Protein AF-A0A6J1PK75-F1 (afdb_monomer)

Sequence (505 aa):
VQNNSPECLHAEDSLGSRRIVNLKVFGQQLWCLSCNIALSINNAVSEKNFGLASIFKVKCSQCGRLRTVNTDDKLPGNEGFIVNTKAAFGMIDAGIGPTHLNTFLTSIDLPSIAPKSLKIHERRIGKAIEEVAKESCLKGIQLEKNLTVNESQDVLLDALTAVVPHSFGQHDFCGDWCRSQDAGEKYQHNNLPNGKPLSDSALRLSLTQIFNRYIDCAEKLAECGSSQENESMNNIVASKTPKARHYAASESLSFRIGASICQKNLGSSYANDVFRKLELSPGKKSVKYRTAKDEKRTRKVATSVRREGVAYQSGIAMHDFTQMQNIQNLTEITDFSQCNIVVFDLETAGFAKSDEILQIAAYVENETFSVYISPTQLISKTATAVTGLHAMSGELYLHGTKMISTSATDAVNQFISFLRKYDQCLLIAHNCFKFDAPRLIKLIEKVGLMQAFSSCVKGFADSLEISKCVLPERVKEKQKFSIASLAQDFLPSFDVQNLHNAIED

Mean predicted aligned error: 18.07 Å

Nearest PDB structures (foldseek):
  5l80-assembly1_B  TM=8.836E-01  e=3.826E-09  Drosophila melanogaster
  5l80-assembly1_A  TM=8.786E-01  e=7.659E-09  Drosophila melanogaster
  5l7z-assembly1_A-2  TM=8.874E-01  e=1.800E-08  Drosophila melanogaster

Foldseek 3Di:
DDDDDPDDDDDDDDDFPDAQAPCVQQQVQQADPVVRDGFDPVQFPDWDDAFRKIWTFGADPPPRDTTTGIRADAAPPNLGGPVLLVLLVVCLLQQHDLVVSQVVQVVVRTGRHDPVSSVSSNVLLLVLLLVLLVVLQVVQVVVVVVVPPDDQQVVLLLVLVQPLCVLQVRCPSPDPVDCCVVQPPNQFCPPDPPSDHDDDPVVSVVVCVVSVVCSVCSVVVSPDAFCVLVVLLVVLLCSSNPPVDDPPVDSSSSSSNSSSSQCQRVNQQSVCSSCVSSVHHDDPVSNVVRVVRVVVVVVVQVVVCVVPNDRDDRHDHDPPCVVVPAPPDPPDPPPCVLAFEKEKDFQWLDQDLPTATQKIWIDGPHDIDIAGAFDPDFRDPVSCVQQVWGDDPRFIDRVNHTDDHDHLLVNVVVVLVVLVVTAEHEYEYAVCVNGPVSNNCVSCVVNVNVVSNVRRYPYYDHVLVVCCVVCVVCVVVVHDSPPLRCCVVPVVPDDSVPPSHRRSD

Structure (mmCIF, N/CA/C/O backbone):
data_AF-A0A6J1PK75-F1
#
_entry.id   AF-A0A6J1PK75-F1
#
loop_
_atom_site.group_PDB
_atom_site.id
_atom_site.type_symbol
_atom_site.label_atom_id
_atom_site.label_alt_id
_atom_site.label_comp_id
_atom_site.label_asym_id
_atom_site.label_entity_id
_atom_site.label_seq_id
_atom_site.pdbx_PDB_ins_code
_atom_site.Cartn_x
_atom_site.Cartn_y
_atom_site.Cartn_z
_atom_site.occupancy
_atom_site.B_iso_or_equiv
_atom_site.auth_seq_id
_atom_site.auth_comp_id
_atom_site.auth_asym_id
_atom_site.auth_atom_id
_atom_site.pdbx_PDB_model_num
ATOM 1 N N . VAL A 1 1 ? -7.847 24.014 45.249 1.00 33.81 1 VAL A N 1
ATOM 2 C CA . VAL A 1 1 ? -9.122 24.484 44.664 1.00 33.81 1 VAL A CA 1
ATOM 3 C C . VAL A 1 1 ? -9.250 23.875 43.276 1.00 33.81 1 VAL A C 1
ATOM 5 O O . VAL A 1 1 ? -8.404 24.127 42.437 1.00 33.81 1 VAL A O 1
ATOM 8 N N . GLN A 1 2 ? -10.238 22.984 43.155 1.00 29.33 2 GLN A N 1
ATOM 9 C CA . GLN A 1 2 ? -10.846 22.354 41.972 1.00 29.33 2 GLN A CA 1
ATOM 10 C C . GLN A 1 2 ? -9.971 21.588 40.961 1.00 29.33 2 GLN A C 1
ATOM 12 O O . GLN A 1 2 ? -9.484 22.087 39.954 1.00 29.33 2 GLN A O 1
ATOM 17 N N . ASN A 1 3 ? -9.907 20.290 41.255 1.00 29.81 3 ASN A N 1
ATOM 18 C CA . ASN A 1 3 ? -9.566 19.170 40.396 1.00 29.81 3 ASN A CA 1
ATOM 19 C C . ASN A 1 3 ? -10.770 18.887 39.466 1.00 29.81 3 ASN A C 1
ATOM 21 O O . ASN A 1 3 ? -11.702 18.183 39.861 1.00 29.81 3 ASN A O 1
ATOM 25 N N . ASN A 1 4 ? -10.811 19.482 38.269 1.00 31.03 4 ASN A N 1
ATOM 26 C CA . ASN A 1 4 ? -11.890 19.222 37.309 1.00 31.03 4 ASN A CA 1
ATOM 27 C C . ASN A 1 4 ? -11.665 17.871 36.618 1.00 31.03 4 ASN A C 1
ATOM 29 O O . ASN A 1 4 ? -10.905 17.743 35.661 1.00 31.03 4 ASN A O 1
ATOM 33 N N . SER A 1 5 ? -12.349 16.859 37.146 1.00 32.19 5 SER A N 1
ATOM 34 C CA . SER A 1 5 ? -12.560 15.565 36.498 1.00 32.19 5 SER A CA 1
ATOM 35 C C . SER A 1 5 ? -13.450 15.770 35.263 1.00 32.19 5 SER A C 1
ATOM 37 O O . SER A 1 5 ? -14.451 16.479 35.381 1.00 32.19 5 SER A O 1
ATOM 39 N N . PRO A 1 6 ? -13.140 15.191 34.090 1.00 39.31 6 PRO A N 1
ATOM 40 C CA . PRO A 1 6 ? -13.979 15.373 32.917 1.00 39.31 6 PRO A CA 1
ATOM 41 C C . PRO A 1 6 ? -15.280 14.573 33.067 1.00 39.31 6 PRO A C 1
ATOM 43 O O . PRO A 1 6 ? -15.280 13.345 33.022 1.00 39.31 6 PRO A O 1
ATOM 46 N N . GLU A 1 7 ? -16.360 15.331 33.255 1.00 35.28 7 GLU A N 1
ATOM 47 C CA . GLU A 1 7 ? -17.713 15.078 32.747 1.00 35.28 7 GLU A CA 1
ATOM 48 C C . GLU A 1 7 ? -18.342 13.727 33.128 1.00 35.28 7 GLU A C 1
ATOM 50 O O . GLU A 1 7 ? -18.463 12.797 32.329 1.00 35.28 7 GLU A O 1
ATOM 55 N N . CYS A 1 8 ? -18.857 13.662 34.358 1.00 34.31 8 CYS A N 1
ATOM 56 C CA . CYS A 1 8 ? -20.041 12.854 34.639 1.00 34.31 8 CYS A CA 1
ATOM 57 C C . CYS A 1 8 ? -21.257 13.547 34.004 1.00 34.31 8 CYS A C 1
ATOM 59 O O . CYS A 1 8 ? -21.727 14.563 34.513 1.00 34.31 8 CYS A O 1
ATOM 61 N N . LEU A 1 9 ? -21.759 13.000 32.896 1.00 32.22 9 LEU A N 1
ATOM 62 C CA . LEU A 1 9 ? -23.072 13.346 32.347 1.00 32.22 9 LEU A CA 1
ATOM 63 C C . LEU A 1 9 ? -24.155 12.941 33.363 1.00 32.22 9 LEU A C 1
ATOM 65 O O . LEU A 1 9 ? -24.223 11.775 33.760 1.00 32.22 9 LEU A O 1
ATOM 69 N N . HIS A 1 10 ? -24.989 13.891 33.793 1.00 32.28 10 HIS A N 1
ATOM 70 C CA . HIS A 1 10 ? -26.167 13.622 34.616 1.00 32.28 10 HIS A CA 1
ATOM 71 C C . HIS A 1 10 ? -27.457 13.747 33.793 1.00 32.28 10 HIS A C 1
ATOM 73 O O . HIS A 1 10 ? -27.707 14.787 33.201 1.00 32.28 10 HIS A O 1
ATOM 79 N N . ALA A 1 11 ? -28.251 12.671 33.883 1.00 37.91 11 ALA A N 1
ATOM 80 C CA . ALA A 1 11 ? -29.704 12.523 33.738 1.00 37.91 11 ALA A CA 1
ATOM 81 C C . ALA A 1 11 ? -30.390 12.927 32.408 1.00 37.91 11 ALA A C 1
ATOM 83 O O . ALA A 1 11 ? -30.545 14.101 32.105 1.00 37.91 11 ALA A O 1
ATOM 84 N N . GLU A 1 12 ? -30.919 11.890 31.732 1.00 39.78 12 GLU A N 1
ATOM 85 C CA . GLU A 1 12 ? -31.860 11.867 30.585 1.00 39.78 12 GLU A CA 1
ATOM 86 C C . GLU A 1 12 ? -31.317 11.841 29.142 1.00 39.78 12 GLU A C 1
ATOM 88 O O . GLU A 1 12 ? -32.064 12.078 28.196 1.00 39.78 12 GLU A O 1
ATOM 93 N N . ASP A 1 13 ? -30.083 11.386 28.917 1.00 46.09 13 ASP A N 1
ATOM 94 C CA . ASP A 1 13 ? -29.676 10.970 27.567 1.00 46.09 13 ASP A CA 1
ATOM 95 C C . ASP A 1 13 ? -30.242 9.578 27.251 1.00 46.09 13 ASP A C 1
ATOM 97 O O . ASP A 1 13 ? -29.715 8.545 27.679 1.00 46.09 13 ASP A O 1
ATOM 101 N N . SER A 1 14 ? -31.339 9.533 26.493 1.00 54.91 14 SER A N 1
ATOM 102 C CA . SER A 1 14 ? -31.793 8.304 25.840 1.00 54.91 14 SER A CA 1
ATOM 103 C C . SER A 1 14 ? -30.611 7.647 25.119 1.00 54.91 14 SER A C 1
ATOM 105 O O . SER A 1 14 ? -29.903 8.325 24.369 1.00 54.91 14 SER A O 1
ATOM 107 N N . LEU A 1 15 ? -30.406 6.338 25.322 1.00 62.16 15 LEU A N 1
ATOM 108 C CA . LEU A 1 15 ? -29.481 5.521 24.522 1.00 62.16 15 LEU A CA 1
ATOM 109 C C . LEU A 1 15 ? -29.614 5.931 23.052 1.00 62.16 15 LEU A C 1
ATOM 111 O O . LEU A 1 15 ? -30.735 6.004 22.545 1.00 62.16 15 LEU A O 1
ATOM 115 N N . GLY A 1 16 ? -28.505 6.252 22.380 1.00 63.78 16 GLY A N 1
ATOM 116 C CA . GLY A 1 16 ? -28.630 6.853 21.054 1.00 63.78 16 GLY A CA 1
ATOM 117 C C . GLY A 1 16 ? -29.357 5.931 20.070 1.00 63.78 16 GLY A C 1
ATOM 118 O O . GLY A 1 16 ? -29.162 4.716 20.071 1.00 63.78 16 GLY A O 1
ATOM 119 N N . SER A 1 17 ? -30.178 6.536 19.216 1.00 68.88 17 SER A N 1
ATOM 120 C CA . SER A 1 17 ? -31.132 5.893 18.298 1.00 68.88 17 SER A CA 1
ATOM 121 C C . SER A 1 17 ? -30.513 4.851 17.360 1.00 68.88 17 SER A C 1
ATOM 123 O O . SER A 1 17 ? -31.129 3.816 17.092 1.00 68.88 17 SER A O 1
ATOM 125 N N . ARG A 1 18 ? -29.307 5.101 16.830 1.00 89.56 18 ARG A N 1
ATOM 126 C CA . ARG A 1 18 ? -28.675 4.222 15.836 1.00 89.56 18 ARG A CA 1
ATOM 127 C C . ARG A 1 18 ? -27.199 3.972 16.121 1.00 89.56 18 ARG A C 1
ATOM 129 O O . ARG A 1 18 ? -26.415 4.891 16.362 1.00 89.56 18 ARG A O 1
ATOM 136 N N . ARG A 1 19 ? -26.805 2.697 16.047 1.00 92.50 19 ARG A N 1
ATOM 137 C CA . ARG A 1 19 ? -25.420 2.224 16.192 1.00 92.50 19 ARG A CA 1
ATOM 138 C C . ARG A 1 19 ? -25.067 1.211 15.116 1.00 92.50 19 ARG A C 1
ATOM 140 O O . ARG A 1 19 ? -25.922 0.455 14.659 1.00 92.50 19 ARG A O 1
ATOM 147 N N . ILE A 1 20 ? -23.789 1.172 14.738 1.00 94.31 20 ILE A N 1
ATOM 148 C CA . ILE A 1 20 ? -23.246 0.066 13.947 1.00 94.31 20 ILE A CA 1
ATOM 149 C C . ILE A 1 20 ? -22.933 -1.076 14.907 1.00 94.31 20 ILE A C 1
ATOM 151 O O . ILE A 1 20 ? -22.197 -0.898 15.877 1.00 94.31 20 ILE A O 1
ATOM 155 N N . VAL A 1 21 ? -23.494 -2.249 14.620 1.00 94.75 21 VAL A N 1
ATOM 156 C CA . VAL A 1 21 ? -23.373 -3.428 15.474 1.00 94.75 21 VAL A CA 1
ATOM 157 C C . VAL A 1 21 ? -22.906 -4.628 14.660 1.00 94.75 21 VAL A C 1
ATOM 159 O O . VAL A 1 21 ? -23.522 -5.020 13.667 1.00 94.75 21 VAL A O 1
ATOM 162 N N . ASN A 1 22 ? -21.831 -5.255 15.119 1.00 94.31 22 ASN A N 1
ATOM 163 C CA . ASN A 1 22 ? -21.450 -6.599 14.736 1.00 94.31 22 ASN A CA 1
ATOM 164 C C . ASN A 1 22 ? -22.349 -7.590 15.483 1.00 94.31 22 ASN A C 1
ATOM 166 O O . ASN A 1 22 ? -22.148 -7.875 16.663 1.00 94.31 22 ASN A O 1
ATOM 170 N N . LEU A 1 23 ? -23.362 -8.107 14.784 1.00 94.12 23 LEU A N 1
ATOM 171 C CA . LEU A 1 23 ? -24.409 -8.947 15.377 1.00 94.12 23 LEU A CA 1
ATOM 172 C C . LEU A 1 23 ? -23.863 -10.170 16.123 1.00 94.12 23 LEU A C 1
ATOM 174 O O . LEU A 1 23 ? -24.430 -10.557 17.140 1.00 94.12 23 LEU A O 1
ATOM 178 N N . LYS A 1 24 ? -22.758 -10.763 15.648 1.00 92.50 24 LYS A N 1
ATOM 179 C CA . LYS A 1 24 ? -22.142 -11.922 16.306 1.00 92.50 24 LYS A CA 1
ATOM 180 C C . LYS A 1 24 ? -21.576 -11.526 17.669 1.00 92.50 24 LYS A C 1
ATOM 182 O O . LYS A 1 24 ? -21.909 -12.147 18.671 1.00 92.50 24 LYS A O 1
ATOM 187 N N . VAL A 1 25 ? -20.760 -10.477 17.693 1.00 92.62 25 VAL A N 1
ATOM 188 C CA . VAL A 1 25 ? -20.089 -9.971 18.900 1.00 92.62 25 VAL A CA 1
ATOM 189 C C . VAL A 1 25 ? -21.113 -9.487 19.916 1.00 92.62 25 VAL A C 1
ATOM 191 O O . VAL A 1 25 ? -21.089 -9.887 21.078 1.00 92.62 25 VAL A O 1
ATOM 194 N N . PHE A 1 26 ? -22.055 -8.669 19.456 1.00 93.94 26 PHE A N 1
ATOM 195 C CA . PHE A 1 26 ? -23.072 -8.066 20.302 1.00 93.94 26 PHE A CA 1
ATOM 196 C C . PHE A 1 26 ? -24.030 -9.111 20.877 1.00 93.94 26 PHE A C 1
ATOM 198 O O . PHE A 1 26 ? -24.264 -9.134 22.083 1.00 93.94 26 PHE A O 1
ATOM 205 N N . GLY A 1 27 ? -24.521 -10.031 20.038 1.00 93.06 27 GLY A N 1
ATOM 206 C CA . GLY A 1 27 ? -25.414 -11.108 20.463 1.00 93.06 27 GLY A CA 1
ATOM 207 C C . GLY A 1 27 ? -24.765 -12.053 21.475 1.00 93.06 27 GLY A C 1
ATOM 208 O O . GLY A 1 27 ? -25.384 -12.384 22.480 1.00 93.06 27 GLY A O 1
ATOM 209 N N . GLN A 1 28 ? -23.495 -12.424 21.271 1.00 93.06 28 GLN A N 1
ATOM 210 C CA . GLN A 1 28 ? -22.745 -13.260 22.220 1.00 93.06 28 GLN A CA 1
ATOM 211 C C . GLN A 1 28 ? -22.538 -12.582 23.583 1.00 93.06 28 GLN A C 1
ATOM 213 O O . GLN A 1 28 ? -22.414 -13.259 24.602 1.00 93.06 28 GLN A O 1
ATOM 218 N N . GLN A 1 29 ? -22.487 -11.250 23.614 1.00 94.88 29 GLN A N 1
ATOM 219 C CA . GLN A 1 29 ? -22.261 -10.484 24.840 1.00 94.88 29 GLN A CA 1
ATOM 220 C C . GLN A 1 29 ? 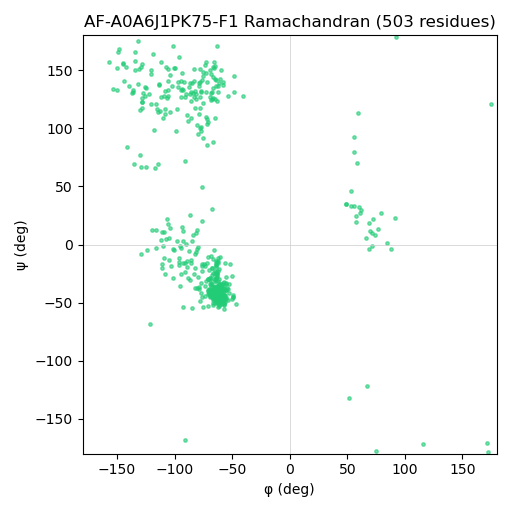-23.555 -10.126 25.582 1.00 94.88 29 GLN A C 1
ATOM 222 O O . GLN A 1 29 ? -23.503 -9.885 26.791 1.00 94.88 29 GLN A O 1
ATOM 227 N N . LEU A 1 30 ? -24.711 -10.163 24.910 1.00 95.25 30 LEU A N 1
ATOM 228 C CA . LEU A 1 30 ? -26.045 -10.017 25.506 1.00 95.25 30 LEU A CA 1
ATOM 229 C C . LEU A 1 30 ? -26.502 -11.291 26.239 1.00 95.25 30 LEU A C 1
ATOM 231 O O . LEU A 1 30 ? -27.619 -11.776 26.067 1.00 95.25 30 LEU A O 1
ATOM 235 N N . TRP A 1 31 ? -25.640 -11.820 27.104 1.00 95.62 31 TRP A N 1
ATOM 236 C CA . TRP A 1 31 ? -25.911 -13.010 27.901 1.00 95.62 31 TRP A CA 1
ATOM 237 C C . TRP A 1 31 ? -25.452 -12.821 29.345 1.00 95.62 31 TRP A C 1
ATOM 239 O O . TRP A 1 31 ? -24.323 -12.401 29.623 1.00 95.62 31 TRP A O 1
ATOM 249 N N . CYS A 1 32 ? -26.329 -13.143 30.292 1.00 94.62 32 CYS A N 1
ATOM 250 C CA . CYS A 1 32 ? -25.988 -13.174 31.703 1.00 94.62 32 CYS A CA 1
ATOM 251 C C . CYS A 1 32 ? -25.384 -14.536 32.046 1.00 94.62 32 CYS A C 1
ATOM 253 O O . CYS A 1 32 ? -26.106 -15.520 32.149 1.00 94.62 32 CYS A O 1
ATOM 255 N N . LEU A 1 33 ? -24.076 -14.591 32.306 1.00 92.00 33 LEU A N 1
ATOM 256 C CA . LEU A 1 33 ? -23.399 -15.846 32.669 1.00 92.00 33 LEU A CA 1
ATOM 257 C C . LEU A 1 33 ? -23.896 -16.450 33.990 1.00 92.00 33 LEU A C 1
ATOM 259 O O . LEU A 1 33 ? -23.824 -17.654 34.181 1.00 92.00 33 LEU A O 1
ATOM 263 N N . SER A 1 34 ? -24.376 -15.618 34.915 1.00 92.81 34 SER A N 1
ATOM 264 C CA . SER A 1 34 ? -24.778 -16.071 36.253 1.00 92.81 34 SER A CA 1
ATOM 265 C C . SER A 1 34 ? -26.181 -16.665 36.285 1.00 92.81 34 SER A C 1
ATOM 267 O O . SER A 1 34 ? -26.418 -17.621 37.007 1.00 92.81 34 SER A O 1
ATOM 269 N N . CYS A 1 35 ? -27.105 -16.086 35.518 1.00 95.56 35 CYS A N 1
ATOM 270 C CA . CYS A 1 35 ? -28.483 -16.569 35.417 1.00 95.56 35 CYS A CA 1
ATOM 271 C C . CYS A 1 35 ? -28.693 -17.487 34.211 1.00 95.56 35 CYS A C 1
ATOM 273 O O . CYS A 1 35 ? -29.736 -18.115 34.108 1.00 95.56 35 CYS A O 1
ATOM 275 N N . ASN A 1 36 ? -27.718 -17.541 33.302 1.00 94.81 36 ASN A N 1
ATOM 276 C CA . ASN A 1 36 ? -27.803 -18.230 32.021 1.00 94.81 36 ASN A CA 1
ATOM 277 C C . ASN A 1 36 ? -29.033 -17.816 31.187 1.00 94.81 36 ASN A C 1
ATOM 279 O O . ASN A 1 36 ? -29.743 -18.658 30.645 1.00 94.81 36 ASN A O 1
ATOM 283 N N . ILE A 1 37 ? -29.285 -16.505 31.104 1.00 94.44 37 ILE A N 1
ATOM 284 C CA . ILE A 1 37 ? -30.394 -15.923 30.333 1.00 94.44 37 ILE A CA 1
ATOM 285 C C . ILE A 1 37 ? -29.902 -14.823 29.393 1.00 94.44 37 ILE A C 1
ATOM 287 O O . ILE A 1 37 ? -28.894 -14.159 29.664 1.00 94.44 37 ILE A O 1
ATOM 291 N N . ALA A 1 38 ? -30.659 -14.580 28.324 1.00 96.12 38 ALA A N 1
ATOM 292 C CA . ALA A 1 38 ? -30.435 -13.456 27.424 1.00 96.12 38 ALA A CA 1
ATOM 293 C C . ALA A 1 38 ? -30.657 -12.110 28.136 1.00 96.12 38 ALA A C 1
ATOM 295 O O . ALA A 1 38 ? -31.568 -11.954 28.952 1.00 96.12 38 ALA A O 1
ATOM 296 N N . LEU A 1 39 ? -29.827 -11.121 27.808 1.00 95.62 39 LEU A N 1
ATOM 297 C CA . LEU A 1 39 ? -29.973 -9.750 28.289 1.00 95.62 39 LEU A CA 1
ATOM 298 C C . LEU A 1 39 ? -30.782 -8.923 27.290 1.00 95.62 39 LEU A C 1
ATOM 300 O O . LEU A 1 39 ? -30.490 -8.919 26.097 1.00 95.62 39 LEU A O 1
ATOM 304 N N . SER A 1 40 ? -31.765 -8.173 27.790 1.00 93.69 40 SER A N 1
ATOM 305 C CA . SER A 1 40 ? -32.490 -7.192 26.982 1.00 93.69 40 SER A CA 1
ATOM 306 C C . SER A 1 40 ? -31.689 -5.900 26.878 1.00 93.69 40 SER A C 1
ATOM 308 O O . SER A 1 40 ? -31.291 -5.338 27.899 1.00 93.69 40 SER A O 1
ATOM 310 N N . ILE A 1 41 ? -31.498 -5.390 25.659 1.00 91.31 41 ILE A N 1
ATOM 311 C CA . ILE A 1 41 ? -30.853 -4.088 25.443 1.00 91.31 41 ILE A CA 1
ATOM 312 C C . ILE A 1 41 ? -31.664 -2.930 26.041 1.00 91.31 41 ILE A C 1
ATOM 314 O O . ILE A 1 41 ? -31.083 -1.924 26.428 1.00 91.31 41 ILE A O 1
ATOM 318 N N . ASN A 1 42 ? -32.977 -3.106 26.225 1.00 90.94 42 ASN A N 1
ATOM 319 C CA . ASN A 1 42 ? -33.826 -2.132 26.919 1.00 90.94 42 ASN A CA 1
ATOM 320 C C . ASN A 1 42 ? -33.432 -1.962 28.397 1.00 90.94 42 ASN A C 1
ATOM 322 O O . ASN A 1 42 ? -33.816 -0.983 29.023 1.00 90.94 42 ASN A O 1
ATOM 326 N N . ASN A 1 43 ? -32.640 -2.890 28.950 1.00 93.75 43 ASN A N 1
ATOM 327 C CA . ASN A 1 43 ? -32.071 -2.783 30.292 1.00 93.75 43 ASN A CA 1
ATOM 328 C C . ASN A 1 43 ? -30.662 -2.159 30.284 1.00 93.75 43 ASN A C 1
ATOM 330 O O . ASN A 1 43 ? -29.913 -2.317 31.256 1.00 93.75 43 ASN A O 1
ATOM 334 N N . ALA A 1 44 ? -30.240 -1.524 29.187 1.00 93.00 44 ALA A N 1
ATOM 335 C CA . ALA A 1 44 ? -29.002 -0.762 29.163 1.00 93.00 44 ALA A CA 1
ATOM 336 C C . ALA A 1 44 ? -29.135 0.476 30.056 1.00 93.00 44 ALA A C 1
ATOM 338 O O . ALA A 1 44 ? -30.059 1.269 29.915 1.00 93.00 44 ALA A O 1
ATOM 339 N N . VAL A 1 45 ? -28.203 0.615 30.997 1.00 93.56 45 VAL A N 1
ATOM 340 C CA . VAL A 1 45 ? -28.182 1.706 31.984 1.00 93.56 45 VAL A CA 1
ATOM 341 C C . VAL A 1 45 ? -27.158 2.780 31.639 1.00 93.56 45 VAL A C 1
ATOM 343 O O . VAL A 1 45 ? -27.223 3.882 32.170 1.00 93.56 45 VAL A O 1
ATOM 346 N N . SER A 1 46 ? -26.185 2.458 30.786 1.00 92.06 46 SER A N 1
ATOM 347 C CA . SER A 1 46 ? -25.236 3.435 30.265 1.00 92.06 46 SER A CA 1
ATOM 348 C C . SER A 1 46 ? -24.621 2.987 28.949 1.00 92.06 46 SER A C 1
ATOM 350 O O . SER A 1 46 ? -24.544 1.792 28.640 1.00 92.06 46 SER A O 1
ATOM 352 N N . G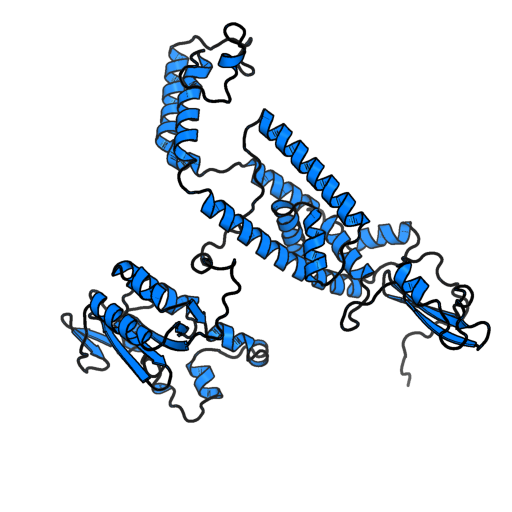LU A 1 47 ? -24.147 3.973 28.197 1.00 92.44 47 GLU A N 1
ATOM 353 C CA . GLU A 1 47 ? -23.415 3.815 26.952 1.00 92.44 47 GLU A CA 1
ATOM 354 C C . GLU A 1 47 ? -22.160 4.693 26.978 1.00 92.44 47 GLU A C 1
ATOM 356 O O . GLU A 1 47 ? -22.202 5.849 27.391 1.00 92.44 47 GLU A O 1
ATOM 361 N N . LYS A 1 48 ? -21.037 4.151 26.502 1.00 91.62 48 LYS A N 1
ATOM 362 C CA . LYS A 1 48 ? -19.834 4.927 26.199 1.00 91.62 48 LYS A CA 1
ATOM 363 C C . LYS A 1 48 ? -19.470 4.782 24.726 1.00 91.62 48 LYS A C 1
ATOM 365 O O . LYS A 1 48 ? -19.181 3.674 24.273 1.00 91.62 48 LYS A O 1
ATOM 370 N N . ASN A 1 49 ? -19.432 5.905 24.014 1.00 90.31 49 ASN A N 1
ATOM 371 C CA . ASN A 1 49 ? -19.139 5.959 22.582 1.00 90.31 49 ASN A CA 1
ATOM 372 C C . ASN A 1 49 ? -17.630 6.039 22.306 1.00 90.31 49 ASN A C 1
ATOM 374 O O . ASN A 1 49 ? -16.893 6.779 22.956 1.00 90.31 49 ASN A O 1
ATOM 378 N N . PHE A 1 50 ? -17.180 5.298 21.295 1.00 91.94 50 PHE A N 1
ATOM 379 C CA . PHE A 1 50 ? -15.806 5.238 20.798 1.00 91.94 50 PHE A CA 1
ATOM 380 C C . PHE A 1 50 ? -15.818 5.300 19.264 1.00 91.94 50 PHE A C 1
ATOM 382 O O . PHE A 1 50 ? -15.530 4.316 18.579 1.00 91.94 50 PHE A O 1
ATOM 389 N N . GLY A 1 51 ? -16.178 6.459 18.706 1.00 92.75 51 GLY A N 1
ATOM 390 C CA . GLY A 1 51 ? -16.412 6.602 17.266 1.00 92.75 51 GLY A CA 1
ATOM 391 C C . GLY A 1 51 ? -17.644 5.802 16.842 1.00 92.75 51 GLY A C 1
ATOM 392 O O . GLY A 1 51 ? -18.724 6.017 17.378 1.00 92.75 51 GLY A O 1
ATOM 393 N N . LEU A 1 52 ? -17.478 4.858 15.916 1.00 94.88 52 LEU A N 1
ATOM 394 C CA . LEU A 1 52 ? -18.566 4.011 15.408 1.00 94.88 52 LEU A CA 1
ATOM 395 C C . LEU A 1 52 ? -18.911 2.816 16.304 1.00 94.88 52 LEU A C 1
ATOM 397 O O . LEU A 1 52 ? -19.862 2.092 16.008 1.00 94.88 52 LEU A O 1
ATOM 401 N N . ALA A 1 53 ? -18.136 2.587 17.363 1.00 95.50 53 ALA A N 1
ATOM 402 C CA . ALA A 1 53 ? -18.389 1.534 18.334 1.00 95.50 53 ALA A CA 1
ATOM 403 C C . ALA A 1 53 ? -18.881 2.109 19.662 1.00 95.50 53 ALA A C 1
ATOM 405 O O . ALA A 1 53 ? -18.495 3.211 20.051 1.00 95.50 53 ALA A O 1
ATOM 406 N N . SER A 1 54 ? -19.654 1.311 20.389 1.00 93.94 54 SER A N 1
ATOM 407 C CA . SER A 1 54 ? -20.159 1.647 21.716 1.00 93.94 54 SER A CA 1
ATOM 408 C C . SER A 1 54 ? -19.909 0.516 22.701 1.00 93.94 54 SER A C 1
ATOM 410 O O . SER A 1 54 ? -19.871 -0.662 22.335 1.00 93.94 54 SER A O 1
ATOM 412 N N . ILE A 1 55 ? -19.763 0.888 23.970 1.00 94.75 55 ILE A N 1
ATOM 413 C CA . ILE A 1 55 ? -19.743 -0.028 25.107 1.00 94.75 55 ILE A CA 1
ATOM 414 C C . ILE A 1 55 ? -20.969 0.258 25.968 1.00 94.75 55 ILE A C 1
ATOM 416 O O . ILE A 1 55 ? -21.050 1.311 26.598 1.00 94.75 55 ILE A O 1
ATOM 420 N N . PHE A 1 56 ? -21.887 -0.696 26.037 1.00 94.81 56 PHE A N 1
ATOM 421 C CA . PHE A 1 56 ? -23.063 -0.642 26.895 1.00 94.81 56 PHE A CA 1
ATOM 422 C C . PHE A 1 56 ? -22.813 -1.333 28.234 1.00 94.81 56 PHE A C 1
ATOM 424 O O . PHE A 1 56 ? -22.100 -2.340 28.318 1.00 94.81 56 PHE A O 1
ATOM 431 N N . LYS A 1 57 ? -23.458 -0.826 29.285 1.00 95.88 57 LYS A N 1
ATOM 432 C CA . LYS A 1 57 ? -23.684 -1.558 30.535 1.00 95.88 57 LYS A CA 1
ATOM 433 C C . LYS A 1 57 ? -25.137 -2.001 30.574 1.00 95.88 57 LYS A C 1
ATOM 435 O O . LYS A 1 57 ? -26.027 -1.164 30.653 1.00 95.88 57 LYS A O 1
ATOM 440 N N . VAL A 1 58 ? -25.375 -3.309 30.526 1.00 95.62 58 VAL A N 1
ATOM 441 C CA . VAL A 1 58 ? -26.723 -3.894 30.471 1.00 95.62 58 VAL A CA 1
ATOM 442 C C . VAL A 1 58 ? -27.026 -4.635 31.763 1.00 95.62 58 VAL A C 1
ATOM 444 O O . VAL A 1 58 ? -26.242 -5.484 32.194 1.00 95.62 58 VAL A O 1
ATOM 447 N N . LYS A 1 59 ? -28.154 -4.309 32.395 1.00 96.69 59 LYS A N 1
ATOM 448 C CA . LYS A 1 59 ? -28.585 -4.907 33.658 1.00 96.69 59 LYS A CA 1
ATOM 449 C C . LYS A 1 59 ? -29.367 -6.199 33.417 1.00 96.69 59 LYS A C 1
ATOM 451 O O . LYS A 1 59 ? -30.324 -6.235 32.644 1.00 96.69 59 LYS A O 1
ATOM 456 N N . CYS A 1 60 ? -28.983 -7.268 34.112 1.00 97.00 60 CYS A N 1
ATOM 457 C CA . CYS A 1 60 ? -29.769 -8.499 34.148 1.00 97.00 60 CYS A CA 1
ATOM 458 C C . CYS A 1 60 ? -31.083 -8.272 34.906 1.00 97.00 60 CYS A C 1
ATOM 460 O O . CYS A 1 60 ? -31.062 -7.771 36.031 1.00 97.00 60 CYS A O 1
ATOM 462 N N . SER A 1 61 ? -32.211 -8.677 34.319 1.00 95.38 61 SER A N 1
ATOM 463 C CA . SER A 1 61 ? -33.536 -8.563 34.944 1.00 95.38 61 SER A CA 1
ATOM 464 C C . SER A 1 61 ? -33.705 -9.466 36.168 1.00 95.38 61 SER A C 1
ATOM 466 O O . SER A 1 61 ? -34.486 -9.135 37.049 1.00 95.38 61 SER A O 1
ATOM 468 N N . GLN A 1 62 ? -32.963 -10.576 36.245 1.00 95.81 62 GLN A N 1
ATOM 469 C CA . GLN A 1 62 ? -33.100 -11.556 37.323 1.00 95.81 62 GLN A CA 1
ATOM 470 C C . GLN A 1 62 ? -32.147 -11.296 38.499 1.00 95.81 62 GLN A C 1
ATOM 472 O O . GLN A 1 62 ? -32.591 -11.203 39.636 1.00 95.81 62 GLN A O 1
ATOM 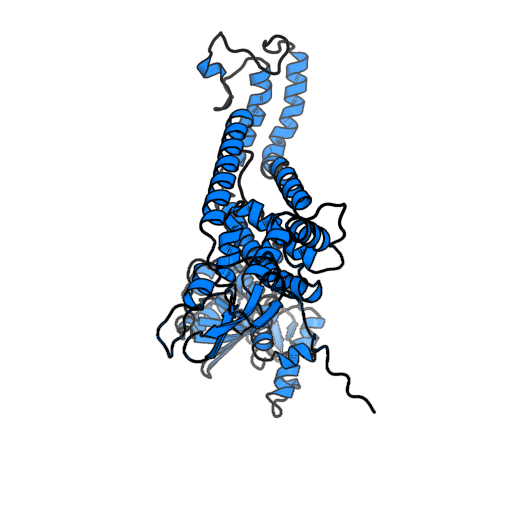477 N N . CYS A 1 63 ? -30.835 -11.168 38.256 1.00 96.25 63 CYS A N 1
ATOM 478 C CA . CYS A 1 63 ? -29.851 -10.978 39.337 1.00 96.25 63 CYS A CA 1
ATOM 479 C C . CYS A 1 63 ? -29.376 -9.532 39.526 1.00 96.25 63 CYS A C 1
ATOM 481 O O . CYS A 1 63 ? -28.534 -9.277 40.383 1.00 96.25 63 CYS A O 1
ATOM 483 N N . GLY A 1 64 ? -29.813 -8.593 38.682 1.00 95.06 64 GLY A N 1
ATOM 484 C CA . GLY A 1 64 ? -29.394 -7.191 38.751 1.00 95.06 64 GLY A CA 1
ATOM 485 C C . GLY A 1 64 ? -27.930 -6.910 38.383 1.00 95.06 64 GLY A C 1
ATOM 486 O O . GLY A 1 64 ? -27.547 -5.743 38.329 1.00 95.06 64 GLY A O 1
ATOM 487 N N . ARG A 1 65 ? -27.106 -7.933 38.098 1.00 95.12 65 ARG A N 1
ATOM 488 C CA . ARG A 1 65 ? -25.696 -7.759 37.707 1.00 95.12 65 ARG A CA 1
ATOM 489 C C . ARG A 1 65 ? -25.586 -7.021 36.372 1.00 95.12 65 ARG A C 1
ATOM 491 O O . ARG A 1 65 ? -26.360 -7.274 35.447 1.00 95.12 65 ARG A O 1
ATOM 498 N N . LEU A 1 66 ? -24.588 -6.145 36.271 1.00 95.38 66 LEU A N 1
ATOM 499 C CA . LEU A 1 66 ? -24.271 -5.409 35.050 1.00 95.38 66 LEU A CA 1
ATOM 500 C C . LEU A 1 66 ? -23.316 -6.210 34.165 1.00 95.38 66 LEU A C 1
ATOM 502 O O . LEU A 1 66 ? -22.304 -6.735 34.632 1.00 95.38 66 LEU A O 1
ATOM 506 N N . ARG A 1 67 ? -23.604 -6.244 32.866 1.00 95.12 67 ARG A N 1
ATOM 507 C CA . ARG A 1 67 ? -22.736 -6.825 31.844 1.00 95.12 67 ARG A CA 1
ATOM 508 C C . ARG A 1 67 ? -22.223 -5.740 30.908 1.00 95.12 67 ARG A C 1
ATOM 510 O O . ARG A 1 67 ? -22.973 -4.854 30.515 1.00 95.12 67 ARG A O 1
ATOM 517 N N . THR A 1 68 ? -20.945 -5.821 30.555 1.00 95.44 68 THR A N 1
ATOM 518 C CA . THR A 1 68 ? -20.351 -4.986 29.504 1.00 95.44 68 THR A CA 1
ATOM 519 C C . THR A 1 68 ? -20.637 -5.618 28.148 1.00 95.44 68 THR A C 1
ATOM 521 O O . THR A 1 68 ? -20.324 -6.794 27.965 1.00 95.44 68 THR A O 1
ATOM 524 N N . VAL A 1 69 ? -21.210 -4.847 27.226 1.00 95.44 69 VAL A N 1
ATOM 525 C CA . VAL A 1 69 ? -21.586 -5.299 25.883 1.00 95.44 69 VAL A CA 1
ATOM 526 C C . VAL A 1 69 ? -21.039 -4.315 24.854 1.00 95.44 69 VAL A C 1
ATOM 528 O O . VAL A 1 69 ? -21.436 -3.155 24.822 1.00 95.44 69 VAL A O 1
ATOM 531 N N . ASN A 1 70 ? -20.122 -4.771 24.013 1.00 95.75 70 ASN A N 1
ATOM 532 C CA . ASN A 1 70 ? -19.490 -3.986 22.960 1.00 95.75 70 ASN A CA 1
ATOM 533 C C . ASN A 1 70 ? -20.232 -4.188 21.636 1.00 95.75 70 ASN A C 1
ATOM 535 O O . ASN A 1 70 ? -20.594 -5.316 21.299 1.00 95.75 70 ASN A O 1
ATOM 539 N N . THR A 1 71 ? -20.405 -3.126 20.848 1.00 95.75 71 THR A N 1
ATOM 540 C CA . THR A 1 71 ? -21.045 -3.237 19.525 1.00 95.75 71 THR A CA 1
ATOM 541 C C . THR A 1 71 ? -20.147 -3.836 18.451 1.00 95.75 71 THR A C 1
ATOM 543 O O . THR A 1 71 ? -20.663 -4.308 17.443 1.00 95.75 71 THR A O 1
ATOM 546 N N . ASP A 1 72 ? -18.831 -3.847 18.645 1.00 95.75 72 ASP A N 1
ATOM 547 C CA . ASP A 1 72 ? -17.878 -4.499 17.748 1.00 95.75 72 ASP A CA 1
ATOM 548 C C . ASP A 1 72 ? -16.667 -5.029 18.525 1.00 95.75 72 ASP A C 1
ATOM 550 O O . ASP A 1 72 ? -16.465 -4.712 19.703 1.00 95.75 72 ASP A O 1
ATOM 554 N N . ASP A 1 73 ? -15.866 -5.847 17.854 1.00 93.94 73 ASP A N 1
ATOM 555 C CA . ASP A 1 73 ? -14.619 -6.370 18.387 1.00 93.94 73 ASP A CA 1
ATOM 556 C C . ASP A 1 73 ? -13.571 -5.266 18.541 1.00 93.94 73 ASP A C 1
ATOM 558 O O . ASP A 1 73 ? -13.475 -4.306 17.761 1.00 93.94 73 ASP A O 1
ATOM 562 N N . LYS A 1 74 ? -12.748 -5.434 19.572 1.00 92.69 74 LYS A N 1
ATOM 563 C CA . LYS A 1 74 ? -11.565 -4.610 19.783 1.00 92.69 74 LYS A CA 1
ATOM 564 C C . LYS A 1 74 ? -10.404 -5.145 18.962 1.00 92.69 74 LYS A C 1
ATOM 566 O O . LYS A 1 74 ? -10.298 -6.341 18.714 1.00 92.69 74 LYS A O 1
ATOM 571 N N . LEU A 1 75 ? -9.517 -4.241 18.577 1.00 90.19 75 LEU A N 1
ATOM 572 C CA . LEU A 1 75 ? -8.219 -4.600 18.027 1.00 90.19 75 LEU A CA 1
ATOM 573 C C . LEU A 1 75 ? -7.369 -5.290 19.111 1.00 90.19 75 LEU A C 1
ATOM 575 O O . LEU A 1 75 ? -7.546 -4.984 20.302 1.00 90.19 75 LEU A O 1
ATOM 579 N N . PRO A 1 76 ? -6.433 -6.176 18.720 1.00 82.50 76 PRO A N 1
ATOM 580 C CA . PRO A 1 76 ? -5.414 -6.699 19.626 1.00 82.50 76 PRO A CA 1
ATOM 581 C C . PRO A 1 76 ? -4.728 -5.566 20.404 1.00 82.50 76 PRO A C 1
ATOM 583 O O . PRO A 1 76 ? -4.606 -4.447 19.906 1.00 82.50 76 PRO A O 1
ATOM 586 N N . GLY A 1 77 ? -4.354 -5.818 21.661 1.00 78.94 77 GLY A N 1
ATOM 587 C CA . GLY A 1 77 ? -3.735 -4.797 22.518 1.00 78.94 77 GLY A CA 1
ATOM 588 C C . GLY A 1 77 ? -4.675 -3.679 23.001 1.00 78.94 77 GLY A C 1
ATOM 589 O O . GLY A 1 77 ? -4.205 -2.706 23.582 1.00 78.94 77 GLY A O 1
ATOM 590 N N . ASN A 1 78 ? -5.999 -3.803 22.804 1.00 73.25 78 ASN A N 1
ATOM 591 C CA . ASN A 1 78 ? -7.013 -2.822 23.235 1.00 73.25 78 ASN A CA 1
ATOM 592 C C . ASN A 1 78 ? -6.854 -1.435 22.573 1.00 73.25 78 ASN A C 1
ATOM 594 O O . ASN A 1 78 ? -7.252 -0.411 23.126 1.00 73.25 78 ASN A O 1
ATOM 598 N N . GLU A 1 79 ? -6.320 -1.397 21.353 1.00 81.44 79 GLU A N 1
ATOM 599 C CA . GLU A 1 79 ? -5.945 -0.165 20.650 1.00 81.44 79 GLU A CA 1
ATOM 600 C C . GLU A 1 79 ? -7.094 0.488 19.844 1.00 81.44 79 GLU A C 1
ATOM 602 O O . GLU A 1 79 ? -6.875 1.196 18.858 1.00 81.44 79 GLU A O 1
ATOM 607 N N . GLY A 1 80 ? -8.342 0.234 20.241 1.00 90.44 80 GLY A N 1
ATOM 608 C CA . GLY A 1 80 ? -9.555 0.725 19.580 1.00 90.44 80 GLY A CA 1
ATOM 609 C C . GLY A 1 80 ? -10.422 -0.389 18.987 1.00 90.44 80 GLY A C 1
ATOM 610 O O . GLY A 1 80 ? -10.189 -1.570 19.228 1.00 90.44 80 GLY A O 1
ATOM 611 N N . PHE A 1 81 ? -11.451 -0.009 18.227 1.00 95.19 81 PHE A N 1
ATOM 612 C CA . PHE A 1 81 ? -12.437 -0.933 17.649 1.00 95.19 81 PHE A CA 1
ATOM 613 C C . PHE A 1 81 ? -12.208 -1.176 16.155 1.00 95.19 81 PHE A C 1
ATOM 615 O O . PHE A 1 81 ? -11.823 -0.260 15.420 1.00 95.19 81 PHE A O 1
ATOM 622 N N . ILE A 1 82 ? -12.492 -2.400 15.696 1.00 95.31 82 ILE A N 1
ATOM 623 C CA . ILE A 1 82 ? -12.281 -2.822 14.303 1.00 95.31 82 ILE A CA 1
ATOM 624 C C . ILE A 1 82 ? -13.084 -1.953 13.322 1.00 95.31 82 ILE A C 1
ATOM 626 O O . ILE A 1 82 ? -12.531 -1.532 12.301 1.00 95.31 82 ILE A O 1
ATOM 630 N N . VAL A 1 83 ? -14.347 -1.626 13.626 1.00 95.50 83 VAL A N 1
ATOM 631 C CA . VAL A 1 83 ? -15.196 -0.755 12.791 1.00 95.50 83 VAL A CA 1
ATOM 632 C C . VAL A 1 83 ? -14.545 0.594 12.475 1.00 95.50 83 VAL A C 1
ATOM 634 O O . VAL A 1 83 ? -14.625 1.044 11.333 1.00 95.50 83 VAL A O 1
ATOM 637 N N . ASN A 1 84 ? -13.830 1.213 13.421 1.00 96.38 84 ASN A N 1
ATOM 638 C CA . ASN A 1 84 ? -13.166 2.499 13.187 1.00 96.38 84 ASN A CA 1
ATOM 639 C C . ASN A 1 84 ? -11.966 2.353 12.240 1.00 96.38 84 ASN A C 1
ATOM 641 O O . ASN A 1 84 ? -11.786 3.178 11.346 1.00 96.38 84 ASN A O 1
ATOM 645 N N . THR A 1 85 ? -11.183 1.274 12.373 1.00 95.94 85 THR A N 1
ATOM 646 C CA . THR A 1 85 ? -10.099 0.949 11.427 1.00 95.94 85 THR A CA 1
ATOM 647 C C . THR A 1 85 ? -10.647 0.697 10.023 1.00 95.94 85 THR A C 1
ATOM 649 O O . THR A 1 85 ? -10.106 1.206 9.042 1.00 95.94 85 THR A O 1
ATOM 652 N N . LYS A 1 86 ? -11.764 -0.034 9.906 1.00 95.69 86 LYS A N 1
ATOM 653 C CA . LYS A 1 86 ? -12.425 -0.282 8.615 1.00 95.69 86 LYS A CA 1
ATOM 654 C C . LYS A 1 86 ? -13.034 0.990 8.014 1.00 95.69 86 LYS A C 1
ATOM 656 O O . LYS A 1 86 ? -12.996 1.152 6.796 1.00 95.69 86 LYS A O 1
ATOM 661 N N . ALA A 1 87 ? -13.539 1.908 8.836 1.00 96.44 87 ALA A N 1
ATOM 662 C CA . ALA A 1 87 ? -14.010 3.214 8.381 1.00 96.44 87 ALA A CA 1
ATOM 663 C C . ALA A 1 87 ? -12.860 4.100 7.878 1.00 96.44 87 ALA A C 1
ATOM 665 O O . ALA A 1 87 ? -12.989 4.719 6.823 1.00 96.44 87 ALA A O 1
ATOM 666 N N . ALA A 1 88 ? -11.711 4.098 8.565 1.00 97.19 88 ALA A N 1
ATOM 667 C CA . ALA A 1 88 ? -10.507 4.790 8.104 1.00 97.19 88 ALA A CA 1
ATOM 668 C C . ALA A 1 88 ? -10.004 4.235 6.758 1.00 97.19 88 ALA A C 1
ATOM 670 O O . ALA A 1 88 ? -9.695 5.011 5.854 1.00 97.19 88 ALA A O 1
ATOM 671 N N . PHE A 1 89 ? -10.006 2.905 6.582 1.00 97.12 89 PHE A N 1
ATOM 672 C CA . PHE A 1 89 ? -9.734 2.280 5.283 1.00 97.12 89 PHE A CA 1
ATOM 673 C C . PHE A 1 89 ? -10.710 2.772 4.206 1.00 97.12 89 PHE A C 1
ATOM 675 O O . PHE A 1 89 ? -10.288 3.220 3.144 1.00 97.12 89 PHE A O 1
ATOM 682 N N . GLY A 1 90 ? -12.017 2.716 4.488 1.00 96.12 90 GLY A N 1
ATOM 683 C CA . GLY A 1 90 ? -13.059 3.142 3.552 1.00 96.12 90 GLY A CA 1
ATOM 684 C C . GLY A 1 90 ? -12.922 4.608 3.138 1.00 96.12 90 GLY A C 1
ATOM 685 O O . GLY A 1 90 ? -13.106 4.927 1.968 1.00 96.12 90 GLY A O 1
ATOM 686 N N . MET A 1 91 ? -12.528 5.482 4.068 1.00 96.69 91 MET A N 1
ATOM 687 C CA . MET A 1 91 ? -12.243 6.892 3.799 1.00 96.69 91 MET A CA 1
ATOM 688 C C . MET A 1 91 ? -11.106 7.069 2.780 1.00 96.69 91 MET A C 1
ATOM 690 O O . MET A 1 91 ? -11.243 7.854 1.839 1.00 96.69 91 MET A O 1
ATOM 694 N N . ILE A 1 92 ? -9.999 6.340 2.951 1.00 96.56 92 ILE A N 1
ATOM 695 C CA . ILE A 1 92 ? -8.860 6.365 2.021 1.00 96.56 92 ILE A CA 1
ATOM 696 C C . ILE A 1 92 ? -9.263 5.774 0.665 1.00 96.56 92 ILE A C 1
ATOM 698 O O . ILE A 1 92 ? -9.063 6.415 -0.365 1.00 96.56 92 ILE A O 1
ATOM 702 N N . ASP A 1 93 ? -9.868 4.583 0.660 1.00 95.38 93 ASP A N 1
ATOM 703 C CA . ASP A 1 93 ? -10.206 3.837 -0.559 1.00 95.38 93 ASP A CA 1
ATOM 704 C C . ASP A 1 93 ? -11.216 4.585 -1.442 1.00 95.38 93 ASP A C 1
ATOM 706 O O . ASP A 1 93 ? -11.076 4.596 -2.669 1.00 95.38 93 ASP A O 1
ATOM 710 N N . ALA A 1 94 ? -12.192 5.254 -0.815 1.00 94.44 94 ALA A N 1
ATOM 711 C CA . ALA A 1 94 ? -13.189 6.091 -1.480 1.00 94.44 94 ALA A CA 1
ATOM 712 C C . ALA A 1 94 ? -12.683 7.503 -1.829 1.00 94.44 94 ALA A C 1
ATOM 714 O O . ALA A 1 94 ? -13.428 8.283 -2.419 1.00 94.44 94 ALA A O 1
ATOM 715 N N . GLY A 1 95 ? -11.455 7.864 -1.441 1.00 93.88 95 GLY A N 1
ATOM 716 C CA . GLY A 1 95 ? -10.872 9.171 -1.744 1.00 93.88 95 GLY A CA 1
ATOM 717 C C . GLY A 1 95 ? -11.513 10.350 -1.015 1.00 93.88 95 GLY A C 1
ATOM 718 O O . GLY A 1 95 ? -11.336 11.498 -1.422 1.00 93.88 95 GLY A O 1
ATOM 719 N N . ILE A 1 96 ? -12.251 10.095 0.067 1.00 94.25 96 ILE A N 1
ATOM 720 C CA . ILE A 1 96 ? -12.929 11.126 0.859 1.00 94.25 96 ILE A CA 1
ATOM 721 C C . ILE A 1 96 ? -12.090 11.537 2.077 1.00 94.25 96 ILE A C 1
ATOM 723 O O . ILE A 1 96 ? -11.148 10.849 2.470 1.00 94.25 96 ILE A O 1
ATOM 727 N N . GLY A 1 97 ? -12.395 12.699 2.660 1.00 92.50 97 GLY A N 1
ATOM 728 C CA . GLY A 1 97 ? -11.732 13.201 3.873 1.00 92.50 97 GLY A CA 1
ATOM 729 C C . GLY A 1 97 ? -12.561 13.000 5.150 1.00 92.50 97 GLY A C 1
ATOM 730 O O . GLY A 1 97 ? -13.752 12.701 5.043 1.00 92.50 97 GLY A O 1
ATOM 731 N N . PRO A 1 98 ? -11.977 13.250 6.339 1.00 93.25 98 PRO A N 1
ATOM 732 C CA . PRO A 1 98 ? -12.655 13.133 7.635 1.00 93.25 98 PRO A CA 1
ATOM 733 C C . PRO A 1 98 ? -14.010 13.840 7.705 1.00 93.25 98 PRO A C 1
ATOM 735 O O . PRO A 1 98 ? -14.991 13.252 8.150 1.00 93.25 98 PRO A O 1
ATOM 738 N N . THR A 1 99 ? -14.086 15.074 7.195 1.00 93.44 99 THR A N 1
ATOM 739 C CA . THR A 1 99 ? -15.331 15.852 7.160 1.00 93.44 99 THR A CA 1
ATOM 740 C C . THR A 1 99 ? -16.413 15.140 6.362 1.00 93.44 99 THR A C 1
ATOM 742 O O . THR A 1 99 ? -17.516 14.986 6.855 1.00 93.44 99 THR A O 1
ATOM 745 N N . HIS A 1 100 ? -16.089 14.623 5.175 1.00 94.81 100 HIS A N 1
ATOM 746 C CA . HIS A 1 100 ? -17.049 13.927 4.314 1.00 94.81 100 HIS A CA 1
ATOM 747 C C . HIS A 1 100 ? -17.544 12.626 4.950 1.00 94.81 100 HIS A C 1
ATOM 749 O O . HIS A 1 100 ? -18.728 12.315 4.863 1.00 94.81 100 HIS A O 1
ATOM 755 N N . LEU A 1 101 ? -16.640 11.879 5.596 1.00 95.69 101 LEU A N 1
ATOM 756 C CA . LEU A 1 101 ? -17.009 10.680 6.341 1.00 95.69 101 LEU A CA 1
ATOM 757 C C . LEU A 1 101 ? -18.001 11.035 7.453 1.00 95.69 101 LEU A C 1
ATOM 759 O O . LEU A 1 101 ? -19.066 10.432 7.527 1.00 95.69 101 LEU A O 1
ATOM 763 N N . ASN A 1 102 ? -17.687 12.039 8.273 1.00 95.88 102 ASN A N 1
ATOM 764 C CA . ASN A 1 102 ? -18.566 12.453 9.362 1.00 95.88 102 ASN A CA 1
ATOM 765 C C . ASN A 1 102 ? -19.887 13.047 8.850 1.00 95.88 102 ASN A C 1
ATOM 767 O O . ASN A 1 102 ? -20.919 12.706 9.406 1.00 95.88 102 ASN A O 1
ATOM 771 N N . THR A 1 103 ? -19.893 13.826 7.762 1.00 97.12 103 THR A N 1
ATOM 772 C CA . THR A 1 103 ? -21.125 14.302 7.109 1.00 97.12 103 THR A CA 1
ATOM 773 C C . THR A 1 103 ? -22.009 13.137 6.668 1.00 97.12 103 THR A C 1
ATOM 775 O O . THR A 1 103 ? -23.212 13.161 6.909 1.00 97.12 103 THR A O 1
ATOM 778 N N . PHE A 1 104 ? -21.436 12.098 6.050 1.00 96.50 104 PHE A N 1
ATOM 779 C CA . PHE A 1 104 ? -22.195 10.907 5.664 1.00 96.50 104 PHE A CA 1
ATOM 780 C C . PHE A 1 104 ? -22.775 10.185 6.887 1.00 96.50 104 PHE A C 1
ATOM 782 O O . PHE A 1 104 ? -23.955 9.847 6.888 1.00 96.50 104 PHE A O 1
ATOM 789 N N . LEU A 1 105 ? -21.965 9.978 7.931 1.00 95.12 105 LEU A N 1
ATOM 790 C CA . LEU A 1 105 ? -22.380 9.290 9.156 1.00 95.12 105 LEU A CA 1
ATOM 791 C C . LEU A 1 105 ? -23.508 10.033 9.879 1.00 95.12 105 LEU A C 1
ATOM 793 O O . LEU A 1 105 ? -24.525 9.422 10.203 1.00 95.12 105 LEU A O 1
ATOM 797 N N . THR A 1 106 ? -23.374 11.343 10.079 1.00 93.81 106 THR A N 1
ATOM 798 C CA . THR A 1 106 ? -24.392 12.137 10.780 1.00 93.81 106 THR A CA 1
ATOM 799 C C . THR A 1 106 ? -25.677 12.269 9.968 1.00 93.81 106 THR A C 1
ATOM 801 O O . THR A 1 106 ? -26.756 12.278 10.548 1.00 93.81 106 THR A O 1
ATOM 804 N N . SER A 1 107 ? -25.594 12.272 8.631 1.00 95.94 107 SER A N 1
ATOM 805 C CA . SER A 1 107 ? -26.779 12.283 7.754 1.00 95.94 107 SER A CA 1
ATOM 806 C C . SER A 1 107 ? -27.650 11.034 7.906 1.00 95.94 107 SER A C 1
ATOM 808 O O . SER A 1 107 ? -28.841 11.070 7.611 1.00 95.94 107 SER A O 1
ATOM 810 N N . ILE A 1 108 ? -27.065 9.922 8.358 1.00 94.19 108 ILE A N 1
ATOM 811 C CA . ILE A 1 108 ? -27.787 8.684 8.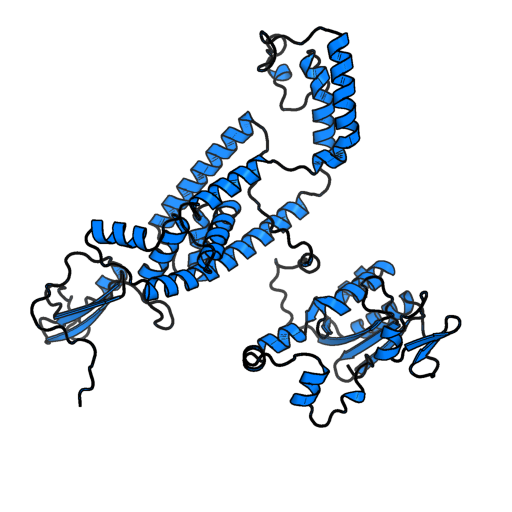662 1.00 94.19 108 ILE A CA 1
ATOM 812 C C . ILE A 1 108 ? -27.914 8.443 10.167 1.00 94.19 108 ILE A C 1
ATOM 814 O O . ILE A 1 108 ? -28.128 7.299 10.561 1.00 94.19 108 ILE A O 1
ATOM 818 N N . ASP A 1 109 ? -27.800 9.489 10.988 1.00 91.50 109 ASP A N 1
ATOM 819 C CA . ASP A 1 109 ? -27.982 9.444 12.443 1.00 91.50 109 ASP A CA 1
ATOM 820 C C . ASP A 1 109 ? -26.998 8.498 13.167 1.00 91.50 109 ASP A C 1
ATOM 822 O O . ASP A 1 109 ? -27.324 7.851 14.158 1.00 91.50 109 ASP A O 1
ATOM 826 N N . LEU A 1 110 ? -25.773 8.363 12.642 1.00 93.12 110 LEU A N 1
ATOM 827 C CA . LEU A 1 110 ? -24.684 7.638 13.302 1.00 93.12 110 LEU A CA 1
ATOM 828 C C . LEU A 1 110 ? -23.709 8.592 14.009 1.00 93.12 110 LEU A C 1
ATOM 830 O O . LEU A 1 110 ? -23.489 9.711 13.536 1.00 93.12 110 LEU A O 1
ATOM 834 N N . PRO A 1 111 ? -23.039 8.137 15.089 1.00 91.25 111 PRO A N 1
ATOM 835 C CA . PRO A 1 111 ? -21.998 8.918 15.745 1.00 91.25 111 PRO A CA 1
ATOM 836 C C . PRO A 1 111 ? -20.851 9.291 14.797 1.00 91.25 111 PRO A C 1
ATOM 838 O O . PRO A 1 111 ? -20.376 8.472 14.006 1.00 9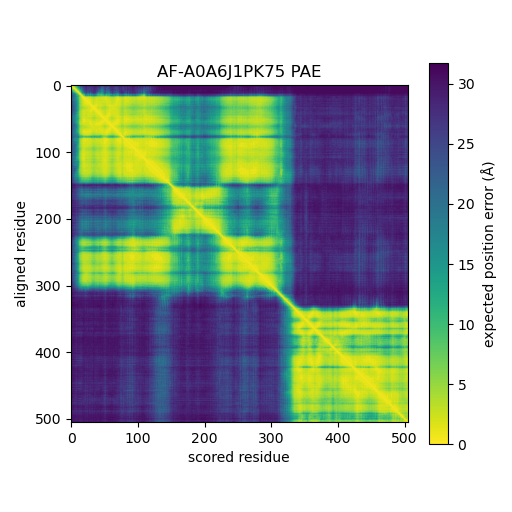1.25 111 PRO A O 1
ATOM 841 N N . SER A 1 112 ? -20.354 10.521 14.926 1.00 92.06 112 SER A N 1
ATOM 842 C CA . SER A 1 112 ? -19.128 10.955 14.250 1.00 92.06 112 SER A CA 1
ATOM 843 C C . SER A 1 112 ? -17.878 10.354 14.902 1.00 92.06 112 SER A C 1
ATOM 845 O O . SER A 1 112 ? -17.861 10.068 16.102 1.00 92.06 112 SER A O 1
ATOM 847 N N . ILE A 1 113 ? -16.792 10.221 14.140 1.00 94.00 113 ILE A N 1
ATOM 848 C CA . ILE A 1 113 ? -15.487 9.828 14.682 1.00 94.00 113 ILE A CA 1
ATOM 849 C C . ILE A 1 113 ? -14.672 11.089 14.975 1.00 94.00 113 ILE A C 1
ATOM 851 O O . ILE A 1 113 ? -14.461 11.926 14.092 1.00 94.00 113 ILE A O 1
ATOM 855 N N . ALA A 1 114 ? -14.168 11.208 16.206 1.00 92.12 114 ALA A N 1
ATOM 856 C CA . ALA A 1 114 ? -13.311 12.322 16.600 1.00 92.12 114 ALA A CA 1
ATOM 857 C C . ALA A 1 114 ? -12.015 12.355 15.757 1.00 92.12 114 ALA A C 1
ATOM 859 O O . ALA A 1 114 ? -11.393 11.300 15.578 1.00 92.12 114 ALA A O 1
ATOM 860 N N . PRO A 1 115 ? -11.535 13.536 15.310 1.00 92.25 115 PRO A N 1
ATOM 861 C CA . PRO A 1 115 ? -10.367 13.648 14.429 1.00 92.25 115 PRO A CA 1
ATOM 862 C C . PRO A 1 115 ? -9.120 12.919 14.944 1.00 92.25 115 PRO A C 1
ATOM 864 O O . PRO A 1 115 ? -8.455 12.212 14.188 1.00 92.25 115 PRO A O 1
ATOM 867 N N . LYS A 1 116 ? -8.837 13.020 16.251 1.00 92.31 116 LYS A N 1
ATOM 868 C CA . LYS A 1 116 ? -7.702 12.338 16.892 1.00 92.31 116 LYS A CA 1
ATOM 869 C C . LYS A 1 116 ? -7.810 10.813 16.789 1.00 92.31 116 LYS A C 1
ATOM 871 O O . LYS A 1 116 ? -6.833 10.156 16.444 1.00 92.31 116 LYS A O 1
ATOM 876 N N . SER A 1 117 ? -8.991 10.254 17.060 1.00 92.19 117 SER A N 1
ATOM 877 C CA . SER A 1 117 ? -9.232 8.809 16.963 1.00 92.19 117 SER A CA 1
ATOM 878 C C . SER A 1 117 ? -9.141 8.340 15.513 1.00 92.19 117 SER A C 1
ATOM 880 O O . SER A 1 117 ? -8.432 7.378 15.221 1.00 92.19 117 SER A O 1
ATOM 882 N N . LEU A 1 118 ? -9.770 9.070 14.589 1.00 94.44 118 LEU A N 1
ATOM 883 C CA . LEU A 1 118 ? -9.717 8.744 13.170 1.00 94.44 118 LEU A CA 1
ATOM 884 C C . LEU A 1 118 ? -8.279 8.760 12.638 1.00 94.44 118 LEU A C 1
ATOM 886 O O . LEU A 1 118 ? -7.908 7.849 11.908 1.00 94.44 118 LEU A O 1
ATOM 890 N N . LYS A 1 119 ? -7.445 9.726 13.050 1.00 93.88 119 LYS A N 1
ATOM 891 C CA . LYS A 1 119 ? -6.032 9.806 12.643 1.00 93.88 119 LYS A CA 1
ATOM 892 C C . LYS A 1 119 ? -5.198 8.619 13.139 1.00 93.88 119 LYS A C 1
ATOM 894 O O . LYS A 1 119 ? -4.315 8.156 12.421 1.00 93.88 119 LYS A O 1
ATOM 899 N N . ILE A 1 120 ? -5.478 8.096 14.336 1.00 93.88 120 ILE A N 1
ATOM 900 C CA . ILE A 1 120 ? -4.823 6.880 14.857 1.00 93.88 120 ILE A CA 1
ATOM 901 C C . ILE A 1 120 ? -5.156 5.677 13.965 1.00 93.88 120 ILE A C 1
ATOM 903 O O . ILE A 1 120 ? -4.259 4.950 13.536 1.00 93.88 120 ILE A O 1
ATOM 907 N N . HIS A 1 121 ? -6.438 5.498 13.642 1.00 96.00 121 HIS A N 1
ATOM 908 C CA . HIS A 1 121 ? -6.891 4.424 12.759 1.00 96.00 121 HIS A CA 1
ATOM 909 C C . HIS A 1 121 ? -6.388 4.603 11.314 1.00 96.00 121 HIS A C 1
ATOM 911 O O . HIS A 1 121 ? -6.004 3.619 10.685 1.00 96.00 121 HIS A O 1
ATOM 917 N N . GLU A 1 122 ? -6.315 5.845 10.817 1.00 96.50 122 GLU A N 1
ATOM 918 C CA . GLU A 1 122 ? -5.742 6.201 9.511 1.00 96.50 122 GLU A CA 1
ATOM 919 C C . GLU A 1 122 ? -4.264 5.802 9.418 1.00 96.50 122 GLU A C 1
ATOM 921 O O . GLU A 1 122 ? -3.863 5.174 8.447 1.00 96.50 122 GLU A O 1
ATOM 926 N N . ARG A 1 123 ? -3.449 6.103 10.436 1.00 95.81 123 ARG A N 1
ATOM 927 C CA . ARG A 1 123 ? -2.027 5.720 10.445 1.00 95.81 123 ARG A CA 1
ATOM 928 C C . ARG A 1 123 ? -1.827 4.212 10.487 1.00 95.81 123 ARG A C 1
ATOM 930 O O . ARG A 1 123 ? -0.936 3.699 9.821 1.00 95.81 123 ARG A O 1
ATOM 937 N N . ARG A 1 124 ? -2.657 3.499 11.252 1.00 94.94 124 ARG A N 1
ATOM 938 C CA . ARG A 1 124 ? -2.607 2.033 11.323 1.00 94.94 124 ARG A CA 1
ATOM 939 C C . ARG A 1 124 ? -2.876 1.402 9.963 1.00 94.94 124 ARG A C 1
ATOM 941 O O . ARG A 1 124 ? -2.093 0.578 9.507 1.00 94.94 124 ARG A O 1
ATOM 948 N N . ILE A 1 125 ? -3.977 1.796 9.323 1.00 96.31 125 ILE A N 1
ATOM 949 C CA . ILE A 1 125 ? -4.324 1.261 8.007 1.00 96.31 125 ILE A CA 1
ATOM 950 C C . ILE A 1 125 ? -3.339 1.734 6.933 1.00 96.31 125 ILE A C 1
ATOM 952 O O . ILE A 1 125 ? -3.010 0.972 6.034 1.00 96.31 125 ILE A O 1
ATOM 956 N N . GLY A 1 126 ? -2.836 2.962 7.058 1.00 96.69 126 GLY A N 1
ATOM 957 C CA . GLY A 1 126 ? -1.865 3.558 6.153 1.00 96.69 126 GLY A CA 1
ATOM 958 C C . GLY A 1 126 ? -0.574 2.758 6.044 1.00 96.69 126 GLY A C 1
ATOM 959 O O . GLY A 1 126 ? -0.175 2.418 4.936 1.00 96.69 126 GLY A O 1
ATOM 960 N N . LYS A 1 127 ? 0.010 2.363 7.181 1.00 96.81 127 LYS A N 1
ATOM 961 C CA . LYS A 1 127 ? 1.208 1.506 7.210 1.00 96.81 127 LYS A CA 1
ATOM 962 C C . LYS A 1 127 ? 0.979 0.162 6.513 1.00 96.81 127 LYS A C 1
ATOM 964 O O . LYS A 1 127 ? 1.763 -0.232 5.659 1.00 96.81 127 LYS A O 1
ATOM 969 N N . ALA A 1 128 ? -0.145 -0.498 6.803 1.00 96.75 128 ALA A N 1
ATOM 970 C CA . ALA A 1 128 ? -0.497 -1.755 6.141 1.00 96.75 128 ALA A CA 1
ATOM 971 C C . ALA A 1 128 ? -0.701 -1.585 4.623 1.00 96.75 128 ALA A C 1
ATOM 973 O O . ALA A 1 128 ? -0.344 -2.465 3.846 1.00 96.75 128 ALA A O 1
ATOM 974 N N . ILE A 1 129 ? -1.259 -0.451 4.185 1.00 97.75 129 ILE A N 1
ATOM 975 C CA . ILE A 1 129 ? -1.388 -0.118 2.762 1.00 97.75 129 ILE A CA 1
ATOM 976 C C . ILE A 1 129 ? -0.012 0.056 2.112 1.00 97.75 129 ILE A C 1
ATOM 978 O O . ILE A 1 129 ? 0.196 -0.472 1.025 1.00 97.75 129 ILE A O 1
ATOM 982 N N . GLU A 1 130 ? 0.910 0.780 2.746 1.00 96.31 130 GLU A N 1
ATOM 983 C CA . GLU A 1 130 ? 2.265 1.000 2.222 1.00 96.31 130 GLU A CA 1
ATOM 984 C C . GLU A 1 130 ? 3.045 -0.312 2.086 1.00 96.31 130 GLU A C 1
ATOM 986 O O . GLU A 1 130 ? 3.698 -0.533 1.066 1.00 96.31 130 GLU A O 1
ATOM 991 N N . GLU A 1 131 ? 2.924 -1.215 3.060 1.00 93.75 131 GLU A N 1
ATOM 992 C CA . GLU A 1 131 ? 3.540 -2.544 2.999 1.00 93.75 131 GLU A CA 1
ATOM 993 C C . GLU A 1 131 ? 2.986 -3.376 1.835 1.00 93.75 131 GLU A C 1
ATOM 995 O O . GLU A 1 131 ? 3.757 -3.881 1.019 1.00 93.75 131 GLU A O 1
ATOM 1000 N N . VAL A 1 132 ? 1.657 -3.454 1.694 1.00 94.06 132 VAL A N 1
ATOM 1001 C CA . VAL A 1 132 ? 1.019 -4.166 0.571 1.00 94.06 132 VAL A CA 1
ATOM 1002 C C . VAL A 1 132 ? 1.386 -3.523 -0.772 1.00 94.06 132 VAL A C 1
ATOM 1004 O O . VAL A 1 132 ? 1.611 -4.232 -1.755 1.00 94.06 132 VAL A O 1
ATOM 1007 N N . ALA A 1 133 ? 1.494 -2.192 -0.829 1.00 93.25 133 ALA A N 1
ATOM 1008 C CA . ALA A 1 133 ? 1.910 -1.477 -2.032 1.00 93.25 133 ALA A CA 1
ATOM 1009 C C . ALA A 1 133 ? 3.340 -1.864 -2.417 1.00 93.25 133 ALA A C 1
ATOM 1011 O O . ALA A 1 133 ? 3.568 -2.259 -3.560 1.00 93.25 133 ALA A O 1
ATOM 1012 N N . LYS A 1 134 ? 4.273 -1.834 -1.456 1.00 89.56 134 LYS A N 1
ATOM 1013 C CA . LYS A 1 134 ? 5.672 -2.226 -1.654 1.00 89.56 134 LYS A CA 1
ATOM 1014 C C . LYS A 1 134 ? 5.782 -3.667 -2.155 1.00 89.56 134 LYS A C 1
ATOM 1016 O O . LYS A 1 134 ? 6.427 -3.901 -3.173 1.00 89.56 134 LYS A O 1
ATOM 1021 N N . GLU A 1 135 ? 5.103 -4.610 -1.502 1.00 88.56 135 GLU A N 1
ATOM 1022 C CA . GLU A 1 135 ? 5.056 -6.015 -1.931 1.00 88.56 135 GLU A CA 1
ATOM 1023 C C . GLU A 1 135 ? 4.496 -6.164 -3.355 1.00 88.56 135 GLU A C 1
ATOM 1025 O O . GLU A 1 135 ? 5.006 -6.956 -4.148 1.00 88.56 135 GLU A O 1
ATOM 1030 N N . SER A 1 136 ? 3.464 -5.391 -3.708 1.00 88.12 136 SER A N 1
ATOM 1031 C CA . SER A 1 136 ? 2.872 -5.430 -5.048 1.00 88.12 136 SER A CA 1
ATOM 1032 C C . SER A 1 136 ? 3.809 -4.888 -6.131 1.00 88.12 136 SER A C 1
ATOM 1034 O O . SER A 1 136 ? 3.878 -5.469 -7.211 1.00 88.12 136 SER A O 1
ATOM 1036 N N . CYS A 1 137 ? 4.561 -3.820 -5.843 1.00 83.25 137 CYS A N 1
ATOM 1037 C CA . CYS A 1 137 ? 5.536 -3.261 -6.778 1.00 83.25 137 CYS A CA 1
ATOM 1038 C C . CYS A 1 137 ? 6.701 -4.222 -7.003 1.00 83.25 137 CYS A C 1
ATOM 1040 O O . CYS A 1 137 ? 7.125 -4.397 -8.138 1.00 83.25 137 CYS A O 1
ATOM 1042 N N . LEU A 1 138 ? 7.179 -4.887 -5.946 1.00 78.12 138 LEU A N 1
ATOM 1043 C CA . LEU A 1 138 ? 8.233 -5.899 -6.061 1.00 78.12 138 LEU A CA 1
ATOM 1044 C C . LEU A 1 138 ? 7.809 -7.056 -6.976 1.00 78.12 138 LEU A C 1
ATOM 1046 O O . LEU A 1 138 ? 8.580 -7.479 -7.833 1.00 78.12 138 LEU A O 1
ATOM 1050 N N . LYS A 1 139 ? 6.559 -7.522 -6.851 1.00 76.50 139 LYS A N 1
ATOM 1051 C CA . LYS A 1 139 ? 5.994 -8.530 -7.764 1.00 76.50 139 LYS A CA 1
ATOM 1052 C C . LYS A 1 139 ? 5.906 -8.023 -9.206 1.00 76.50 139 LYS A C 1
ATOM 1054 O O . LYS A 1 139 ? 6.218 -8.779 -10.118 1.00 76.50 139 LYS A O 1
ATOM 1059 N N . GLY A 1 140 ? 5.505 -6.763 -9.401 1.00 73.00 140 GLY A N 1
ATOM 1060 C CA . GLY A 1 140 ? 5.461 -6.123 -10.720 1.00 73.00 140 GLY A CA 1
ATOM 1061 C C . GLY A 1 140 ? 6.838 -6.059 -11.384 1.00 73.00 140 GLY A C 1
ATOM 1062 O O . GLY A 1 140 ? 6.983 -6.498 -12.517 1.00 73.00 140 GLY A O 1
ATOM 1063 N N . ILE A 1 141 ? 7.858 -5.627 -10.639 1.00 65.25 141 ILE A N 1
ATOM 1064 C CA . ILE A 1 141 ? 9.253 -5.565 -11.105 1.00 65.25 141 ILE A CA 1
ATOM 1065 C C . ILE A 1 141 ? 9.764 -6.949 -11.515 1.00 65.25 141 ILE A C 1
ATOM 1067 O O . ILE A 1 141 ? 10.396 -7.092 -12.558 1.00 65.25 141 ILE A O 1
ATOM 1071 N N . GLN A 1 142 ? 9.499 -7.982 -10.708 1.00 66.00 142 GLN A N 1
ATOM 1072 C CA . GLN A 1 142 ? 9.935 -9.341 -11.032 1.00 66.00 142 GLN A CA 1
ATOM 1073 C C . GLN A 1 142 ? 9.260 -9.869 -12.302 1.00 66.00 142 GLN A C 1
ATOM 1075 O O . GLN A 1 142 ? 9.902 -10.546 -13.103 1.00 66.00 142 GLN A O 1
ATOM 1080 N N . LEU A 1 143 ? 7.973 -9.562 -12.484 1.00 66.38 143 LEU A N 1
ATOM 1081 C CA . LEU A 1 143 ? 7.240 -9.935 -13.687 1.00 66.38 143 LEU A CA 1
ATOM 1082 C C . LEU A 1 143 ? 7.810 -9.225 -14.919 1.00 66.38 143 LEU A C 1
ATOM 1084 O O . LEU A 1 143 ? 8.093 -9.897 -15.903 1.00 66.38 143 LEU A O 1
ATOM 1088 N N . GLU A 1 144 ? 8.034 -7.910 -14.848 1.00 65.38 144 GLU A N 1
ATOM 1089 C CA . GLU A 1 144 ? 8.671 -7.147 -15.929 1.00 65.38 144 GLU A CA 1
ATOM 1090 C C . GLU A 1 144 ? 10.039 -7.738 -16.277 1.00 65.38 144 GLU A C 1
ATOM 1092 O O . GLU A 1 144 ? 10.273 -8.082 -17.427 1.00 65.38 144 GLU A O 1
ATOM 1097 N N . LYS A 1 145 ? 10.903 -7.987 -15.285 1.00 62.31 145 LYS A N 1
ATOM 1098 C CA . LYS A 1 145 ? 12.223 -8.601 -15.502 1.00 62.31 145 LYS A CA 1
ATOM 1099 C C . LYS A 1 145 ? 12.149 -9.944 -16.239 1.00 62.31 145 LYS A C 1
ATOM 1101 O O . LYS A 1 145 ? 13.010 -10.222 -17.067 1.00 62.31 145 LYS A O 1
ATOM 1106 N N . ASN A 1 146 ? 11.150 -10.772 -15.932 1.00 60.81 146 ASN A N 1
ATOM 1107 C CA . ASN A 1 146 ? 10.956 -12.061 -16.597 1.00 60.81 146 ASN A CA 1
ATOM 1108 C C . ASN A 1 146 ? 10.434 -11.906 -18.036 1.00 60.81 146 ASN A C 1
ATOM 1110 O O . ASN A 1 146 ? 10.741 -12.745 -18.875 1.00 60.81 146 ASN A O 1
ATOM 1114 N N . LEU A 1 147 ? 9.641 -10.864 -18.308 1.00 60.19 147 LEU A N 1
ATOM 1115 C CA . LEU A 1 147 ? 9.060 -10.590 -19.625 1.00 60.19 147 LEU A CA 1
ATOM 1116 C C . LEU A 1 147 ? 10.029 -9.852 -20.565 1.00 60.19 147 LEU A C 1
ATOM 1118 O O . LEU A 1 147 ? 9.922 -10.005 -21.775 1.00 60.19 147 LEU A O 1
ATOM 1122 N N . THR A 1 148 ? 11.001 -9.097 -20.044 1.00 54.84 148 THR A N 1
ATOM 1123 C CA . THR A 1 148 ? 11.977 -8.327 -20.847 1.00 54.84 148 THR A CA 1
ATOM 1124 C C . THR A 1 148 ? 13.084 -9.195 -21.481 1.00 54.84 148 THR A C 1
ATOM 1126 O O . THR A 1 148 ? 14.128 -8.686 -21.876 1.00 54.84 148 THR A O 1
ATOM 1129 N N . VAL A 1 149 ? 12.890 -10.510 -21.622 1.00 47.50 149 VAL A N 1
ATOM 1130 C CA . VAL A 1 149 ? 13.828 -11.388 -22.341 1.00 47.50 149 VAL A CA 1
ATOM 1131 C C . VAL A 1 149 ? 13.305 -11.638 -23.766 1.00 47.50 149 VAL A C 1
ATOM 1133 O O . VAL A 1 149 ? 12.480 -12.512 -23.994 1.00 47.50 149 VAL A O 1
ATOM 1136 N N . ASN A 1 150 ? 13.832 -10.860 -24.718 1.00 47.31 150 ASN A N 1
ATOM 1137 C CA . ASN A 1 150 ? 13.933 -11.112 -26.170 1.00 47.31 150 ASN A CA 1
ATOM 1138 C C . ASN A 1 150 ? 12.677 -11.201 -27.076 1.00 47.31 150 ASN A C 1
ATOM 1140 O O . ASN A 1 150 ? 12.860 -11.453 -28.261 1.00 47.31 150 ASN A O 1
ATOM 1144 N N . GLU A 1 151 ? 11.441 -10.948 -26.628 1.00 50.84 151 GLU A N 1
ATOM 1145 C CA . GLU A 1 151 ? 10.259 -11.066 -27.525 1.00 50.84 151 GLU A CA 1
ATOM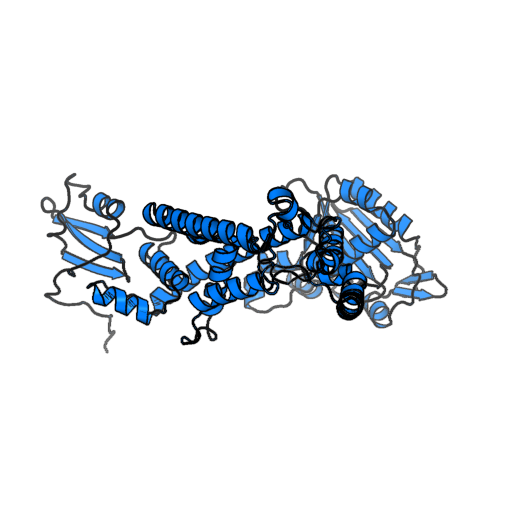 1146 C C . GLU A 1 151 ? 9.771 -9.755 -28.189 1.00 50.84 151 GLU A C 1
ATOM 1148 O O . GLU A 1 151 ? 9.034 -9.800 -29.171 1.00 50.84 151 GLU A O 1
ATOM 1153 N N . SER A 1 152 ? 10.150 -8.569 -27.700 1.00 56.94 152 SER A N 1
ATOM 1154 C CA . SER A 1 152 ? 9.502 -7.300 -28.095 1.00 56.94 152 SER A CA 1
ATOM 1155 C C . SER A 1 152 ? 10.116 -6.563 -29.297 1.00 56.94 152 SER A C 1
ATOM 1157 O O . SER A 1 152 ? 9.457 -5.687 -29.860 1.00 56.94 152 SER A O 1
ATOM 1159 N N . GLN A 1 153 ? 11.345 -6.891 -29.710 1.00 59.94 153 GLN A N 1
ATOM 1160 C CA . GLN A 1 153 ? 12.060 -6.149 -30.762 1.00 59.94 153 GLN A CA 1
ATOM 1161 C C . GLN A 1 153 ? 11.573 -6.506 -32.175 1.00 59.94 153 GLN A C 1
ATOM 1163 O O . GLN A 1 153 ? 11.223 -5.606 -32.943 1.00 59.94 153 GLN A O 1
ATOM 1168 N N . ASP A 1 154 ? 11.471 -7.799 -32.486 1.00 64.94 154 ASP A N 1
ATOM 1169 C CA . ASP A 1 154 ? 11.090 -8.275 -33.824 1.00 64.94 154 ASP A CA 1
ATOM 1170 C C . ASP A 1 154 ? 9.639 -7.898 -34.169 1.00 64.94 154 ASP A C 1
ATOM 1172 O O . ASP A 1 154 ? 9.344 -7.444 -35.273 1.00 64.94 154 ASP A O 1
ATOM 1176 N N . VAL A 1 155 ? 8.737 -7.941 -33.182 1.00 70.12 155 VAL A N 1
ATOM 1177 C CA . VAL A 1 155 ? 7.314 -7.609 -33.366 1.00 70.12 155 VAL A CA 1
ATOM 1178 C C . VAL A 1 155 ? 7.097 -6.140 -33.750 1.00 70.12 155 VAL A C 1
ATOM 1180 O O . VAL A 1 155 ? 6.251 -5.837 -34.597 1.00 70.12 155 VAL A O 1
ATOM 1183 N N . LEU A 1 156 ? 7.833 -5.201 -33.140 1.00 75.81 156 LEU A N 1
ATOM 1184 C CA . LEU A 1 156 ? 7.708 -3.779 -33.480 1.00 75.81 156 LEU A CA 1
ATOM 1185 C C . LEU A 1 156 ? 8.299 -3.487 -34.862 1.00 75.81 156 LEU A C 1
ATOM 1187 O O . LEU A 1 156 ? 7.719 -2.709 -35.624 1.00 75.81 156 LEU A O 1
ATOM 1191 N N . LEU A 1 157 ? 9.436 -4.107 -35.178 1.00 78.31 157 LEU A N 1
ATOM 1192 C CA . LEU A 1 157 ? 10.092 -3.972 -36.473 1.00 78.31 157 LEU A CA 1
ATOM 1193 C C . LEU A 1 157 ? 9.174 -4.444 -37.609 1.00 78.31 157 LEU A C 1
ATOM 1195 O O . LEU A 1 157 ? 8.973 -3.711 -38.584 1.00 78.31 157 LEU A O 1
ATOM 1199 N N . ASP A 1 158 ? 8.545 -5.606 -37.442 1.00 78.50 158 ASP A N 1
ATOM 1200 C CA . ASP A 1 158 ? 7.588 -6.158 -38.402 1.00 78.50 158 ASP A CA 1
ATOM 1201 C C . ASP A 1 158 ? 6.361 -5.250 -38.550 1.00 78.50 158 ASP A C 1
ATOM 1203 O O . ASP A 1 158 ? 5.944 -4.918 -39.665 1.00 78.50 158 ASP A O 1
ATOM 1207 N N . ALA A 1 159 ? 5.816 -4.752 -37.434 1.00 80.56 159 ALA A N 1
ATOM 1208 C CA . ALA A 1 159 ? 4.678 -3.840 -37.454 1.00 80.56 159 ALA A CA 1
ATOM 1209 C C . ALA A 1 159 ? 4.987 -2.523 -38.185 1.00 80.56 159 ALA A C 1
ATOM 1211 O O . ALA A 1 159 ? 4.165 -2.068 -38.984 1.00 80.56 159 ALA A O 1
ATOM 1212 N N . LEU A 1 160 ? 6.158 -1.917 -37.949 1.00 84.25 160 LEU A N 1
ATOM 1213 C CA . LEU A 1 160 ? 6.585 -0.679 -38.614 1.00 84.25 160 LEU A CA 1
ATOM 1214 C C . LEU A 1 160 ? 6.806 -0.890 -40.115 1.00 84.25 160 LEU A C 1
ATOM 1216 O O . LEU A 1 160 ? 6.372 -0.061 -40.921 1.00 84.25 160 LEU A O 1
ATOM 1220 N N . THR A 1 161 ? 7.414 -2.018 -40.485 1.00 86.62 161 THR A N 1
ATOM 1221 C CA . THR A 1 161 ? 7.634 -2.418 -41.883 1.00 86.62 161 THR A CA 1
ATOM 1222 C C . THR A 1 161 ? 6.313 -2.594 -42.635 1.00 86.62 161 THR A C 1
ATOM 1224 O O . THR A 1 161 ? 6.213 -2.251 -43.814 1.00 86.62 161 THR A O 1
ATOM 1227 N N . ALA A 1 162 ? 5.267 -3.055 -41.946 1.00 87.69 162 ALA A N 1
ATOM 1228 C CA . ALA A 1 162 ? 3.956 -3.314 -42.528 1.00 87.69 162 ALA A CA 1
ATOM 1229 C C . ALA A 1 162 ? 3.105 -2.058 -42.800 1.00 87.69 162 ALA A C 1
ATOM 1231 O O . ALA A 1 162 ? 2.214 -2.114 -43.650 1.00 87.69 162 ALA A O 1
ATOM 1232 N N . VAL A 1 163 ? 3.342 -0.924 -42.118 1.00 88.50 163 VAL A N 1
ATOM 1233 C CA . VAL A 1 163 ? 2.427 0.243 -42.142 1.00 88.50 163 VAL A CA 1
ATOM 1234 C C . VAL A 1 163 ? 2.242 0.827 -43.543 1.00 88.50 163 VAL A C 1
ATOM 1236 O O . VAL A 1 163 ? 1.110 1.071 -43.982 1.00 88.50 163 VAL A O 1
ATOM 1239 N N . VAL A 1 164 ? 3.349 1.074 -44.250 1.00 90.25 164 VAL A N 1
ATOM 1240 C CA . VAL A 1 164 ? 3.298 1.679 -45.585 1.00 90.25 164 VAL A CA 1
ATOM 1241 C C . VAL A 1 164 ? 2.735 0.686 -46.605 1.00 90.25 164 VAL A C 1
ATOM 1243 O O . VAL A 1 164 ? 1.736 1.039 -47.225 1.00 90.25 164 VAL A O 1
ATOM 1246 N N . PRO A 1 165 ? 3.247 -0.553 -46.759 1.00 89.12 165 PRO A N 1
ATOM 1247 C CA . PRO A 1 165 ? 2.637 -1.546 -47.647 1.00 89.12 165 PRO A CA 1
ATOM 1248 C C . PRO A 1 165 ? 1.131 -1.718 -47.405 1.00 89.12 165 PRO A C 1
ATOM 1250 O O . PRO A 1 165 ? 0.349 -1.603 -48.352 1.00 89.12 165 PRO A O 1
ATOM 1253 N N . HIS A 1 166 ? 0.713 -1.857 -46.140 1.00 89.94 166 HIS A N 1
ATOM 1254 C CA . HIS A 1 166 ? -0.693 -2.008 -45.770 1.00 89.94 166 HIS A CA 1
ATOM 1255 C C . HIS A 1 166 ? -1.547 -0.843 -46.275 1.00 89.94 166 HIS A C 1
ATOM 1257 O O . HIS A 1 166 ? -2.594 -1.056 -46.879 1.00 89.94 166 HIS A O 1
ATOM 1263 N N . SER A 1 167 ? -1.096 0.398 -46.077 1.00 89.44 167 SER A N 1
ATOM 1264 C CA . SER A 1 167 ? -1.843 1.598 -46.487 1.00 89.44 167 SER A CA 1
ATOM 1265 C C . SER A 1 167 ? -2.038 1.708 -48.009 1.00 89.44 167 SER A C 1
ATOM 1267 O O . SER A 1 167 ? -2.927 2.425 -48.466 1.00 89.44 167 SER A O 1
ATOM 1269 N N . PHE A 1 168 ? -1.228 0.989 -48.792 1.00 91.62 168 PHE A N 1
ATOM 1270 C CA . PHE A 1 168 ? -1.287 0.909 -50.255 1.00 91.62 168 PHE A CA 1
ATOM 1271 C C . PHE A 1 168 ? -1.862 -0.431 -50.754 1.00 91.62 168 PHE A C 1
ATOM 1273 O O . PHE A 1 168 ? -1.686 -0.784 -51.919 1.00 91.62 168 PHE A O 1
ATOM 1280 N N . GLY A 1 169 ? -2.556 -1.179 -49.887 1.00 87.50 169 GLY A N 1
ATOM 1281 C CA . GLY A 1 169 ? -3.247 -2.424 -50.241 1.00 87.50 169 GLY A CA 1
ATOM 1282 C C . GLY A 1 169 ? -2.333 -3.640 -50.404 1.00 87.50 169 GLY A C 1
ATOM 1283 O O . GLY A 1 169 ? -2.762 -4.653 -50.951 1.00 87.50 169 GLY A O 1
ATOM 1284 N N . GLN A 1 170 ? -1.077 -3.556 -49.958 1.00 87.75 170 GLN A N 1
ATOM 1285 C CA . GLN A 1 170 ? -0.150 -4.685 -49.925 1.00 87.75 170 GLN A CA 1
ATOM 1286 C C . GLN A 1 170 ? -0.137 -5.291 -48.526 1.00 87.75 170 GLN A C 1
ATOM 1288 O O . GLN A 1 170 ? 0.248 -4.642 -47.554 1.00 87.75 170 GLN A O 1
ATOM 1293 N N . HIS A 1 171 ? -0.561 -6.545 -48.428 1.00 87.31 171 HIS A N 1
ATOM 1294 C CA . HIS A 1 171 ? -0.788 -7.211 -47.146 1.00 87.31 171 HIS A CA 1
ATOM 1295 C C . HIS A 1 171 ? 0.262 -8.277 -46.809 1.00 87.31 171 HIS A C 1
ATOM 1297 O O . HIS A 1 171 ? 0.148 -8.918 -45.770 1.00 87.31 171 HIS A O 1
ATOM 1303 N N . ASP A 1 172 ? 1.301 -8.422 -47.633 1.00 82.50 172 ASP A N 1
ATOM 1304 C CA . ASP A 1 172 ? 2.314 -9.485 -47.524 1.00 82.50 172 ASP A CA 1
ATOM 1305 C C . ASP A 1 172 ? 3.134 -9.422 -46.226 1.00 82.50 172 ASP A C 1
ATOM 1307 O O . ASP A 1 172 ? 3.631 -10.435 -45.750 1.00 82.50 172 ASP A O 1
ATOM 1311 N N . PHE A 1 173 ? 3.245 -8.228 -45.642 1.00 82.38 173 PHE A N 1
ATOM 1312 C CA . PHE A 1 173 ? 4.005 -7.963 -44.416 1.00 82.38 173 PHE A CA 1
ATOM 1313 C C . PHE A 1 173 ? 3.100 -7.759 -43.192 1.00 82.38 173 PHE A C 1
ATOM 1315 O O . PHE A 1 173 ? 3.566 -7.357 -42.133 1.00 82.38 173 PHE A O 1
ATOM 1322 N N . CYS A 1 174 ? 1.786 -7.954 -43.331 1.00 84.31 174 CYS A N 1
ATOM 1323 C CA . CYS A 1 174 ? 0.843 -7.733 -42.239 1.00 84.31 174 CYS A CA 1
ATOM 1324 C C . CYS A 1 174 ? 0.830 -8.903 -41.243 1.00 84.31 174 CYS A C 1
ATOM 1326 O O . CYS A 1 174 ? 0.790 -10.060 -41.647 1.00 84.31 174 CYS A O 1
ATOM 1328 N N . GLY A 1 175 ? 0.765 -8.585 -39.947 1.00 76.31 175 GLY A N 1
ATOM 1329 C CA . GLY A 1 175 ? 0.522 -9.565 -38.881 1.00 76.31 175 GLY A CA 1
ATOM 1330 C C . GLY A 1 175 ? -0.965 -9.747 -38.547 1.00 76.31 175 GLY A C 1
ATOM 1331 O O . GLY A 1 175 ? -1.844 -9.202 -39.220 1.00 76.31 175 GLY A O 1
ATOM 1332 N N . ASP A 1 176 ? -1.238 -10.439 -37.437 1.00 76.38 176 ASP A N 1
ATOM 1333 C CA . ASP A 1 176 ? -2.573 -10.879 -36.974 1.00 76.38 176 ASP A CA 1
ATOM 1334 C C . ASP A 1 176 ? -3.628 -9.767 -36.804 1.00 76.38 176 ASP A C 1
ATOM 1336 O O . ASP A 1 176 ? -4.828 -10.024 -36.701 1.00 76.38 176 ASP A O 1
ATOM 1340 N N . TRP A 1 177 ? -3.208 -8.503 -36.756 1.00 78.94 177 TRP A N 1
ATOM 1341 C CA . TRP A 1 177 ? -4.110 -7.354 -36.676 1.00 78.94 177 TRP A CA 1
ATOM 1342 C C . TRP A 1 177 ? -4.827 -7.060 -38.007 1.00 78.94 177 TRP A C 1
ATOM 1344 O O . TRP A 1 177 ? -5.843 -6.353 -38.024 1.00 78.94 177 TRP A O 1
ATOM 1354 N N . CYS A 1 178 ? -4.314 -7.570 -39.131 1.00 82.56 178 CYS A N 1
ATOM 1355 C CA . CYS A 1 178 ? -4.828 -7.272 -40.459 1.00 82.56 178 CYS A CA 1
ATOM 1356 C C . CYS A 1 178 ? -5.925 -8.249 -40.892 1.00 82.56 178 CYS A C 1
ATOM 1358 O O . CYS A 1 178 ? -5.680 -9.405 -41.215 1.00 82.56 178 CYS A O 1
ATOM 1360 N N . ARG A 1 179 ? -7.158 -7.747 -41.001 1.00 82.00 179 ARG A N 1
ATOM 1361 C CA . ARG A 1 179 ? -8.329 -8.553 -41.394 1.00 82.00 179 ARG A CA 1
ATOM 1362 C C . ARG A 1 179 ? -8.483 -8.766 -42.902 1.00 82.00 179 ARG A C 1
ATOM 1364 O O . ARG A 1 179 ? -9.537 -9.224 -43.341 1.00 82.00 179 ARG A O 1
ATOM 1371 N N . SER A 1 180 ? -7.490 -8.400 -43.711 1.00 80.19 180 SER A N 1
ATOM 1372 C CA . SER A 1 180 ? -7.547 -8.658 -45.155 1.00 80.19 180 SER A CA 1
ATOM 1373 C C . SER A 1 180 ? -7.530 -10.158 -45.451 1.00 80.19 180 SER A C 1
ATOM 1375 O O . SER A 1 180 ? -8.182 -10.591 -46.396 1.00 80.19 180 SER A O 1
ATOM 1377 N N . GLN A 1 181 ? -6.888 -10.954 -44.589 1.00 71.50 181 GLN A N 1
ATOM 1378 C CA . GLN A 1 181 ? -6.887 -12.415 -44.673 1.00 71.50 181 GLN A CA 1
ATOM 1379 C C . GLN A 1 181 ? -8.290 -13.017 -44.457 1.00 71.50 181 GLN A C 1
ATOM 1381 O O . GLN A 1 181 ? -8.657 -13.960 -45.150 1.00 71.50 181 GLN A O 1
ATOM 1386 N N . ASP A 1 182 ? -9.105 -12.430 -43.569 1.00 75.69 182 ASP A N 1
ATOM 1387 C CA . ASP A 1 182 ? -10.478 -12.887 -43.296 1.00 75.69 182 ASP A CA 1
ATOM 1388 C C . ASP A 1 182 ? -11.486 -12.429 -44.364 1.00 75.69 182 ASP A C 1
ATOM 1390 O O . ASP A 1 182 ? -12.438 -13.136 -44.696 1.00 75.69 182 ASP A O 1
ATOM 1394 N N . ALA A 1 183 ? -11.324 -11.200 -44.864 1.00 74.06 183 ALA A N 1
ATOM 1395 C CA . ALA A 1 183 ? -12.297 -10.543 -45.737 1.00 74.06 183 ALA A CA 1
ATOM 1396 C C . ALA A 1 183 ? -11.977 -10.675 -47.239 1.00 74.06 183 ALA A C 1
ATOM 1398 O O . ALA A 1 183 ? -12.854 -10.409 -48.069 1.00 74.06 183 ALA A O 1
ATOM 1399 N N . GLY A 1 184 ? -10.749 -11.065 -47.597 1.00 74.38 184 GLY A N 1
ATOM 1400 C CA . GLY A 1 184 ? -10.276 -11.159 -48.978 1.00 74.38 184 GLY A CA 1
ATOM 1401 C C . GLY A 1 184 ? -10.521 -9.866 -49.762 1.00 74.38 184 GLY A C 1
ATOM 1402 O O . GLY A 1 184 ? -10.288 -8.762 -49.271 1.00 74.38 184 GLY A O 1
ATOM 1403 N N . GLU A 1 185 ? -11.083 -9.991 -50.965 1.00 69.88 185 GLU A N 1
ATOM 1404 C CA . GLU A 1 185 ? -11.412 -8.859 -51.851 1.00 69.88 185 GLU A CA 1
ATOM 1405 C C . GLU A 1 185 ? -12.455 -7.879 -51.278 1.00 69.88 185 GLU A C 1
ATOM 1407 O O . GLU A 1 185 ? -12.648 -6.792 -51.821 1.00 69.88 185 GLU A O 1
ATOM 1412 N N . LYS A 1 186 ? -13.142 -8.232 -50.182 1.00 77.44 186 LYS A N 1
ATOM 1413 C CA . LYS A 1 186 ? -14.123 -7.361 -49.510 1.00 77.44 186 LYS A CA 1
ATOM 1414 C C . LYS A 1 186 ? -13.514 -6.522 -48.387 1.00 77.44 186 LYS A C 1
ATOM 1416 O O . LYS A 1 186 ? -14.251 -5.823 -47.690 1.00 77.44 186 LYS A O 1
ATOM 1421 N N . TYR A 1 187 ? -12.202 -6.606 -48.172 1.00 82.19 187 TYR A N 1
ATOM 1422 C CA . TYR A 1 187 ? -11.523 -5.826 -47.149 1.00 82.19 187 TYR A CA 1
ATOM 1423 C C . TYR A 1 187 ? -11.649 -4.318 -47.419 1.00 82.19 187 TYR A C 1
ATOM 1425 O O . TYR A 1 187 ? -11.409 -3.845 -48.528 1.00 82.19 187 TYR A O 1
ATOM 1433 N N . GLN A 1 188 ? -12.026 -3.560 -46.389 1.00 84.06 188 GLN A N 1
ATOM 1434 C CA . GLN A 1 188 ? -12.092 -2.100 -46.426 1.00 84.06 188 GLN A CA 1
ATOM 1435 C C . GLN A 1 188 ? -11.251 -1.521 -45.291 1.00 84.06 188 GLN A C 1
ATOM 1437 O O . GLN A 1 188 ? -11.335 -1.970 -44.145 1.00 84.06 188 GLN A O 1
ATOM 1442 N N . HIS A 1 189 ? -10.456 -0.499 -45.599 1.00 83.00 189 HIS A N 1
ATOM 1443 C CA . HIS A 1 189 ? -9.639 0.183 -44.601 1.00 83.00 189 HIS A CA 1
ATOM 1444 C C . HIS A 1 189 ? -10.500 1.097 -43.720 1.00 83.00 189 HIS A C 1
ATOM 1446 O O . HIS A 1 189 ? -11.110 2.043 -44.206 1.00 83.00 189 HIS A O 1
ATOM 1452 N N . ASN A 1 190 ? -10.494 0.890 -42.403 1.00 78.81 190 ASN A N 1
ATOM 1453 C CA . ASN A 1 190 ? -11.318 1.694 -41.487 1.00 78.81 190 ASN A CA 1
ATOM 1454 C C . ASN A 1 190 ? -10.919 3.179 -41.427 1.00 78.81 190 ASN A C 1
ATOM 1456 O O . ASN A 1 190 ? -11.767 4.032 -41.188 1.00 78.81 190 ASN A O 1
ATOM 1460 N N . ASN A 1 191 ? -9.631 3.479 -41.619 1.00 80.25 191 ASN A N 1
ATOM 1461 C CA . ASN A 1 191 ? -9.057 4.806 -41.375 1.00 80.25 191 ASN A CA 1
ATOM 1462 C C . ASN A 1 191 ? -8.604 5.523 -42.658 1.00 80.25 191 ASN A C 1
ATOM 1464 O O . ASN A 1 191 ? -8.021 6.602 -42.570 1.00 80.25 191 ASN A O 1
ATOM 1468 N N . LEU A 1 192 ? -8.842 4.936 -43.838 1.00 84.88 192 LEU A N 1
ATOM 1469 C CA . LEU A 1 192 ? -8.485 5.546 -45.121 1.00 84.88 192 LEU A CA 1
ATOM 1470 C C . LEU A 1 192 ? -9.726 6.075 -45.854 1.00 84.88 192 LEU A C 1
ATOM 1472 O O . LEU A 1 192 ? -10.822 5.526 -45.696 1.00 84.88 192 LEU A O 1
ATOM 1476 N N . PRO A 1 193 ? -9.579 7.129 -46.678 1.00 83.69 193 PRO A N 1
ATOM 1477 C CA . PRO A 1 193 ? -10.693 7.717 -47.410 1.00 83.69 193 PRO A CA 1
ATOM 1478 C C . PRO A 1 193 ? -11.468 6.682 -48.232 1.00 83.69 193 PRO A C 1
ATOM 1480 O O . PRO A 1 193 ? -10.901 5.947 -49.041 1.00 83.69 193 PRO A O 1
ATOM 1483 N N . ASN A 1 194 ? -12.790 6.648 -48.045 1.00 85.94 194 ASN A N 1
ATOM 1484 C CA . ASN A 1 194 ? -13.710 5.741 -48.743 1.00 85.94 194 ASN A CA 1
ATOM 1485 C C . ASN A 1 194 ? -13.389 4.242 -48.579 1.00 85.94 194 ASN A C 1
ATOM 1487 O O . ASN A 1 194 ? -13.824 3.436 -49.400 1.00 85.94 194 ASN A O 1
ATOM 1491 N N . GLY A 1 195 ? -12.610 3.867 -47.559 1.00 85.50 195 GLY A N 1
ATOM 1492 C CA . GLY A 1 195 ? -12.222 2.481 -47.309 1.00 85.50 195 GLY A CA 1
ATOM 1493 C C . GLY A 1 195 ? -11.246 1.886 -48.323 1.00 85.50 195 GLY A C 1
ATOM 1494 O O . GLY A 1 195 ? -11.044 0.672 -48.315 1.00 85.50 195 GLY A O 1
ATOM 1495 N N . LYS A 1 196 ? -10.652 2.712 -49.193 1.00 88.00 196 LYS A N 1
ATOM 1496 C CA . LYS A 1 196 ? -9.777 2.278 -50.290 1.00 88.00 196 LYS A CA 1
ATOM 1497 C C . LYS A 1 196 ? -8.292 2.449 -49.943 1.00 88.00 196 LYS A C 1
ATOM 1499 O O . LYS A 1 196 ? -7.960 3.350 -49.171 1.00 88.00 196 LYS A O 1
ATOM 1504 N N . PRO A 1 197 ? -7.404 1.625 -50.528 1.00 89.81 197 PRO A N 1
ATOM 1505 C CA . PRO A 1 197 ? -5.965 1.820 -50.408 1.00 89.81 197 PRO A CA 1
ATOM 1506 C C . PRO A 1 197 ? -5.523 3.122 -51.088 1.00 89.81 197 PRO A C 1
ATOM 1508 O O . PRO A 1 197 ? -6.158 3.603 -52.032 1.00 89.81 197 PRO A O 1
ATOM 1511 N N . LEU A 1 198 ? -4.412 3.682 -50.615 1.00 91.38 198 LEU A N 1
ATOM 1512 C CA . LEU A 1 198 ? -3.746 4.813 -51.256 1.00 91.38 198 LEU A CA 1
ATOM 1513 C C . LEU A 1 198 ? -3.110 4.377 -52.586 1.00 91.38 198 LEU A C 1
ATOM 1515 O O . LEU A 1 198 ? -2.693 3.230 -52.736 1.00 91.38 198 LEU A O 1
ATOM 1519 N N . SER A 1 199 ? -3.010 5.295 -53.552 1.00 91.25 199 SER A N 1
ATOM 1520 C CA . SER A 1 199 ? -2.494 4.998 -54.901 1.00 91.25 199 SER A CA 1
ATOM 1521 C C . SER A 1 199 ? -1.395 5.945 -55.395 1.00 91.25 199 SER A C 1
ATOM 1523 O O . SER A 1 199 ? -0.817 5.705 -56.451 1.00 91.25 199 SER A O 1
ATOM 1525 N N . ASP A 1 200 ? -1.105 7.027 -54.669 1.00 94.19 200 ASP A N 1
ATOM 1526 C CA . ASP A 1 200 ? -0.105 8.025 -55.067 1.00 94.19 200 ASP A CA 1
ATOM 1527 C C . ASP A 1 200 ? 1.325 7.520 -54.795 1.00 94.19 200 ASP A C 1
ATOM 1529 O O . ASP A 1 200 ? 1.719 7.275 -53.651 1.00 94.19 200 ASP A O 1
ATOM 1533 N N . SER A 1 201 ? 2.116 7.370 -55.860 1.00 91.94 201 SER A N 1
ATOM 1534 C CA . SER A 1 201 ? 3.488 6.862 -55.795 1.00 91.94 201 SER A CA 1
ATOM 1535 C C . SER A 1 201 ? 4.467 7.828 -55.122 1.00 91.94 201 SER A C 1
ATOM 1537 O O . SER A 1 201 ? 5.371 7.373 -54.416 1.00 91.94 201 SER A O 1
ATOM 1539 N N . ALA A 1 202 ? 4.285 9.141 -55.280 1.00 93.50 202 ALA A N 1
ATOM 1540 C CA . ALA A 1 202 ? 5.113 10.143 -54.616 1.00 93.50 202 ALA A CA 1
ATOM 1541 C C . ALA A 1 202 ? 4.840 10.139 -53.107 1.00 93.50 202 ALA A C 1
ATOM 1543 O O . ALA A 1 202 ? 5.777 10.106 -52.308 1.00 93.50 202 ALA A O 1
ATOM 1544 N N . LEU A 1 203 ? 3.563 10.055 -52.716 1.00 92.19 203 LEU A N 1
ATOM 1545 C CA . LEU A 1 203 ? 3.169 9.914 -51.315 1.00 92.19 203 LEU A CA 1
ATOM 1546 C C . LEU A 1 203 ? 3.734 8.631 -50.694 1.00 92.19 203 LEU A C 1
ATOM 1548 O O . LEU A 1 203 ? 4.237 8.662 -49.570 1.00 92.19 203 LEU A O 1
ATOM 1552 N N . ARG A 1 204 ? 3.696 7.509 -51.426 1.00 92.38 204 ARG A N 1
ATOM 1553 C CA . ARG A 1 204 ? 4.279 6.236 -50.974 1.00 92.38 204 ARG A CA 1
ATOM 1554 C C . ARG A 1 204 ? 5.764 6.377 -50.660 1.00 92.38 204 ARG A C 1
ATOM 1556 O O . ARG A 1 204 ? 6.208 5.909 -49.611 1.00 92.38 204 ARG A O 1
ATOM 1563 N N . LEU A 1 205 ? 6.522 7.025 -51.543 1.00 91.69 205 LEU A N 1
ATOM 1564 C CA . LEU A 1 205 ? 7.955 7.260 -51.354 1.00 91.69 205 LEU A CA 1
ATOM 1565 C C . LEU A 1 205 ? 8.223 8.141 -50.131 1.00 91.69 205 LEU A C 1
ATOM 1567 O O . LEU A 1 205 ? 9.045 7.774 -49.292 1.00 91.69 205 LEU A O 1
ATOM 1571 N N . SER A 1 206 ? 7.498 9.252 -49.982 1.00 94.12 206 SER A N 1
ATOM 1572 C CA . SER A 1 206 ? 7.646 10.138 -48.821 1.00 94.12 206 SER A CA 1
ATOM 1573 C C . SER A 1 206 ? 7.310 9.435 -47.504 1.00 94.12 206 SER A C 1
ATOM 1575 O O . SER A 1 206 ? 8.062 9.555 -46.538 1.00 94.12 206 SER A O 1
ATOM 1577 N N . LEU A 1 207 ? 6.222 8.658 -47.456 1.00 91.69 207 LEU A N 1
ATOM 1578 C CA . LEU A 1 207 ? 5.859 7.877 -46.270 1.00 91.69 207 LEU A CA 1
ATOM 1579 C C . LEU A 1 207 ? 6.911 6.809 -45.958 1.00 91.69 207 LEU A C 1
ATOM 1581 O O . LEU A 1 207 ? 7.310 6.682 -44.807 1.00 91.69 207 LEU A O 1
ATOM 1585 N N . THR A 1 208 ? 7.418 6.102 -46.970 1.00 91.25 208 THR A N 1
ATOM 1586 C CA . THR A 1 208 ? 8.489 5.105 -46.792 1.00 91.25 208 THR A CA 1
ATOM 1587 C C . THR A 1 208 ? 9.737 5.744 -46.184 1.00 91.25 208 THR A C 1
ATOM 1589 O O . THR A 1 208 ? 10.267 5.239 -45.203 1.00 91.25 208 THR A O 1
ATOM 1592 N N . GLN A 1 209 ? 10.172 6.904 -46.689 1.00 91.00 209 GLN A N 1
ATOM 1593 C CA . GLN A 1 209 ? 11.314 7.633 -46.125 1.00 91.00 209 GLN A CA 1
ATOM 1594 C C . GLN A 1 209 ? 11.084 8.046 -44.667 1.00 91.00 209 GLN A C 1
ATOM 1596 O O . GLN A 1 209 ? 12.001 7.977 -43.850 1.00 91.00 209 GLN A O 1
ATOM 1601 N N . ILE A 1 210 ? 9.865 8.471 -44.323 1.00 91.81 210 ILE A N 1
ATOM 1602 C CA . ILE A 1 210 ? 9.513 8.819 -42.945 1.00 91.81 210 ILE A CA 1
ATOM 1603 C C . ILE A 1 210 ? 9.590 7.582 -42.048 1.00 91.81 210 ILE A C 1
ATOM 1605 O O . ILE A 1 210 ? 10.245 7.660 -41.010 1.00 91.81 210 ILE A O 1
ATOM 1609 N N . PHE A 1 211 ? 8.957 6.474 -42.446 1.00 89.38 211 PHE A N 1
ATOM 1610 C CA . PHE A 1 211 ? 8.889 5.236 -41.665 1.00 89.38 211 PHE A CA 1
ATOM 1611 C C . PHE A 1 211 ? 10.237 4.527 -41.544 1.00 89.38 211 PHE A C 1
ATOM 1613 O O . PHE A 1 211 ? 10.529 4.019 -40.467 1.00 89.38 211 PHE A O 1
ATOM 1620 N N . ASN A 1 212 ? 11.104 4.592 -42.558 1.00 88.31 212 ASN A N 1
ATOM 1621 C CA . ASN A 1 212 ? 12.464 4.050 -42.478 1.00 88.31 212 ASN A CA 1
ATOM 1622 C C . ASN A 1 212 ? 13.250 4.644 -41.302 1.00 88.31 212 ASN A C 1
ATOM 1624 O O . ASN A 1 212 ? 13.888 3.906 -40.568 1.00 88.31 212 ASN A O 1
ATOM 1628 N N . ARG A 1 213 ? 13.103 5.947 -41.018 1.00 88.56 213 ARG A N 1
ATOM 1629 C CA . ARG A 1 213 ? 13.750 6.565 -39.844 1.00 88.56 213 ARG A CA 1
ATOM 1630 C C . ARG A 1 213 ? 13.280 5.968 -38.513 1.00 88.56 213 ARG A C 1
ATOM 1632 O O . ARG A 1 213 ? 14.039 5.966 -37.549 1.00 88.56 213 ARG A O 1
ATOM 1639 N N . TYR A 1 214 ? 12.025 5.520 -38.444 1.00 83.12 214 TYR A N 1
ATOM 1640 C CA . TYR A 1 214 ? 11.470 4.867 -37.257 1.00 83.12 214 TYR A CA 1
ATOM 1641 C C . TYR A 1 214 ? 11.876 3.393 -37.187 1.00 83.12 214 TYR A C 1
ATOM 1643 O O . TYR A 1 214 ? 12.180 2.921 -36.099 1.00 83.12 214 TYR A O 1
ATOM 1651 N N . ILE A 1 215 ? 11.938 2.703 -38.329 1.00 84.94 215 ILE A N 1
ATOM 1652 C CA . ILE A 1 215 ? 12.454 1.333 -38.467 1.00 84.94 215 ILE A CA 1
ATOM 1653 C C . ILE A 1 215 ? 13.915 1.267 -38.000 1.00 84.94 215 ILE A C 1
ATOM 1655 O O . ILE A 1 215 ? 14.243 0.456 -37.140 1.00 84.94 215 ILE A O 1
ATOM 1659 N N . ASP A 1 216 ? 14.758 2.199 -38.454 1.00 84.81 216 ASP A N 1
ATOM 1660 C CA . ASP A 1 216 ? 16.171 2.304 -38.057 1.00 84.81 216 ASP A CA 1
ATOM 1661 C C . ASP A 1 216 ? 16.353 2.561 -36.548 1.00 84.81 216 ASP A C 1
ATOM 1663 O O . ASP A 1 216 ? 17.417 2.315 -35.984 1.00 84.81 216 ASP A O 1
ATOM 1667 N N . CYS A 1 217 ? 15.316 3.077 -35.880 1.00 82.44 217 CYS A N 1
ATOM 1668 C CA . CYS A 1 217 ? 15.295 3.337 -34.440 1.00 82.44 217 CYS A CA 1
ATOM 1669 C C . CYS A 1 217 ? 14.371 2.381 -33.668 1.00 82.44 217 CYS A C 1
ATOM 1671 O O . CYS A 1 217 ? 14.099 2.645 -32.494 1.00 82.44 217 CYS A O 1
ATOM 1673 N N . ALA A 1 218 ? 13.872 1.306 -34.291 1.00 74.62 218 ALA A N 1
ATOM 1674 C CA . ALA A 1 218 ? 12.855 0.432 -33.706 1.00 74.62 218 ALA A CA 1
ATOM 1675 C C . ALA A 1 218 ? 13.301 -0.147 -32.358 1.00 74.62 218 ALA A C 1
ATOM 1677 O O . ALA A 1 218 ? 12.501 -0.207 -31.432 1.00 74.62 218 ALA A O 1
ATOM 1678 N N . GLU A 1 219 ? 14.592 -0.449 -32.208 1.00 71.06 219 GLU A N 1
ATOM 1679 C CA . GLU A 1 219 ? 15.193 -0.896 -30.947 1.00 71.06 219 GLU A CA 1
ATOM 1680 C C . GLU A 1 219 ? 14.907 0.075 -29.787 1.00 71.06 219 GLU A C 1
ATOM 1682 O O . GLU A 1 219 ? 14.409 -0.331 -28.742 1.00 71.06 219 GLU A O 1
ATOM 1687 N N . LYS A 1 220 ? 15.117 1.380 -29.999 1.00 71.12 220 LYS A N 1
ATOM 1688 C CA . LYS A 1 220 ? 14.858 2.422 -28.987 1.00 71.12 220 LYS A CA 1
ATOM 1689 C C . LYS A 1 220 ? 13.366 2.646 -28.746 1.00 71.12 220 LYS A C 1
ATOM 1691 O O . LYS A 1 220 ? 12.959 3.072 -27.669 1.00 71.12 220 LYS A O 1
ATOM 1696 N N . LEU A 1 221 ? 12.544 2.422 -29.769 1.00 68.06 221 LEU A N 1
ATOM 1697 C CA . LEU A 1 221 ? 11.095 2.602 -29.690 1.00 68.06 221 LEU A CA 1
ATOM 1698 C C . LEU A 1 221 ? 10.405 1.411 -29.019 1.00 68.06 221 LEU A C 1
ATOM 1700 O O . LEU A 1 221 ? 9.379 1.609 -28.376 1.00 68.06 221 LEU A O 1
ATOM 1704 N N . ALA A 1 222 ? 10.976 0.208 -29.109 1.00 64.31 222 ALA A N 1
ATOM 1705 C CA . ALA A 1 222 ? 10.469 -0.992 -28.445 1.00 64.31 222 ALA A CA 1
ATOM 1706 C C . ALA A 1 222 ? 10.493 -0.861 -26.913 1.00 64.31 222 ALA A C 1
ATOM 1708 O O . ALA A 1 222 ? 9.668 -1.457 -26.225 1.00 64.31 222 ALA A O 1
ATOM 1709 N N . GLU A 1 223 ? 11.387 -0.027 -26.379 1.00 59.41 223 GLU A N 1
ATOM 1710 C CA . GLU A 1 223 ? 11.465 0.298 -24.951 1.00 59.41 223 GLU A CA 1
ATOM 1711 C C . GLU A 1 223 ? 10.369 1.281 -24.494 1.00 59.41 223 GLU A C 1
ATOM 1713 O O . GLU A 1 223 ? 10.097 1.416 -23.297 1.00 59.41 223 GLU A O 1
ATOM 1718 N N . CYS A 1 224 ? 9.716 1.986 -25.425 1.00 57.78 224 CYS A N 1
ATOM 1719 C CA . CYS A 1 224 ? 8.678 2.960 -25.107 1.00 57.78 224 CYS A CA 1
ATOM 1720 C C . CYS A 1 224 ? 7.345 2.248 -24.821 1.00 57.78 224 CYS A C 1
ATOM 1722 O O . CYS A 1 224 ? 6.564 1.951 -25.723 1.00 57.78 224 CYS A O 1
ATOM 1724 N N . GLY A 1 225 ? 7.073 1.990 -23.539 1.00 58.75 225 GLY A N 1
ATOM 1725 C CA . GLY A 1 225 ? 5.811 1.407 -23.078 1.00 58.75 225 GLY A CA 1
ATOM 1726 C C . GLY A 1 225 ? 4.567 2.271 -23.351 1.00 58.75 225 GLY A C 1
ATOM 1727 O O . GLY A 1 225 ? 4.634 3.440 -23.731 1.00 58.75 225 GLY A O 1
ATOM 1728 N N . SER A 1 226 ? 3.388 1.693 -23.113 1.00 60.72 226 SER A N 1
ATOM 1729 C CA . SER A 1 226 ? 2.091 2.345 -23.340 1.00 60.72 226 SER A CA 1
ATOM 1730 C C . SER A 1 226 ? 1.866 3.566 -22.433 1.00 60.72 226 SER A C 1
ATOM 1732 O O . SER A 1 226 ? 1.859 3.459 -21.206 1.00 60.72 226 SER A O 1
ATOM 1734 N N . SER A 1 227 ? 1.566 4.732 -23.018 1.00 63.97 227 SER A N 1
ATOM 1735 C CA . SER A 1 227 ? 1.177 5.939 -22.265 1.00 63.97 227 SER A CA 1
ATOM 1736 C C . SER A 1 227 ? -0.187 5.809 -21.567 1.00 63.97 227 SER A C 1
ATOM 1738 O O . SER A 1 227 ? -0.447 6.499 -20.578 1.00 63.97 227 SER A O 1
ATOM 1740 N N . GLN A 1 228 ? -1.038 4.881 -22.018 1.00 66.06 228 GLN A N 1
ATOM 1741 C CA . GLN A 1 228 ? -2.353 4.607 -21.427 1.00 66.06 228 GLN A CA 1
ATOM 1742 C C . GLN A 1 228 ? -2.242 4.083 -19.988 1.00 66.06 228 GLN A C 1
ATOM 1744 O O . GLN A 1 228 ? -3.109 4.343 -19.147 1.00 66.06 228 GLN A O 1
ATOM 1749 N N . GLU A 1 229 ? -1.151 3.382 -19.666 1.00 67.44 229 GLU A N 1
ATOM 1750 C CA . GLU A 1 229 ? -0.886 2.891 -18.313 1.00 67.44 229 GLU A CA 1
ATOM 1751 C C . GLU A 1 229 ? -0.679 4.044 -17.322 1.00 67.44 229 GLU A C 1
ATOM 1753 O O . GLU A 1 229 ? -1.232 4.014 -16.210 1.00 67.44 229 GLU A O 1
ATOM 1758 N N . ASN A 1 230 ? 0.016 5.097 -17.767 1.00 75.31 230 ASN A N 1
ATOM 1759 C CA . ASN A 1 230 ? 0.252 6.322 -17.004 1.00 75.31 230 ASN A CA 1
ATOM 1760 C C . ASN A 1 230 ? -1.053 7.091 -16.773 1.00 75.31 230 ASN A C 1
ATOM 1762 O O . ASN A 1 230 ? -1.337 7.502 -15.647 1.00 75.31 230 ASN A O 1
ATOM 1766 N N . GLU A 1 231 ? -1.895 7.236 -17.799 1.00 79.19 231 GLU A N 1
ATOM 1767 C CA . GLU A 1 231 ? -3.211 7.876 -17.658 1.00 79.19 231 GLU A CA 1
ATOM 1768 C C . GLU A 1 231 ? -4.128 7.091 -16.718 1.00 79.19 231 GLU A C 1
ATOM 1770 O O . GLU A 1 231 ? -4.773 7.658 -15.831 1.00 79.19 231 GLU A O 1
ATOM 1775 N N . SER A 1 232 ? -4.151 5.764 -16.856 1.00 81.69 232 SER A N 1
ATOM 1776 C CA . SER A 1 232 ? -4.887 4.876 -15.960 1.00 81.69 232 SER A CA 1
ATOM 1777 C C . SER A 1 232 ? -4.432 5.040 -14.506 1.00 81.69 232 SER A C 1
ATOM 1779 O O . SER A 1 232 ? -5.276 5.141 -13.612 1.00 81.69 232 SER A O 1
ATOM 1781 N N . MET A 1 233 ? -3.121 5.121 -14.255 1.00 85.38 233 MET A N 1
ATOM 1782 C CA . MET A 1 233 ? -2.592 5.355 -12.911 1.00 85.38 233 MET A CA 1
ATOM 1783 C C . MET A 1 233 ? -2.976 6.735 -12.378 1.00 85.38 233 MET A C 1
ATOM 1785 O O . MET A 1 233 ? -3.506 6.840 -11.271 1.00 85.38 233 MET A O 1
ATOM 1789 N N . ASN A 1 234 ? -2.786 7.782 -13.180 1.00 87.81 234 ASN A N 1
ATOM 1790 C CA . ASN A 1 234 ? -3.142 9.151 -12.819 1.00 87.81 234 ASN A CA 1
ATOM 1791 C C . ASN A 1 234 ? -4.627 9.274 -12.459 1.00 87.81 234 ASN A C 1
ATOM 1793 O O . ASN A 1 234 ? -4.973 9.941 -11.485 1.00 87.81 234 ASN A O 1
ATOM 1797 N N . ASN A 1 235 ? -5.502 8.567 -13.177 1.00 88.62 235 ASN A N 1
ATOM 1798 C CA . ASN A 1 235 ? -6.927 8.504 -12.867 1.00 88.62 235 ASN A CA 1
ATOM 1799 C C . ASN A 1 235 ? -7.208 7.827 -11.515 1.00 88.62 235 ASN A C 1
ATOM 1801 O O . ASN A 1 235 ? -8.037 8.309 -10.738 1.00 88.62 235 ASN A O 1
ATOM 1805 N N . ILE A 1 236 ? -6.512 6.730 -11.192 1.00 90.75 236 ILE A N 1
ATOM 1806 C CA . ILE A 1 236 ? -6.651 6.068 -9.885 1.00 90.75 236 ILE A CA 1
ATOM 1807 C C . ILE A 1 236 ? -6.157 6.993 -8.768 1.00 90.75 236 ILE A C 1
ATOM 1809 O O . ILE A 1 236 ? -6.872 7.172 -7.778 1.00 90.75 236 ILE A O 1
ATOM 1813 N N . VAL A 1 237 ? -4.994 7.622 -8.945 1.00 92.25 237 VAL A N 1
ATOM 1814 C CA . VAL A 1 237 ? -4.435 8.593 -7.996 1.00 92.25 237 VAL A CA 1
ATOM 1815 C C . VAL A 1 237 ? -5.417 9.739 -7.778 1.00 92.25 237 VAL A C 1
ATOM 1817 O O . VAL A 1 237 ? -5.835 9.979 -6.648 1.00 92.25 237 VAL A O 1
ATOM 1820 N N . ALA A 1 238 ? -5.909 10.370 -8.846 1.00 91.44 238 ALA A N 1
ATOM 1821 C CA . ALA A 1 238 ? -6.882 11.458 -8.762 1.00 91.44 238 ALA A CA 1
ATOM 1822 C C . ALA A 1 238 ? -8.170 11.059 -8.019 1.00 91.44 238 ALA A C 1
ATOM 1824 O O . ALA A 1 238 ? -8.753 11.887 -7.317 1.00 91.44 238 ALA A O 1
ATOM 1825 N N . SER A 1 239 ? -8.592 9.791 -8.113 1.00 91.75 239 SER A N 1
ATOM 1826 C CA . SER A 1 239 ? -9.764 9.288 -7.385 1.00 91.75 239 SER A CA 1
ATOM 1827 C C . SER A 1 239 ? -9.555 9.192 -5.868 1.00 91.75 239 SER A C 1
ATOM 1829 O O . SER A 1 239 ? -10.518 9.330 -5.120 1.00 91.75 239 SER A O 1
ATOM 1831 N N . LYS A 1 240 ? -8.316 8.980 -5.399 1.00 92.56 240 LYS A N 1
ATOM 1832 C CA . LYS A 1 240 ? -7.966 8.805 -3.973 1.00 92.56 240 LYS A CA 1
ATOM 1833 C C . LYS A 1 240 ? -7.364 10.057 -3.336 1.00 92.56 240 LYS A C 1
ATOM 1835 O O . LYS A 1 240 ? -7.539 10.277 -2.132 1.00 92.56 240 LYS A O 1
ATOM 1840 N N . THR A 1 241 ? -6.699 10.880 -4.144 1.00 90.88 241 THR A N 1
ATOM 1841 C CA . THR A 1 241 ? -6.081 12.166 -3.796 1.00 90.88 241 THR A CA 1
ATOM 1842 C C . THR A 1 241 ? -6.614 13.279 -4.709 1.00 90.88 241 THR A C 1
ATOM 1844 O O . THR A 1 241 ? -5.879 13.818 -5.541 1.00 90.88 241 THR A O 1
ATOM 1847 N N . PRO A 1 242 ? -7.905 13.633 -4.609 1.00 86.75 242 PRO A N 1
ATOM 1848 C CA . PRO A 1 242 ? -8.469 14.679 -5.451 1.00 86.75 242 PRO A CA 1
ATOM 1849 C C . PRO A 1 242 ? -7.823 16.036 -5.152 1.00 86.75 242 PRO A C 1
ATOM 1851 O O . PRO A 1 242 ? -7.690 16.416 -3.990 1.00 86.75 242 PRO A O 1
ATOM 1854 N N . LYS A 1 243 ? -7.491 16.798 -6.207 1.00 82.81 243 LYS A N 1
ATOM 1855 C CA . LYS A 1 243 ? -6.806 18.107 -6.117 1.00 82.81 243 LYS A CA 1
ATOM 1856 C C . LYS A 1 243 ? -7.525 19.130 -5.234 1.00 82.81 243 LYS A C 1
ATOM 1858 O O . LYS A 1 243 ? -6.880 19.979 -4.634 1.00 82.81 243 LYS A O 1
ATOM 1863 N N . ALA A 1 244 ? -8.849 19.027 -5.119 1.00 82.25 244 ALA A N 1
ATOM 1864 C CA . ALA A 1 244 ? -9.659 19.883 -4.252 1.00 82.25 244 ALA A CA 1
ATOM 1865 C C . ALA A 1 244 ? -9.374 19.690 -2.746 1.00 82.25 244 ALA A C 1
ATOM 1867 O O . ALA A 1 244 ? -9.961 20.383 -1.919 1.00 82.25 244 ALA A O 1
ATOM 1868 N N . ARG A 1 245 ? -8.525 18.725 -2.363 1.00 81.81 245 ARG A N 1
ATOM 1869 C CA . ARG A 1 245 ? -8.215 18.388 -0.971 1.00 81.81 245 ARG A CA 1
ATOM 1870 C C . ARG A 1 245 ? -6.705 18.387 -0.747 1.00 81.81 245 ARG A C 1
ATOM 1872 O O . ARG A 1 245 ? -5.955 17.741 -1.474 1.00 81.81 245 ARG A O 1
ATOM 1879 N N . HIS A 1 246 ? -6.264 19.081 0.298 1.00 83.44 246 HIS A N 1
ATOM 1880 C CA . HIS A 1 246 ? -4.853 19.154 0.658 1.00 83.44 246 HIS A CA 1
ATOM 1881 C C . HIS A 1 246 ? -4.464 18.001 1.595 1.00 83.44 246 HIS A C 1
ATOM 1883 O O . HIS A 1 246 ? -4.810 18.010 2.774 1.00 83.44 246 HIS A O 1
ATOM 1889 N N . TYR A 1 247 ? -3.734 17.013 1.068 1.00 86.19 247 TYR A N 1
ATOM 1890 C CA . TYR A 1 247 ? -3.177 15.900 1.854 1.00 86.19 247 TYR A CA 1
ATOM 1891 C C . TYR A 1 247 ? -1.651 15.967 2.016 1.00 86.19 247 TYR A C 1
ATOM 1893 O O . TYR A 1 247 ? -1.110 15.236 2.842 1.00 86.19 247 TYR A O 1
ATOM 1901 N N . ALA A 1 248 ? -0.975 16.839 1.258 1.00 78.06 248 ALA A N 1
ATOM 1902 C CA . ALA A 1 248 ? 0.485 16.869 1.127 1.00 78.06 248 ALA A CA 1
ATOM 1903 C C . ALA A 1 248 ? 1.235 17.224 2.420 1.00 78.06 248 ALA A C 1
ATOM 1905 O O . ALA A 1 248 ? 2.361 16.782 2.601 1.00 78.06 248 ALA A O 1
ATOM 1906 N N . ALA A 1 249 ? 0.609 17.951 3.347 1.00 80.38 249 ALA A N 1
ATOM 1907 C CA . ALA A 1 249 ? 1.193 18.256 4.655 1.00 80.38 249 ALA A CA 1
ATOM 1908 C C . ALA A 1 249 ? 1.074 17.111 5.687 1.00 80.38 249 ALA A C 1
ATOM 1910 O O . ALA A 1 249 ? 1.255 17.340 6.882 1.00 80.38 249 ALA A O 1
ATOM 1911 N N . SER A 1 250 ? 0.712 15.887 5.281 1.00 86.50 250 SER A N 1
ATOM 1912 C CA . SER A 1 250 ? 0.563 14.755 6.204 1.00 86.50 250 SER A CA 1
ATOM 1913 C C . SER A 1 250 ? 0.881 13.410 5.555 1.00 86.50 250 SER A C 1
ATOM 1915 O O . SER A 1 250 ? 0.834 13.262 4.336 1.00 86.50 250 SER A O 1
ATOM 1917 N N . GLU A 1 251 ? 1.064 12.384 6.387 1.00 92.56 251 GLU A N 1
ATOM 1918 C CA . GLU A 1 251 ? 1.274 10.995 5.954 1.00 92.56 251 GLU A CA 1
ATOM 1919 C C . GLU A 1 251 ? 0.066 10.432 5.171 1.00 92.56 251 GLU A C 1
ATOM 1921 O O . GLU A 1 251 ? 0.181 9.435 4.466 1.00 92.56 251 GLU A O 1
ATOM 1926 N N . SER A 1 252 ? -1.103 11.094 5.248 1.00 92.81 252 SER A N 1
ATOM 1927 C CA . SER A 1 252 ? -2.315 10.708 4.507 1.00 92.81 252 SER A CA 1
ATOM 1928 C C . SER A 1 252 ? -2.083 10.689 2.995 1.00 92.81 252 SER A C 1
ATOM 1930 O O . SER A 1 252 ? -2.673 9.856 2.306 1.00 92.81 252 SER A O 1
ATOM 1932 N N . LEU A 1 253 ? -1.219 11.571 2.466 1.00 94.00 253 LEU A N 1
ATOM 1933 C CA . LEU A 1 253 ? -0.871 11.545 1.046 1.00 94.00 253 LEU A CA 1
ATOM 1934 C C . LEU A 1 253 ? -0.212 10.211 0.681 1.00 94.00 253 LEU A C 1
ATOM 1936 O O . LEU A 1 253 ? -0.710 9.528 -0.212 1.00 94.00 253 LEU A O 1
ATOM 1940 N N . SER A 1 254 ? 0.832 9.808 1.408 1.00 94.12 254 SER A N 1
ATOM 1941 C CA . SER A 1 254 ? 1.549 8.549 1.177 1.00 94.12 254 SER A CA 1
ATOM 1942 C C . SER A 1 254 ? 0.615 7.343 1.246 1.00 94.12 254 SER A C 1
ATOM 1944 O O . SER A 1 254 ? 0.604 6.522 0.332 1.00 94.12 254 SER A O 1
ATOM 1946 N N . PHE A 1 255 ? -0.283 7.297 2.236 1.00 96.56 255 PHE A N 1
ATOM 1947 C CA . PHE A 1 255 ? -1.262 6.211 2.367 1.00 96.56 255 PHE A CA 1
ATOM 1948 C C . PHE A 1 255 ? -2.221 6.127 1.174 1.00 96.56 255 PHE A C 1
ATOM 1950 O O . PHE A 1 255 ? -2.561 5.040 0.709 1.00 96.56 255 PHE A O 1
ATOM 1957 N N . ARG A 1 256 ? -2.673 7.271 0.649 1.00 96.31 256 ARG A N 1
ATOM 1958 C CA . ARG A 1 256 ? -3.585 7.324 -0.505 1.00 96.31 256 ARG A CA 1
ATOM 1959 C C . ARG A 1 256 ? -2.881 6.981 -1.816 1.00 96.31 256 ARG A C 1
ATOM 1961 O O . ARG A 1 256 ? -3.485 6.325 -2.669 1.00 96.31 256 ARG A O 1
ATOM 1968 N N . ILE A 1 257 ? -1.618 7.378 -1.970 1.00 94.69 257 ILE A N 1
ATOM 1969 C CA . ILE A 1 257 ? -0.775 6.943 -3.090 1.00 94.69 257 ILE A CA 1
ATOM 1970 C C . ILE A 1 257 ? -0.539 5.433 -3.007 1.00 94.69 257 ILE A C 1
ATOM 1972 O O . ILE A 1 257 ? -0.802 4.735 -3.984 1.00 94.69 257 ILE A O 1
ATOM 1976 N N . GLY A 1 258 ? -0.195 4.902 -1.831 1.00 95.69 258 GLY A N 1
ATOM 1977 C CA . GLY A 1 258 ? -0.081 3.461 -1.595 1.00 95.69 258 GLY A CA 1
ATOM 1978 C C . GLY A 1 258 ? -1.365 2.711 -1.957 1.00 95.69 258 GLY A C 1
ATOM 1979 O O . GLY A 1 258 ? -1.330 1.736 -2.698 1.00 95.69 258 GLY A O 1
ATOM 1980 N N . ALA A 1 259 ? -2.533 3.221 -1.557 1.00 96.94 259 ALA A N 1
ATOM 1981 C CA . ALA A 1 259 ? -3.819 2.623 -1.922 1.00 96.94 259 ALA A CA 1
ATOM 1982 C C . ALA A 1 259 ? -4.083 2.661 -3.439 1.00 96.94 259 ALA A C 1
ATOM 1984 O O . ALA A 1 259 ? -4.750 1.776 -3.981 1.00 96.94 259 ALA A O 1
ATOM 1985 N N . SER A 1 260 ? -3.574 3.684 -4.131 1.00 95.06 260 SER A N 1
ATOM 1986 C CA . SER A 1 260 ? -3.664 3.807 -5.591 1.00 95.06 260 SER A CA 1
ATOM 1987 C C . SER A 1 260 ? -2.802 2.756 -6.286 1.00 95.06 260 SER A C 1
ATOM 1989 O O . SER A 1 260 ? -3.293 2.067 -7.178 1.00 95.06 260 SER A O 1
ATOM 1991 N N . ILE A 1 261 ? -1.567 2.576 -5.810 1.00 93.19 261 ILE A N 1
ATOM 1992 C CA . ILE A 1 261 ? -0.634 1.537 -6.264 1.00 93.19 261 ILE A CA 1
ATO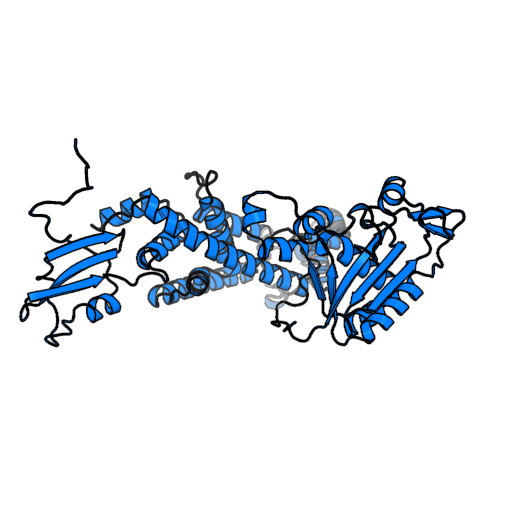M 1993 C C . ILE A 1 261 ? -1.242 0.149 -6.044 1.00 93.19 261 ILE A C 1
ATOM 1995 O O . ILE A 1 261 ? -1.366 -0.628 -6.989 1.00 93.19 261 ILE A O 1
ATOM 1999 N N . CYS A 1 262 ? -1.724 -0.135 -4.831 1.00 94.56 262 CYS A N 1
ATOM 2000 C CA . CYS A 1 262 ? -2.384 -1.399 -4.519 1.00 94.56 262 CYS A CA 1
ATOM 2001 C C . CYS A 1 262 ? -3.568 -1.668 -5.453 1.00 94.56 262 CYS A C 1
ATOM 2003 O O . CYS A 1 262 ? -3.691 -2.763 -5.990 1.00 94.56 262 CYS A O 1
ATOM 2005 N N . GLN A 1 263 ? -4.433 -0.675 -5.693 1.00 93.50 263 GLN A N 1
ATOM 2006 C CA . GLN A 1 263 ? -5.566 -0.858 -6.599 1.00 93.50 263 GLN A CA 1
ATOM 2007 C C . GLN A 1 263 ? -5.123 -1.085 -8.051 1.00 93.50 263 GLN A C 1
ATOM 2009 O O . GLN A 1 263 ? -5.766 -1.848 -8.782 1.00 93.50 263 GLN A O 1
ATOM 2014 N N . LYS A 1 264 ? -4.063 -0.409 -8.499 1.00 89.00 264 LYS A N 1
ATOM 2015 C CA . LYS A 1 264 ? -3.526 -0.602 -9.843 1.00 89.00 264 LYS A CA 1
ATOM 2016 C C . LYS A 1 264 ? -3.026 -2.035 -10.015 1.00 89.00 264 LYS A C 1
ATOM 2018 O O . LYS A 1 264 ? -3.512 -2.699 -10.933 1.00 89.00 264 LYS A O 1
ATOM 2023 N N . ASN A 1 265 ? -2.146 -2.473 -9.112 1.00 88.44 265 ASN A N 1
ATOM 2024 C CA . ASN A 1 265 ? -1.405 -3.732 -9.188 1.00 88.44 265 ASN A CA 1
ATOM 2025 C C . ASN A 1 265 ? -2.260 -4.952 -8.821 1.00 88.44 265 ASN A C 1
ATOM 2027 O O . ASN A 1 265 ? -2.192 -5.974 -9.490 1.00 88.44 265 ASN A O 1
ATOM 2031 N N . LEU A 1 266 ? -3.087 -4.850 -7.777 1.00 89.44 266 LEU A N 1
ATOM 2032 C CA . LEU A 1 266 ? -3.835 -5.977 -7.197 1.00 89.44 266 LEU A CA 1
ATOM 2033 C C . LEU A 1 266 ? -5.350 -5.902 -7.456 1.00 89.44 266 LEU A C 1
ATOM 2035 O O . LEU A 1 266 ? -6.110 -6.764 -7.017 1.00 89.44 266 LEU A O 1
ATOM 2039 N N . GLY A 1 267 ? -5.820 -4.850 -8.131 1.00 90.75 267 GLY A N 1
ATOM 2040 C CA . GLY A 1 267 ? -7.250 -4.589 -8.284 1.00 90.75 267 GLY A CA 1
ATOM 2041 C C . GLY A 1 267 ? -7.897 -4.046 -7.010 1.00 90.75 267 GLY A C 1
ATOM 2042 O O . GLY A 1 267 ? -7.255 -3.813 -5.994 1.00 90.75 267 GLY A O 1
ATOM 2043 N N . SER A 1 268 ? -9.208 -3.822 -7.043 1.00 92.12 268 SER A N 1
ATOM 2044 C CA . SER A 1 268 ? -10.010 -3.344 -5.912 1.00 92.12 268 SER A CA 1
ATOM 2045 C C . SER A 1 268 ? -10.044 -4.327 -4.736 1.00 92.12 268 SER A C 1
ATOM 2047 O O . SER A 1 268 ? -10.413 -3.916 -3.627 1.00 92.12 268 SER A O 1
ATOM 2049 N N . SER A 1 269 ? -9.692 -5.593 -4.972 1.00 93.62 269 SER A N 1
ATOM 2050 C CA . SER A 1 269 ? -9.582 -6.661 -3.977 1.00 93.62 269 SER A CA 1
ATOM 2051 C C . SER A 1 269 ? -8.386 -6.518 -3.031 1.00 93.62 269 SER A C 1
ATOM 2053 O O . SER A 1 269 ? -8.407 -7.166 -1.983 1.00 93.62 269 SER A O 1
ATOM 2055 N N . TYR A 1 270 ? -7.448 -5.598 -3.303 1.00 95.44 270 TYR A N 1
ATOM 2056 C CA . TYR A 1 270 ? -6.311 -5.272 -2.421 1.00 95.44 270 TYR A CA 1
ATOM 2057 C C . TYR A 1 270 ? -6.710 -4.983 -0.966 1.00 95.44 270 TYR A C 1
ATOM 2059 O O . TYR A 1 270 ? -5.946 -5.211 -0.032 1.00 95.44 270 TYR A O 1
ATOM 2067 N N . ALA A 1 271 ? -7.939 -4.503 -0.751 1.00 95.56 271 ALA A N 1
ATOM 2068 C CA . ALA A 1 271 ? -8.503 -4.289 0.578 1.00 95.56 271 ALA A CA 1
ATOM 2069 C C . ALA A 1 271 ? -8.417 -5.542 1.464 1.00 95.56 271 ALA A C 1
ATOM 2071 O O . ALA A 1 271 ? -8.247 -5.440 2.676 1.00 95.56 271 ALA A O 1
ATOM 2072 N N . ASN A 1 272 ? -8.548 -6.727 0.865 1.00 94.50 272 ASN A N 1
ATOM 2073 C CA . ASN A 1 272 ? -8.469 -7.992 1.582 1.00 94.50 272 ASN A CA 1
ATOM 2074 C C . ASN A 1 272 ? -7.038 -8.275 2.055 1.00 94.50 272 ASN A C 1
ATOM 2076 O O . ASN A 1 272 ? -6.874 -8.777 3.163 1.00 94.50 272 ASN A O 1
ATOM 2080 N N . ASP A 1 273 ? -6.031 -7.935 1.247 1.00 94.31 273 ASP A N 1
ATOM 2081 C CA . ASP A 1 273 ? -4.616 -8.067 1.609 1.00 94.31 273 ASP A CA 1
ATOM 2082 C C . ASP A 1 273 ? -4.264 -7.114 2.753 1.00 94.31 273 ASP A C 1
ATOM 2084 O O . ASP A 1 273 ? -3.690 -7.539 3.751 1.00 94.31 273 ASP A O 1
ATOM 2088 N N . VAL A 1 274 ? -4.735 -5.864 2.678 1.00 96.31 274 VAL A N 1
ATOM 2089 C CA . VAL A 1 274 ? -4.561 -4.867 3.747 1.00 96.31 274 VAL A CA 1
ATOM 2090 C C . VAL A 1 274 ? -5.201 -5.330 5.060 1.00 96.31 274 VAL A C 1
ATOM 2092 O O . VAL A 1 274 ? -4.591 -5.214 6.121 1.00 96.31 274 VAL A O 1
ATOM 2095 N N . PHE A 1 275 ? -6.421 -5.879 5.023 1.00 94.56 275 PHE A N 1
ATOM 2096 C CA . PHE A 1 275 ? -7.056 -6.398 6.238 1.00 94.56 275 PHE A CA 1
ATOM 2097 C C . PHE A 1 275 ? -6.325 -7.619 6.796 1.00 94.56 275 PHE A C 1
ATOM 2099 O O . PHE A 1 275 ? -6.121 -7.670 8.005 1.00 94.56 275 PHE A O 1
ATOM 2106 N N . ARG A 1 276 ? -5.874 -8.549 5.943 1.00 93.19 276 ARG A N 1
ATOM 2107 C CA . ARG A 1 276 ? -5.067 -9.701 6.372 1.00 93.19 276 ARG A CA 1
ATOM 2108 C C . ARG A 1 276 ? -3.751 -9.269 7.022 1.00 93.19 276 ARG A C 1
ATOM 2110 O O . ARG A 1 276 ? -3.387 -9.847 8.037 1.00 93.19 276 ARG A O 1
ATOM 2117 N N . LYS A 1 277 ? -3.100 -8.221 6.504 1.00 93.69 277 LYS A N 1
ATOM 2118 C CA . LYS A 1 277 ? -1.875 -7.644 7.082 1.00 93.69 277 LYS A CA 1
ATOM 2119 C C . LYS A 1 277 ? -2.081 -7.100 8.501 1.00 93.69 277 LYS A C 1
ATOM 2121 O O . LYS A 1 277 ? -1.165 -7.128 9.307 1.00 93.69 277 LYS A O 1
ATOM 2126 N N . LEU A 1 278 ? -3.295 -6.644 8.816 1.00 90.50 278 LEU A N 1
ATOM 2127 C CA . LEU A 1 278 ? -3.695 -6.210 10.159 1.00 90.50 278 LEU A CA 1
ATOM 2128 C C . LEU A 1 278 ? -4.338 -7.325 11.003 1.00 90.50 278 LEU A C 1
ATOM 2130 O O . LEU A 1 278 ? -4.974 -7.018 12.010 1.00 90.50 278 LEU A O 1
ATOM 2134 N N . GLU A 1 279 ? -4.255 -8.586 10.567 1.00 91.81 279 GLU A N 1
ATOM 2135 C CA . GLU A 1 279 ? -4.913 -9.738 11.206 1.00 91.81 279 GLU A CA 1
ATOM 2136 C C . GLU A 1 279 ? -6.444 -9.584 11.319 1.00 91.81 279 GLU A C 1
ATOM 2138 O O . GLU A 1 279 ? -7.115 -10.184 12.159 1.00 91.81 279 GLU A O 1
ATOM 2143 N N . LEU A 1 280 ? -7.037 -8.773 10.441 1.00 90.50 280 LEU A N 1
ATOM 2144 C CA . LEU A 1 280 ? -8.473 -8.537 10.384 1.00 90.50 280 LEU A CA 1
ATOM 2145 C C . LEU A 1 280 ? -9.115 -9.416 9.317 1.00 90.50 280 LEU A C 1
ATOM 2147 O O . LEU A 1 280 ? -8.685 -9.468 8.165 1.00 90.50 280 LEU A O 1
ATOM 2151 N N . SER A 1 281 ? -10.245 -10.030 9.664 1.00 86.81 281 SER A N 1
ATOM 2152 C CA . SER A 1 281 ? -11.031 -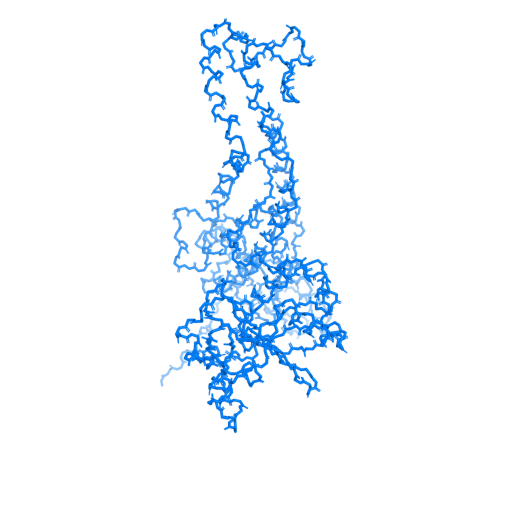10.782 8.688 1.00 86.81 281 SER A CA 1
ATOM 2153 C C . SER A 1 281 ? -11.680 -9.844 7.650 1.00 86.81 281 SER A C 1
ATOM 2155 O O . SER A 1 281 ? -12.408 -8.899 8.025 1.00 86.81 281 SER A O 1
ATOM 2157 N N . PRO A 1 282 ? -11.479 -10.094 6.339 1.00 87.94 282 PRO A N 1
ATOM 2158 C CA . PRO A 1 282 ? -12.218 -9.413 5.285 1.00 87.94 282 PRO A CA 1
ATOM 2159 C C . PRO A 1 282 ? -13.719 -9.710 5.377 1.00 87.94 282 PRO A C 1
ATOM 2161 O O . PRO A 1 282 ? -14.154 -10.844 5.566 1.00 87.94 282 PRO A O 1
ATOM 2164 N N . GLY A 1 283 ? -14.555 -8.682 5.222 1.00 85.38 283 GLY A N 1
ATOM 2165 C CA . GLY A 1 283 ? -16.006 -8.872 5.265 1.00 85.38 283 GLY A CA 1
ATOM 2166 C C . GLY A 1 283 ? -16.521 -9.578 4.008 1.00 85.38 283 GLY A C 1
ATOM 2167 O O . GLY A 1 283 ? -16.252 -9.112 2.904 1.00 85.38 283 GLY A O 1
ATOM 2168 N N . LYS A 1 284 ? -17.350 -10.623 4.154 1.00 88.88 284 LYS A N 1
ATOM 2169 C CA . LYS A 1 284 ? -17.938 -11.381 3.023 1.00 88.88 284 LYS A CA 1
ATOM 2170 C C . LYS A 1 284 ? -18.574 -10.484 1.949 1.00 88.88 284 LYS A C 1
ATOM 2172 O O . LYS A 1 284 ? -18.354 -10.682 0.758 1.00 88.88 284 LYS A O 1
ATOM 2177 N N . LYS A 1 285 ? -19.327 -9.458 2.372 1.00 90.50 285 LYS A N 1
ATOM 2178 C CA . LYS A 1 285 ? -19.949 -8.473 1.466 1.00 90.50 285 LYS A CA 1
ATOM 2179 C C . LYS A 1 285 ? -18.907 -7.649 0.696 1.00 90.50 285 LYS A C 1
ATOM 2181 O O . LYS A 1 285 ? -19.076 -7.424 -0.497 1.00 90.50 285 LYS A O 1
ATOM 2186 N N . SER A 1 286 ? -17.830 -7.236 1.371 1.00 88.50 286 SER A N 1
ATOM 2187 C CA . SER A 1 286 ? -16.722 -6.487 0.762 1.00 88.50 286 SER A CA 1
ATOM 2188 C C . SER A 1 286 ? -16.000 -7.332 -0.283 1.00 88.50 286 SER A C 1
ATOM 2190 O O . SER A 1 286 ? -15.779 -6.847 -1.387 1.00 88.50 286 SER A O 1
ATOM 2192 N N . VAL A 1 287 ? -15.694 -8.596 0.037 1.00 92.06 287 VAL A N 1
ATOM 2193 C CA . VAL A 1 287 ? -15.055 -9.534 -0.900 1.00 92.06 287 VAL A CA 1
ATOM 2194 C C . VAL A 1 287 ? -15.905 -9.671 -2.163 1.00 92.06 287 VAL A C 1
ATOM 2196 O O . VAL A 1 287 ? -15.432 -9.335 -3.241 1.00 92.06 287 VAL A O 1
ATOM 2199 N N . LYS A 1 288 ? -17.190 -10.030 -2.027 1.00 93.62 288 LYS A N 1
ATOM 2200 C CA . LYS A 1 288 ? -18.102 -10.202 -3.171 1.00 93.62 288 LYS A CA 1
ATOM 2201 C C . LYS A 1 288 ? -18.173 -8.959 -4.068 1.00 93.62 288 LYS A C 1
ATOM 2203 O O . LYS A 1 288 ? -18.092 -9.077 -5.287 1.00 93.62 288 LYS A O 1
ATOM 2208 N N . TYR A 1 289 ? -18.328 -7.772 -3.477 1.00 93.12 289 TYR A N 1
ATOM 2209 C CA . TYR A 1 289 ? -18.417 -6.524 -4.242 1.00 93.12 289 TYR A CA 1
ATOM 2210 C C . TYR A 1 289 ? -17.111 -6.197 -4.979 1.00 93.12 289 TYR A C 1
ATOM 2212 O O . TYR A 1 289 ? -17.140 -5.793 -6.141 1.00 93.12 289 TYR A O 1
ATOM 2220 N N . ARG A 1 290 ? -15.963 -6.378 -4.316 1.00 93.62 290 ARG A N 1
ATOM 2221 C CA . ARG A 1 290 ? -14.645 -6.064 -4.884 1.00 93.62 290 ARG A CA 1
ATOM 2222 C C . ARG A 1 290 ? -14.261 -7.034 -5.997 1.00 93.62 290 ARG A C 1
ATOM 2224 O O . ARG A 1 290 ? -13.850 -6.563 -7.050 1.00 93.62 290 ARG A O 1
ATOM 2231 N N . THR A 1 291 ? -14.514 -8.332 -5.825 1.00 91.50 291 THR A N 1
ATOM 2232 C CA . THR A 1 291 ? -14.313 -9.335 -6.881 1.00 91.50 291 THR A CA 1
ATOM 2233 C C . THR A 1 291 ? -15.148 -9.007 -8.119 1.00 91.50 291 THR A C 1
ATOM 2235 O O . THR A 1 291 ? -14.603 -8.914 -9.212 1.00 91.50 291 THR A O 1
ATOM 2238 N N . ALA A 1 292 ? -16.440 -8.695 -7.960 1.00 92.44 292 ALA A N 1
ATOM 2239 C CA . ALA A 1 292 ? -17.290 -8.302 -9.088 1.00 92.44 292 ALA A CA 1
ATOM 2240 C C . ALA A 1 292 ? -16.819 -7.001 -9.775 1.00 92.44 292 ALA A C 1
ATOM 2242 O O . ALA A 1 292 ? -16.920 -6.851 -10.996 1.00 92.44 292 ALA A O 1
ATOM 2243 N N . LYS A 1 293 ? -16.296 -6.040 -9.001 1.00 91.50 293 LYS A N 1
ATOM 2244 C CA . LYS A 1 293 ? -15.711 -4.801 -9.535 1.00 91.50 293 LYS A CA 1
ATOM 2245 C C . LYS A 1 293 ? -14.448 -5.084 -10.354 1.00 91.50 293 LYS A C 1
ATOM 2247 O O . LYS A 1 293 ? -14.282 -4.480 -11.415 1.00 91.50 293 LYS A O 1
ATOM 2252 N N . ASP A 1 294 ? -13.607 -6.004 -9.894 1.00 90.25 294 ASP A N 1
ATOM 2253 C CA . ASP A 1 294 ? -12.392 -6.418 -10.596 1.00 90.25 294 ASP A CA 1
ATOM 2254 C C . ASP A 1 294 ? -12.719 -7.205 -11.866 1.00 90.25 294 ASP A C 1
ATOM 2256 O O . ASP A 1 294 ? -12.219 -6.855 -12.929 1.00 90.25 294 ASP A O 1
ATOM 2260 N N . GLU A 1 295 ? -13.667 -8.143 -11.822 1.00 89.19 295 GLU A N 1
ATOM 2261 C CA . GLU A 1 295 ? -14.164 -8.840 -13.017 1.00 89.19 295 GLU A CA 1
ATOM 2262 C C . GLU A 1 295 ? -14.683 -7.862 -14.080 1.00 89.19 295 GLU A C 1
ATOM 2264 O O . GLU A 1 295 ? -14.389 -7.999 -15.270 1.00 89.19 295 GLU A O 1
ATOM 2269 N N . LYS A 1 296 ? -15.436 -6.832 -13.667 1.00 87.94 296 LYS A N 1
ATOM 2270 C CA . LYS A 1 296 ? -15.924 -5.792 -14.584 1.00 87.94 296 LYS A CA 1
ATOM 2271 C C . LYS A 1 296 ? -14.774 -4.986 -15.192 1.00 87.94 296 LYS A C 1
ATOM 2273 O O . LYS A 1 296 ? -14.856 -4.630 -16.369 1.00 87.94 296 LYS A O 1
ATOM 2278 N N . ARG A 1 297 ? -13.719 -4.693 -14.422 1.00 83.00 297 ARG A N 1
ATOM 2279 C CA . ARG A 1 297 ? -12.498 -4.044 -14.929 1.00 83.00 297 ARG A CA 1
ATOM 2280 C C . ARG A 1 297 ? -11.811 -4.941 -15.959 1.00 83.00 297 ARG A C 1
ATOM 2282 O O . ARG A 1 297 ? -11.560 -4.465 -17.059 1.00 83.00 297 ARG A O 1
ATOM 2289 N N . THR A 1 298 ? -11.605 -6.222 -15.658 1.00 81.50 298 THR A N 1
ATOM 2290 C CA . THR A 1 298 ? -10.965 -7.183 -16.571 1.00 81.50 298 THR A CA 1
ATOM 2291 C C . THR A 1 298 ? -11.747 -7.344 -17.874 1.00 81.50 298 THR A C 1
ATOM 2293 O O . THR A 1 298 ? -11.157 -7.317 -18.948 1.00 81.50 298 THR A O 1
ATOM 2296 N N . ARG A 1 299 ? -13.086 -7.411 -17.823 1.00 80.12 299 ARG A N 1
ATOM 2297 C CA . ARG A 1 299 ? -13.930 -7.464 -19.035 1.00 80.12 299 ARG A CA 1
ATOM 2298 C C . ARG A 1 299 ? -13.794 -6.211 -19.905 1.00 80.12 299 ARG A C 1
ATOM 2300 O O . ARG A 1 299 ? -13.739 -6.322 -21.129 1.00 80.12 299 ARG A O 1
ATOM 2307 N N . LYS A 1 300 ? -13.742 -5.023 -19.289 1.00 76.50 300 LYS A N 1
ATOM 2308 C CA . LYS A 1 300 ? -13.519 -3.762 -20.016 1.00 76.50 300 LYS A CA 1
ATOM 2309 C C . LYS A 1 300 ? -12.146 -3.745 -20.675 1.00 76.50 300 LYS A C 1
ATOM 2311 O O . LYS A 1 300 ? -12.073 -3.466 -21.863 1.00 76.50 300 LYS A O 1
ATOM 2316 N N . VAL A 1 301 ? -11.109 -4.119 -19.927 1.00 70.31 301 VAL A N 1
ATOM 2317 C CA . VAL A 1 301 ? -9.740 -4.234 -20.439 1.00 70.31 301 VAL A CA 1
ATOM 2318 C C . VAL A 1 301 ? -9.684 -5.197 -21.625 1.00 70.31 301 VAL A C 1
ATOM 2320 O O . VAL A 1 301 ? -9.228 -4.805 -22.688 1.00 70.31 301 VAL A O 1
ATOM 2323 N N . ALA A 1 302 ? -10.245 -6.404 -21.510 1.00 67.44 302 ALA A N 1
ATOM 2324 C CA . ALA A 1 302 ? -10.272 -7.374 -22.608 1.00 67.44 302 ALA A CA 1
ATOM 2325 C C . ALA A 1 302 ? -11.007 -6.851 -23.857 1.00 67.44 302 ALA A C 1
ATOM 2327 O O . ALA A 1 302 ? -10.625 -7.159 -24.983 1.00 67.44 302 ALA A O 1
ATOM 2328 N N . THR A 1 303 ? -12.056 -6.042 -23.674 1.00 64.75 303 THR A N 1
ATOM 2329 C CA . THR A 1 303 ? -12.781 -5.412 -24.789 1.00 64.75 303 THR A CA 1
ATOM 2330 C C . THR A 1 303 ? -11.938 -4.331 -25.466 1.00 64.75 303 THR A C 1
ATOM 2332 O O . THR A 1 303 ? -11.929 -4.265 -26.692 1.00 64.75 303 THR A O 1
ATOM 2335 N N . SER A 1 304 ? -11.226 -3.509 -24.690 1.00 61.38 304 SER A N 1
ATOM 2336 C CA . SER A 1 304 ? -10.308 -2.498 -25.223 1.00 61.38 304 SER A CA 1
ATOM 2337 C C . SER A 1 304 ? -9.110 -3.140 -25.923 1.00 61.38 304 SER A C 1
ATOM 2339 O O . SER A 1 304 ? -8.808 -2.758 -27.044 1.00 61.38 304 SER A O 1
ATOM 2341 N N . VAL A 1 305 ? -8.523 -4.204 -25.360 1.00 57.72 305 VAL A N 1
ATOM 2342 C CA . VAL A 1 305 ? -7.421 -4.953 -25.996 1.00 57.72 305 VAL A CA 1
ATOM 2343 C C . VAL A 1 305 ? -7.828 -5.517 -27.360 1.00 57.72 305 VAL A C 1
ATOM 2345 O O . VAL A 1 305 ? -7.075 -5.426 -28.321 1.00 57.72 305 VAL A O 1
ATOM 2348 N N . ARG A 1 306 ? -9.057 -6.033 -27.495 1.00 55.03 306 ARG A N 1
ATOM 2349 C CA . ARG A 1 306 ? -9.588 -6.502 -28.791 1.00 55.03 306 ARG A CA 1
ATOM 2350 C C . ARG A 1 306 ? -9.762 -5.393 -29.835 1.00 55.03 306 ARG A C 1
ATOM 2352 O O . ARG A 1 306 ? -9.868 -5.704 -31.017 1.00 55.03 306 ARG A O 1
ATOM 2359 N N . ARG A 1 307 ? -9.888 -4.132 -29.412 1.00 51.09 307 ARG A N 1
ATOM 2360 C CA . ARG A 1 307 ? -10.065 -2.976 -30.305 1.00 51.09 307 ARG A CA 1
ATOM 2361 C C . ARG A 1 307 ? -8.746 -2.281 -30.628 1.00 51.09 307 ARG A C 1
ATOM 2363 O O . ARG A 1 307 ? -8.600 -1.795 -31.741 1.00 51.09 307 ARG A O 1
ATOM 2370 N N . GLU A 1 308 ? -7.836 -2.224 -29.661 1.00 48.91 308 GLU A N 1
ATOM 2371 C CA . GLU A 1 308 ? -6.680 -1.319 -29.660 1.00 48.91 308 GLU A CA 1
ATOM 2372 C C . GLU A 1 308 ? -5.327 -2.052 -29.521 1.00 48.91 308 GLU A C 1
ATOM 2374 O O . GLU A 1 308 ? -4.289 -1.412 -29.634 1.00 48.91 308 GLU A O 1
ATOM 2379 N N . GLY A 1 309 ? -5.308 -3.379 -29.319 1.00 47.75 309 GLY A N 1
ATOM 2380 C CA . GLY A 1 309 ? -4.086 -4.175 -29.106 1.00 47.75 309 GLY A CA 1
ATOM 2381 C C . GLY A 1 309 ? -3.706 -4.359 -27.627 1.00 47.75 309 GLY A C 1
ATOM 2382 O O . GLY A 1 309 ? -4.401 -3.892 -26.721 1.00 47.75 309 GLY A O 1
ATOM 2383 N N . VAL A 1 310 ? -2.619 -5.092 -27.345 1.00 46.97 310 VAL A N 1
ATOM 2384 C CA . VAL A 1 310 ? -2.151 -5.392 -25.972 1.00 46.97 310 VAL A CA 1
ATOM 2385 C C . VAL A 1 310 ? -1.566 -4.127 -25.329 1.00 46.97 310 VAL A C 1
ATOM 2387 O O . VAL A 1 310 ? -0.371 -3.881 -25.388 1.00 46.97 310 VAL A O 1
ATOM 2390 N N . ALA A 1 311 ? -2.424 -3.301 -24.731 1.00 39.97 311 ALA A N 1
ATOM 2391 C CA . ALA A 1 311 ? -2.036 -2.019 -24.128 1.00 39.97 311 ALA A CA 1
ATOM 2392 C C . ALA A 1 311 ? -2.242 -1.950 -22.603 1.00 39.97 311 ALA A C 1
ATOM 2394 O O . ALA A 1 311 ? -1.914 -0.930 -22.000 1.00 39.97 311 ALA A O 1
ATOM 2395 N N . TYR A 1 312 ? -2.804 -3.006 -21.997 1.00 41.44 312 TYR A N 1
ATOM 2396 C CA . TYR A 1 312 ? -3.288 -3.007 -20.614 1.00 41.44 312 TYR A CA 1
ATOM 2397 C C . TYR A 1 312 ? -2.768 -4.208 -19.812 1.00 41.44 312 TYR A C 1
ATOM 2399 O O . TYR A 1 312 ? -3.502 -5.176 -19.591 1.00 41.44 312 TYR A O 1
ATOM 2407 N N . GLN A 1 313 ? -1.513 -4.168 -19.372 1.00 47.62 313 GLN A N 1
ATOM 2408 C CA . GLN A 1 313 ? -1.001 -5.124 -18.387 1.00 47.62 313 GLN A CA 1
ATOM 2409 C C . GLN A 1 313 ? -0.930 -4.466 -17.008 1.00 47.62 313 GLN A C 1
ATOM 2411 O O . GLN A 1 313 ? -0.544 -3.313 -16.851 1.00 47.62 313 GLN A O 1
ATOM 2416 N N . SER A 1 314 ? -1.358 -5.195 -15.978 1.00 44.59 314 SER A N 1
ATOM 2417 C CA . SER A 1 314 ? -1.289 -4.726 -14.596 1.00 44.59 314 SER A CA 1
ATOM 2418 C C . SER A 1 314 ? 0.129 -4.875 -14.048 1.00 44.59 314 SER A C 1
ATOM 2420 O O . SER A 1 314 ? 0.560 -5.996 -13.792 1.00 44.59 314 SER A O 1
ATOM 2422 N N . GLY A 1 315 ? 0.806 -3.758 -13.795 1.00 49.19 315 GLY A N 1
ATOM 2423 C CA . GLY A 1 315 ? 2.073 -3.717 -13.070 1.00 49.19 315 GLY A CA 1
ATOM 2424 C C . GLY A 1 315 ? 2.638 -2.302 -13.074 1.00 49.19 315 GLY A C 1
ATOM 2425 O O . GLY A 1 315 ? 2.816 -1.716 -14.130 1.00 49.19 315 GLY A O 1
ATOM 2426 N N . ILE A 1 316 ? 2.845 -1.715 -11.898 1.00 48.69 316 ILE A N 1
ATOM 2427 C CA . ILE A 1 316 ? 3.662 -0.511 -11.740 1.00 48.69 316 ILE A CA 1
ATOM 2428 C C . ILE A 1 316 ? 4.866 -0.889 -10.893 1.00 48.69 316 ILE A C 1
ATOM 2430 O O . ILE A 1 316 ? 4.713 -1.242 -9.718 1.00 48.69 316 ILE A O 1
ATOM 2434 N N . ALA A 1 317 ? 6.049 -0.774 -11.486 1.00 45.34 317 ALA A N 1
ATOM 2435 C CA . ALA A 1 317 ? 7.321 -0.721 -10.788 1.00 45.34 317 ALA A CA 1
ATOM 2436 C C . ALA A 1 317 ? 7.530 0.671 -10.155 1.00 45.34 317 ALA A C 1
ATOM 2438 O O . ALA A 1 317 ? 7.191 1.694 -10.748 1.00 45.34 317 ALA A O 1
ATOM 2439 N N . MET A 1 318 ? 8.102 0.739 -8.947 1.00 35.19 318 MET A N 1
ATOM 2440 C CA . MET A 1 318 ? 8.670 1.998 -8.443 1.00 35.19 318 MET A CA 1
ATOM 2441 C C . MET A 1 318 ? 10.140 2.079 -8.864 1.00 35.19 318 MET A C 1
ATOM 2443 O O . MET A 1 318 ? 10.892 1.144 -8.615 1.00 35.19 318 MET A O 1
ATOM 2447 N N . HIS A 1 319 ? 10.537 3.203 -9.464 1.00 34.94 319 HIS A N 1
ATOM 2448 C CA . HIS A 1 319 ? 11.837 3.451 -10.110 1.00 34.94 319 HIS A CA 1
ATOM 2449 C C . HIS A 1 319 ? 13.081 3.510 -9.191 1.00 34.94 319 HIS A C 1
ATOM 2451 O O . HIS A 1 319 ? 14.039 4.206 -9.520 1.00 34.94 319 HIS A O 1
ATOM 2457 N N . ASP A 1 320 ? 13.137 2.798 -8.063 1.00 33.50 320 ASP A N 1
ATOM 2458 C CA . ASP A 1 320 ? 14.384 2.720 -7.284 1.00 33.50 320 ASP A CA 1
ATOM 2459 C C . ASP A 1 320 ? 15.243 1.523 -7.731 1.00 33.50 320 ASP A C 1
ATOM 2461 O O . ASP A 1 320 ? 15.377 0.512 -7.038 1.00 33.50 320 ASP A O 1
ATOM 2465 N N . PHE A 1 321 ? 15.834 1.650 -8.925 1.00 36.44 321 PHE A N 1
ATOM 2466 C CA . PHE A 1 321 ? 16.776 0.676 -9.496 1.00 36.44 321 PHE A CA 1
ATOM 2467 C C . PHE A 1 321 ? 18.051 0.505 -8.653 1.00 36.44 321 PHE A C 1
ATOM 2469 O O . PHE A 1 321 ? 18.783 -0.470 -8.816 1.00 36.44 321 PHE A O 1
ATOM 2476 N N . THR A 1 322 ? 18.321 1.413 -7.712 1.00 38.03 322 THR A N 1
ATOM 2477 C CA . THR A 1 322 ? 19.504 1.352 -6.847 1.00 38.03 322 THR A CA 1
ATOM 2478 C C . THR A 1 322 ? 19.415 0.289 -5.750 1.00 38.03 322 THR A C 1
ATOM 2480 O O . THR A 1 322 ? 20.452 -0.116 -5.231 1.00 38.03 322 THR A O 1
ATOM 2483 N N . GLN A 1 323 ? 18.217 -0.225 -5.442 1.00 41.53 323 GLN A N 1
ATOM 2484 C CA . GLN A 1 323 ? 18.030 -1.353 -4.514 1.00 41.53 323 GLN A CA 1
ATOM 2485 C C . GLN A 1 323 ? 17.933 -2.720 -5.228 1.00 41.53 323 GLN A C 1
ATOM 2487 O O . GLN A 1 323 ? 17.818 -3.756 -4.575 1.00 41.53 323 GLN A O 1
ATOM 2492 N N . MET A 1 324 ? 17.995 -2.749 -6.567 1.00 39.41 324 MET A N 1
ATOM 2493 C CA . MET A 1 324 ? 17.666 -3.922 -7.396 1.00 39.41 324 MET A CA 1
ATOM 2494 C C . MET A 1 324 ? 18.791 -4.955 -7.598 1.00 39.41 324 MET A C 1
ATOM 2496 O O . MET A 1 324 ? 18.597 -5.899 -8.361 1.00 39.41 324 MET A O 1
ATOM 2500 N N . GLN A 1 325 ? 19.933 -4.859 -6.910 1.00 38.53 325 GLN A N 1
ATOM 2501 C CA . GLN A 1 325 ? 20.961 -5.916 -6.987 1.00 38.53 325 GLN A CA 1
ATOM 2502 C C . GLN A 1 325 ? 20.752 -7.077 -5.997 1.00 38.53 325 GLN A C 1
ATOM 2504 O O . GLN A 1 325 ? 21.334 -8.135 -6.203 1.00 38.53 325 GLN A O 1
ATOM 2509 N N . ASN A 1 326 ? 19.871 -6.951 -4.994 1.00 40.12 326 ASN A N 1
ATOM 2510 C CA . ASN A 1 326 ? 19.803 -7.930 -3.893 1.00 40.12 326 ASN A CA 1
ATOM 2511 C C . ASN A 1 326 ? 18.543 -8.810 -3.838 1.00 40.12 326 ASN A C 1
ATOM 2513 O O . ASN A 1 326 ? 18.344 -9.516 -2.853 1.00 40.12 326 ASN A O 1
ATOM 2517 N N . ILE A 1 327 ? 17.681 -8.819 -4.859 1.00 42.19 327 ILE A N 1
ATOM 2518 C CA . ILE A 1 327 ? 16.441 -9.615 -4.818 1.00 42.19 327 ILE A CA 1
ATOM 2519 C C . ILE A 1 327 ? 16.488 -10.712 -5.878 1.00 42.19 327 ILE A C 1
ATOM 2521 O O . ILE A 1 327 ? 15.791 -10.657 -6.886 1.00 42.19 327 ILE A O 1
ATOM 2525 N N . GLN A 1 328 ? 17.351 -11.703 -5.667 1.00 37.62 328 GLN A N 1
ATOM 2526 C CA . GLN A 1 328 ? 17.275 -12.967 -6.404 1.00 37.62 328 GLN A CA 1
ATOM 2527 C C . GLN A 1 328 ? 16.450 -14.040 -5.678 1.00 37.62 328 GLN A C 1
ATOM 2529 O O . GLN A 1 328 ? 15.996 -14.956 -6.343 1.00 37.62 328 GLN A O 1
ATOM 2534 N N . ASN A 1 329 ? 16.150 -13.916 -4.378 1.00 37.88 329 ASN A N 1
ATOM 2535 C CA . ASN A 1 329 ? 15.515 -15.002 -3.617 1.00 37.88 329 ASN A CA 1
ATOM 2536 C C . ASN A 1 329 ? 14.459 -14.487 -2.621 1.00 37.88 329 ASN A C 1
ATOM 2538 O O . ASN A 1 329 ? 14.757 -14.298 -1.450 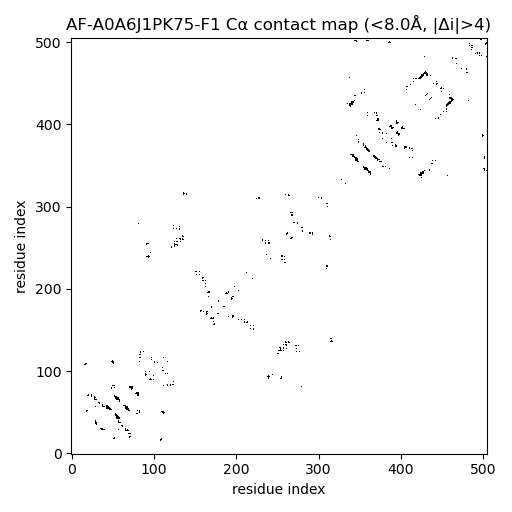1.00 37.88 329 ASN A O 1
ATOM 2542 N N . LEU A 1 330 ? 13.216 -14.255 -3.057 1.00 39.00 330 LEU A N 1
ATOM 2543 C CA . LEU A 1 330 ? 12.086 -14.001 -2.134 1.00 39.00 330 LEU A CA 1
ATOM 2544 C C . LEU A 1 330 ? 10.946 -15.024 -2.264 1.00 39.00 330 LEU A C 1
ATOM 2546 O O . LEU A 1 330 ? 9.861 -14.824 -1.720 1.00 39.00 330 LEU A O 1
ATOM 2550 N N . THR A 1 331 ? 11.186 -16.134 -2.960 1.00 37.69 331 THR A N 1
ATOM 2551 C CA . THR A 1 331 ? 10.246 -17.265 -3.049 1.00 37.69 331 THR A CA 1
ATOM 2552 C C . THR A 1 331 ? 10.585 -18.434 -2.132 1.00 37.69 331 THR A C 1
ATOM 2554 O O . THR A 1 331 ? 9.770 -19.340 -2.000 1.00 37.69 331 THR A O 1
ATOM 2557 N N . GLU A 1 332 ? 11.705 -18.385 -1.419 1.00 40.00 332 GLU A N 1
ATOM 2558 C CA . GLU A 1 332 ? 11.998 -19.302 -0.323 1.00 40.00 332 GLU A CA 1
ATOM 2559 C C . GLU A 1 332 ? 12.227 -18.456 0.925 1.00 40.00 332 GLU A C 1
ATOM 2561 O O . GLU A 1 332 ? 12.978 -17.483 0.894 1.00 40.00 332 GLU A O 1
ATOM 2566 N N . ILE A 1 333 ? 11.560 -18.788 2.031 1.00 42.50 333 ILE A N 1
ATOM 2567 C CA . ILE A 1 333 ? 12.046 -18.364 3.344 1.00 42.50 333 ILE A CA 1
ATOM 2568 C C . ILE A 1 333 ? 13.355 -19.136 3.504 1.00 42.50 333 ILE A C 1
ATOM 2570 O O . ILE A 1 333 ? 13.335 -20.286 3.933 1.00 42.50 333 ILE A O 1
ATOM 2574 N N . THR A 1 334 ? 14.463 -18.567 3.027 1.00 55.00 334 THR A N 1
ATOM 2575 C CA . THR A 1 334 ? 15.776 -19.187 3.165 1.00 55.00 334 THR A CA 1
ATOM 2576 C C . THR A 1 334 ? 16.073 -19.227 4.656 1.00 55.00 334 THR A C 1
ATOM 2578 O O . THR A 1 334 ? 16.241 -18.190 5.298 1.00 55.00 334 THR A O 1
ATOM 2581 N N . ASP A 1 335 ? 16.042 -20.424 5.230 1.00 64.25 335 ASP A N 1
ATOM 2582 C CA . ASP A 1 335 ? 16.423 -20.630 6.615 1.00 64.25 335 ASP A CA 1
ATOM 2583 C C . ASP A 1 335 ? 17.945 -20.477 6.728 1.00 64.25 335 ASP A C 1
ATOM 2585 O O . ASP A 1 335 ? 18.709 -21.346 6.312 1.00 64.25 335 ASP A O 1
ATOM 2589 N N . PHE A 1 336 ? 18.388 -19.337 7.258 1.00 76.31 336 PHE A N 1
ATOM 2590 C CA . PHE A 1 336 ? 19.803 -19.056 7.503 1.00 76.31 336 PHE A CA 1
ATOM 2591 C C . PHE A 1 336 ? 20.294 -19.619 8.847 1.00 76.31 336 PHE A C 1
ATOM 2593 O O . PHE A 1 336 ? 21.451 -19.401 9.197 1.00 76.31 336 PHE A O 1
ATOM 2600 N N . SER A 1 337 ? 19.456 -20.342 9.607 1.00 74.94 337 SER A N 1
ATOM 2601 C CA . SER A 1 337 ? 19.822 -20.872 10.933 1.00 74.94 337 SER A CA 1
ATOM 2602 C C . SER A 1 337 ? 20.977 -21.875 10.902 1.00 74.94 337 SER A C 1
ATOM 2604 O O . SER A 1 337 ? 21.657 -22.048 11.909 1.00 74.94 337 SER A O 1
ATOM 2606 N N . GLN A 1 338 ? 21.214 -22.510 9.752 1.00 81.38 338 GLN A N 1
ATOM 2607 C CA . GLN A 1 338 ? 22.298 -23.474 9.541 1.00 81.38 338 GLN A CA 1
ATOM 2608 C C . GLN A 1 338 ? 23.541 -22.861 8.879 1.00 81.38 338 GLN A C 1
ATOM 2610 O O . GLN A 1 338 ? 24.472 -23.593 8.557 1.00 81.38 338 GLN A O 1
ATOM 2615 N N . CYS A 1 339 ? 23.555 -21.548 8.621 1.00 88.06 339 CYS A N 1
ATOM 2616 C CA . CYS A 1 339 ? 24.687 -20.903 7.963 1.00 88.06 339 CYS A CA 1
ATOM 2617 C C . CYS A 1 339 ? 25.800 -20.551 8.956 1.00 88.06 339 CYS A C 1
ATOM 2619 O O . CYS A 1 339 ? 25.536 -20.040 10.045 1.00 88.06 339 CYS A O 1
ATOM 2621 N N . ASN A 1 340 ? 27.049 -20.731 8.531 1.00 92.12 340 ASN A N 1
ATOM 2622 C CA . ASN A 1 340 ? 28.216 -20.250 9.264 1.00 92.12 340 ASN A CA 1
ATOM 2623 C C . ASN A 1 340 ? 28.389 -18.744 9.042 1.00 92.12 340 ASN A C 1
ATOM 2625 O O . ASN A 1 340 ? 28.424 -18.278 7.901 1.00 92.12 340 ASN A O 1
ATOM 2629 N N . ILE A 1 341 ? 28.484 -17.973 10.124 1.00 93.50 341 ILE A N 1
ATOM 2630 C CA . ILE A 1 341 ? 28.674 -16.522 10.047 1.00 93.50 341 ILE A CA 1
ATOM 2631 C C . ILE A 1 341 ? 30.156 -16.236 9.836 1.00 93.50 341 ILE A C 1
ATOM 2633 O O . ILE A 1 341 ? 30.976 -16.531 10.703 1.00 93.50 341 ILE A O 1
ATOM 2637 N N . VAL A 1 342 ? 30.480 -15.623 8.701 1.00 95.44 342 VAL A N 1
ATOM 2638 C CA . VAL A 1 342 ? 31.838 -15.176 8.389 1.00 95.44 342 VAL A CA 1
ATOM 2639 C C . VAL A 1 342 ? 31.836 -13.658 8.360 1.00 95.44 342 VAL A C 1
ATOM 2641 O O . VAL A 1 342 ? 31.176 -13.052 7.514 1.00 95.44 342 VAL A O 1
ATOM 2644 N N . VAL A 1 343 ? 32.559 -13.044 9.290 1.00 95.31 343 VAL A N 1
ATOM 2645 C CA . VAL A 1 343 ? 32.787 -11.597 9.275 1.00 95.31 343 VAL A CA 1
ATOM 2646 C C . VAL A 1 343 ? 33.878 -11.315 8.253 1.00 95.31 343 VAL A C 1
ATOM 2648 O O . VAL A 1 343 ? 34.843 -12.071 8.179 1.00 95.31 343 VAL A O 1
ATOM 2651 N N . PHE A 1 344 ? 33.721 -10.292 7.424 1.00 95.81 344 PHE A N 1
ATOM 2652 C CA . PHE A 1 344 ? 34.735 -9.924 6.442 1.00 95.81 344 PHE A CA 1
ATOM 2653 C C . PHE A 1 344 ? 34.799 -8.414 6.257 1.00 95.81 344 PHE A C 1
ATOM 2655 O O . PHE A 1 344 ? 33.799 -7.726 6.463 1.00 95.81 344 PHE A O 1
ATOM 2662 N N . ASP A 1 345 ? 35.956 -7.944 5.809 1.00 94.56 345 ASP A N 1
ATOM 2663 C CA . ASP A 1 345 ? 36.200 -6.547 5.473 1.00 94.56 345 ASP A CA 1
ATOM 2664 C C . ASP A 1 345 ? 37.152 -6.440 4.266 1.00 94.56 345 ASP A C 1
ATOM 2666 O O . ASP A 1 345 ? 37.880 -7.390 3.926 1.00 94.56 345 ASP A O 1
ATOM 2670 N N . LEU A 1 346 ? 37.082 -5.311 3.557 1.00 93.25 346 LEU A N 1
ATOM 2671 C CA . LEU A 1 346 ? 37.828 -5.054 2.331 1.00 93.25 346 LEU A CA 1
ATOM 2672 C C . LEU A 1 346 ? 38.581 -3.726 2.395 1.00 93.25 346 LEU A C 1
ATOM 2674 O O . LEU A 1 346 ? 37.976 -2.653 2.363 1.00 93.25 346 LEU A O 1
ATOM 2678 N N . GLU A 1 347 ? 39.901 -3.791 2.215 1.00 90.12 347 GLU A N 1
ATOM 2679 C CA . GLU A 1 347 ? 40.667 -2.593 1.873 1.00 90.12 347 GLU A CA 1
ATOM 2680 C C . GLU A 1 347 ? 40.642 -2.342 0.372 1.00 90.12 347 GLU A C 1
ATOM 2682 O O . GLU A 1 347 ? 40.777 -3.257 -0.447 1.00 90.12 347 GLU A O 1
ATOM 2687 N N . THR A 1 348 ? 40.506 -1.076 -0.017 1.00 90.19 348 THR A N 1
ATOM 2688 C CA . THR A 1 348 ? 40.346 -0.679 -1.421 1.00 90.19 348 THR A CA 1
ATOM 2689 C C . THR A 1 348 ? 41.236 0.502 -1.788 1.00 90.19 348 THR A C 1
ATOM 2691 O O . THR A 1 348 ? 41.640 1.297 -0.943 1.00 90.19 348 THR A O 1
ATOM 2694 N N . ALA A 1 349 ? 41.518 0.661 -3.081 1.00 84.75 349 ALA A N 1
ATOM 2695 C CA . ALA A 1 349 ? 42.303 1.781 -3.601 1.00 84.75 349 ALA A CA 1
ATOM 2696 C C . ALA A 1 349 ? 41.581 3.148 -3.500 1.00 84.75 349 ALA A C 1
ATOM 2698 O O . ALA A 1 349 ? 42.195 4.203 -3.725 1.00 84.75 349 ALA A O 1
ATOM 2699 N N . GLY A 1 350 ? 40.288 3.145 -3.149 1.00 81.44 350 GLY A N 1
ATOM 2700 C CA . GLY A 1 350 ? 39.446 4.328 -2.997 1.00 81.44 350 GLY A CA 1
ATOM 2701 C C . GLY A 1 350 ? 37.960 4.016 -2.767 1.00 81.44 350 GLY A C 1
ATOM 2702 O O . GLY A 1 350 ? 37.522 2.869 -2.690 1.00 81.44 350 GLY A O 1
ATOM 2703 N N . PHE A 1 351 ? 37.153 5.076 -2.659 1.00 73.31 351 PHE A N 1
ATOM 2704 C CA . PHE A 1 351 ? 35.725 4.985 -2.329 1.00 73.31 351 PHE A CA 1
ATOM 2705 C C . PHE A 1 351 ? 34.794 4.792 -3.537 1.00 73.31 351 PHE A C 1
ATOM 2707 O O . PHE A 1 351 ? 33.587 4.592 -3.348 1.00 73.31 351 PHE A O 1
ATOM 2714 N N . ALA A 1 352 ? 35.293 4.840 -4.774 1.00 75.75 352 ALA A N 1
ATOM 2715 C CA . ALA A 1 352 ? 34.477 4.617 -5.962 1.00 75.75 352 ALA A CA 1
ATOM 2716 C C . ALA A 1 352 ? 34.219 3.117 -6.185 1.00 75.75 352 ALA A C 1
ATOM 2718 O O . ALA A 1 352 ? 35.021 2.256 -5.835 1.00 75.75 352 ALA A O 1
ATOM 2719 N N . LYS A 1 353 ? 33.084 2.777 -6.811 1.00 73.75 353 LYS A N 1
ATOM 2720 C CA . LYS A 1 353 ? 32.732 1.379 -7.152 1.00 73.75 353 LYS A CA 1
ATOM 2721 C C . LYS A 1 353 ? 33.660 0.761 -8.214 1.00 73.75 353 LYS A C 1
ATOM 2723 O O . LYS A 1 353 ? 33.568 -0.430 -8.516 1.00 73.75 353 LYS A O 1
ATOM 2728 N N . SER A 1 354 ? 34.466 1.582 -8.881 1.00 74.25 354 SER A N 1
ATOM 2729 C CA . SER A 1 354 ? 35.482 1.172 -9.854 1.00 74.25 354 SER A CA 1
ATOM 2730 C C . SER A 1 354 ? 36.818 0.813 -9.221 1.00 74.25 354 SER A C 1
ATOM 2732 O O . SER A 1 354 ? 37.618 0.183 -9.906 1.00 74.25 354 SER A O 1
ATOM 2734 N N . ASP A 1 355 ? 37.039 1.209 -7.968 1.00 80.50 355 ASP A N 1
ATOM 2735 C CA . ASP A 1 355 ? 38.340 1.094 -7.323 1.00 80.50 355 ASP A CA 1
ATOM 2736 C C . ASP A 1 355 ? 38.649 -0.363 -6.979 1.00 80.50 355 ASP A C 1
ATOM 2738 O O . ASP A 1 355 ? 37.756 -1.175 -6.719 1.00 80.50 355 ASP A O 1
ATOM 2742 N N . GLU A 1 356 ? 39.933 -0.701 -7.038 1.00 86.62 356 GLU A N 1
ATOM 2743 C CA . GLU A 1 356 ? 40.409 -2.066 -6.851 1.00 86.62 356 GLU A CA 1
ATOM 2744 C C . GLU A 1 356 ? 40.381 -2.465 -5.376 1.00 86.62 356 GLU A C 1
ATOM 2746 O O . GLU A 1 356 ? 40.645 -1.644 -4.497 1.00 86.62 356 GLU A O 1
ATOM 2751 N N . ILE A 1 357 ? 40.082 -3.737 -5.111 1.00 92.50 357 ILE A N 1
ATOM 2752 C CA . ILE A 1 357 ? 40.277 -4.344 -3.791 1.00 92.50 357 ILE A CA 1
ATOM 2753 C C . ILE A 1 357 ? 41.770 -4.643 -3.643 1.00 92.50 357 ILE A C 1
ATOM 2755 O O . ILE A 1 357 ? 42.370 -5.231 -4.542 1.00 92.50 357 ILE A O 1
ATOM 2759 N N . LEU A 1 358 ? 42.350 -4.232 -2.518 1.00 91.81 358 LEU A N 1
ATOM 2760 C CA . LEU A 1 358 ? 43.764 -4.390 -2.180 1.00 91.81 358 LEU A CA 1
ATOM 2761 C C . LEU A 1 358 ? 43.991 -5.436 -1.086 1.00 91.81 358 LEU A C 1
ATOM 2763 O O . LEU A 1 358 ? 45.062 -6.040 -1.047 1.00 91.81 358 LEU A O 1
ATOM 2767 N N . GLN A 1 359 ? 42.996 -5.680 -0.233 1.00 93.25 359 GLN A N 1
ATOM 2768 C CA . GLN A 1 359 ? 43.021 -6.729 0.783 1.00 93.25 359 GLN A CA 1
ATOM 2769 C C . GLN A 1 359 ? 41.623 -7.329 0.938 1.00 93.25 359 GLN A C 1
ATOM 2771 O O . GLN A 1 359 ? 40.631 -6.605 0.904 1.00 93.25 359 GLN A O 1
ATOM 2776 N N . ILE A 1 360 ? 41.554 -8.647 1.113 1.00 95.56 360 ILE A N 1
ATOM 2777 C CA . ILE A 1 360 ? 40.357 -9.341 1.595 1.00 95.56 360 ILE A CA 1
ATOM 2778 C C . ILE A 1 360 ? 40.733 -9.958 2.934 1.00 95.56 360 ILE A C 1
ATOM 2780 O O . ILE A 1 360 ? 41.658 -10.775 2.975 1.00 95.56 360 ILE A O 1
ATOM 2784 N N . ALA A 1 361 ? 40.024 -9.594 3.996 1.00 95.44 361 ALA A N 1
ATOM 2785 C CA . ALA A 1 361 ? 40.172 -10.212 5.303 1.00 95.44 361 ALA A CA 1
ATOM 2786 C C . ALA A 1 361 ? 38.845 -10.819 5.759 1.00 95.44 361 ALA A C 1
ATOM 2788 O O . ALA A 1 361 ? 37.771 -10.334 5.405 1.00 95.44 361 ALA A O 1
ATOM 2789 N N . ALA A 1 362 ? 38.919 -11.922 6.495 1.00 96.06 362 ALA A N 1
ATOM 2790 C CA . ALA A 1 362 ? 37.748 -12.583 7.045 1.00 96.06 362 ALA A CA 1
ATOM 2791 C C . ALA A 1 362 ? 38.060 -13.300 8.356 1.00 96.06 362 ALA A C 1
ATOM 2793 O O . ALA A 1 362 ? 39.177 -13.767 8.574 1.00 96.06 362 ALA A O 1
ATOM 2794 N N . TYR A 1 363 ? 37.044 -13.426 9.200 1.00 93.56 363 TYR A N 1
ATOM 2795 C CA . TYR A 1 363 ? 37.112 -14.069 10.500 1.00 93.56 363 TYR A CA 1
ATOM 2796 C C . TYR A 1 363 ? 35.888 -14.962 10.730 1.00 93.56 363 TYR A C 1
ATOM 2798 O O . TYR A 1 363 ? 34.741 -14.545 10.542 1.00 93.56 363 TYR A O 1
ATOM 2806 N N . VAL A 1 364 ? 36.134 -16.202 11.151 1.00 92.38 364 VAL A N 1
ATOM 2807 C CA . VAL A 1 364 ? 35.099 -17.180 11.520 1.00 92.38 364 VAL A CA 1
ATOM 2808 C C . VAL A 1 364 ? 35.673 -18.174 12.530 1.00 92.38 364 VAL A C 1
ATOM 2810 O O . VAL A 1 364 ? 36.785 -18.656 12.360 1.00 92.38 364 VAL A O 1
ATOM 2813 N N . GLU A 1 365 ? 34.937 -18.463 13.607 1.00 84.19 365 GLU A N 1
ATOM 2814 C CA . GLU A 1 365 ? 35.289 -19.484 14.618 1.00 84.19 365 GLU A CA 1
ATOM 2815 C C . GLU A 1 365 ? 36.737 -19.426 15.170 1.00 84.19 365 GLU A C 1
ATOM 2817 O O . GLU A 1 365 ? 37.316 -20.450 15.528 1.00 84.19 365 GLU A O 1
ATOM 2822 N N . ASN A 1 366 ? 37.313 -18.226 15.317 1.00 83.81 366 ASN A N 1
ATOM 2823 C CA . ASN A 1 366 ? 38.714 -17.977 15.712 1.00 83.81 366 ASN A CA 1
ATOM 2824 C C . ASN A 1 366 ? 39.787 -18.261 14.645 1.00 83.81 366 ASN A C 1
ATOM 2826 O O . ASN A 1 366 ? 40.975 -18.185 14.958 1.00 83.81 366 ASN A O 1
ATOM 2830 N N . GLU A 1 367 ? 39.411 -18.539 13.398 1.00 91.75 367 GLU A N 1
ATOM 2831 C CA . GLU A 1 367 ? 40.333 -18.497 12.262 1.00 91.75 367 GLU A CA 1
ATOM 2832 C C . GLU A 1 367 ? 40.267 -17.135 11.564 1.00 91.75 367 GLU A C 1
ATOM 2834 O O . GLU A 1 367 ? 39.189 -16.637 11.236 1.00 91.75 367 GLU A O 1
ATOM 2839 N N . THR A 1 368 ? 41.441 -16.567 11.286 1.00 93.38 368 THR A N 1
ATOM 2840 C CA . THR A 1 368 ? 41.602 -15.352 10.482 1.00 93.38 368 THR A CA 1
ATOM 2841 C C . THR A 1 368 ? 42.152 -15.712 9.106 1.00 93.38 368 THR A C 1
ATOM 2843 O O . THR A 1 368 ? 43.139 -16.438 8.979 1.00 93.38 368 THR A O 1
ATOM 2846 N N . PHE A 1 369 ? 41.543 -15.152 8.070 1.00 95.31 369 PHE A N 1
ATOM 2847 C CA . PHE A 1 369 ? 42.020 -15.162 6.696 1.00 95.31 369 PHE A CA 1
ATOM 2848 C C . PHE A 1 369 ? 42.386 -13.740 6.281 1.00 95.31 369 PHE A C 1
ATOM 2850 O O . PHE A 1 369 ? 41.643 -12.805 6.559 1.00 95.31 369 PHE A O 1
ATOM 2857 N N . SER A 1 370 ? 43.513 -13.571 5.593 1.00 94.88 370 SER A N 1
ATOM 2858 C CA . SER A 1 370 ? 43.889 -12.296 4.985 1.00 94.88 370 SER A CA 1
ATOM 2859 C C . SER A 1 370 ? 44.737 -12.534 3.744 1.00 94.88 370 SER A C 1
ATOM 2861 O O . SER A 1 370 ? 45.679 -13.329 3.772 1.00 94.88 370 SER A O 1
ATOM 2863 N N . VAL A 1 371 ? 44.407 -11.850 2.651 1.00 95.00 371 VAL A N 1
ATOM 2864 C CA . VAL A 1 371 ? 45.170 -11.894 1.401 1.00 95.00 371 VAL A CA 1
ATOM 2865 C C . VAL A 1 371 ? 45.260 -10.506 0.783 1.00 95.00 371 VAL A C 1
ATOM 2867 O O . VAL A 1 371 ? 44.264 -9.787 0.705 1.00 95.00 371 VAL A O 1
ATOM 2870 N N . TYR A 1 372 ? 46.453 -10.147 0.307 1.00 93.69 372 TYR A N 1
ATOM 2871 C CA . TYR A 1 372 ? 46.700 -8.897 -0.408 1.00 93.69 372 TYR A CA 1
ATOM 2872 C C . TYR A 1 372 ? 46.674 -9.110 -1.923 1.00 93.69 372 TYR A C 1
ATOM 2874 O O . TYR A 1 372 ? 47.215 -10.091 -2.438 1.00 93.69 372 TYR A O 1
ATOM 2882 N N . ILE A 1 373 ? 46.086 -8.161 -2.648 1.00 92.62 373 ILE A N 1
ATOM 2883 C CA . ILE A 1 373 ? 45.952 -8.183 -4.107 1.00 92.62 373 ILE A CA 1
ATOM 2884 C C . ILE A 1 373 ? 46.889 -7.139 -4.709 1.00 92.62 373 ILE A C 1
ATOM 2886 O O . ILE A 1 373 ? 46.927 -5.993 -4.262 1.00 92.62 373 ILE A O 1
ATOM 2890 N N . SER A 1 374 ? 47.660 -7.529 -5.726 1.00 88.75 374 SER A N 1
ATOM 2891 C CA . SER A 1 374 ? 48.572 -6.605 -6.402 1.00 88.75 374 SER A CA 1
ATOM 2892 C C . SER A 1 374 ? 47.777 -5.519 -7.151 1.00 88.75 374 SER A C 1
ATOM 2894 O O . SER A 1 374 ? 46.919 -5.861 -7.971 1.00 88.75 374 SER A O 1
ATOM 2896 N N . PRO A 1 375 ? 48.044 -4.222 -6.905 1.00 85.50 375 PRO A N 1
ATOM 2897 C CA . PRO A 1 375 ? 47.324 -3.130 -7.553 1.00 85.50 375 PRO A CA 1
ATOM 2898 C C . PRO A 1 375 ? 47.714 -3.014 -9.031 1.00 85.50 375 PRO A C 1
ATOM 2900 O O . PRO A 1 375 ? 48.892 -3.109 -9.379 1.00 85.50 375 PRO A O 1
ATOM 2903 N N . THR A 1 376 ? 46.741 -2.744 -9.902 1.00 78.62 376 THR A N 1
ATOM 2904 C CA . THR A 1 376 ? 46.987 -2.380 -11.311 1.00 78.62 376 THR A CA 1
ATOM 2905 C C . THR A 1 376 ? 46.784 -0.888 -11.571 1.00 78.62 376 THR A C 1
ATOM 2907 O O . THR A 1 376 ? 47.214 -0.370 -12.604 1.00 78.62 376 THR A O 1
ATOM 2910 N N . GLN A 1 377 ? 46.172 -0.180 -10.617 1.00 73.12 377 GLN A N 1
ATOM 2911 C CA . GLN A 1 377 ? 45.905 1.255 -10.668 1.00 73.12 377 GLN A CA 1
ATOM 2912 C C . GLN A 1 377 ? 46.600 2.017 -9.533 1.00 73.12 377 GLN A C 1
ATOM 2914 O O . GLN A 1 377 ? 47.047 1.450 -8.535 1.00 73.12 377 GLN A O 1
ATOM 2919 N N . LEU A 1 378 ? 46.689 3.340 -9.691 1.00 76.38 378 LEU A N 1
ATOM 2920 C CA . LEU A 1 378 ? 47.193 4.222 -8.641 1.00 76.38 378 LEU A CA 1
ATOM 2921 C C . LEU A 1 378 ? 46.222 4.245 -7.455 1.00 76.38 378 LEU A C 1
ATOM 2923 O O . LEU A 1 378 ? 45.027 4.479 -7.626 1.00 76.38 378 LEU A O 1
ATOM 2927 N N . ILE A 1 379 ? 46.761 4.071 -6.250 1.00 80.62 379 ILE A N 1
ATOM 2928 C CA . ILE A 1 379 ? 46.003 4.182 -5.001 1.00 80.62 379 ILE A CA 1
ATOM 2929 C C . ILE A 1 379 ? 45.781 5.663 -4.689 1.00 80.62 379 ILE A C 1
ATOM 2931 O O . ILE A 1 379 ? 46.705 6.479 -4.761 1.00 80.62 379 ILE A O 1
ATOM 2935 N N . SER A 1 380 ? 44.542 6.033 -4.362 1.00 76.75 380 SER A N 1
ATOM 2936 C CA . SER A 1 380 ? 44.216 7.423 -4.046 1.00 76.75 380 SER A CA 1
ATOM 2937 C C . SER A 1 380 ? 44.901 7.873 -2.749 1.00 76.75 380 SER A C 1
ATOM 2939 O O . SER A 1 380 ? 44.985 7.121 -1.781 1.00 76.75 380 SER A O 1
ATOM 2941 N N . LYS A 1 381 ? 45.335 9.142 -2.683 1.00 78.69 381 LYS A N 1
ATOM 2942 C CA . LYS A 1 381 ? 45.961 9.705 -1.468 1.00 78.69 381 LYS A CA 1
ATOM 2943 C C . LYS A 1 381 ? 45.069 9.570 -0.229 1.00 78.69 381 LYS A C 1
ATOM 2945 O O . LYS A 1 381 ? 45.577 9.403 0.872 1.00 78.69 381 LYS A O 1
ATOM 2950 N N . THR A 1 382 ? 43.751 9.645 -0.411 1.00 76.06 382 THR A N 1
ATOM 2951 C CA . THR A 1 382 ? 42.775 9.466 0.668 1.00 76.06 382 THR A CA 1
ATOM 2952 C C . THR A 1 382 ? 42.711 8.013 1.133 1.00 76.06 382 THR A C 1
ATOM 2954 O O . THR A 1 382 ? 42.706 7.789 2.336 1.00 76.06 382 THR A O 1
ATOM 2957 N N . ALA A 1 383 ? 42.728 7.031 0.224 1.00 72.69 383 ALA A N 1
ATOM 2958 C CA . ALA A 1 383 ? 42.785 5.618 0.604 1.00 72.69 383 ALA A CA 1
ATOM 2959 C C . ALA A 1 383 ? 44.094 5.274 1.320 1.00 72.69 383 ALA A C 1
ATOM 2961 O O . ALA A 1 383 ? 44.060 4.619 2.353 1.00 72.69 383 ALA A O 1
ATOM 2962 N N . THR A 1 384 ? 45.235 5.787 0.852 1.00 80.69 384 THR A N 1
ATOM 2963 C CA . THR A 1 384 ? 46.515 5.611 1.557 1.00 80.69 384 THR A CA 1
ATOM 2964 C C . THR A 1 384 ? 46.489 6.207 2.964 1.00 80.69 384 THR A C 1
ATOM 2966 O O . THR A 1 384 ? 47.054 5.623 3.881 1.00 80.69 384 THR A O 1
ATOM 2969 N N . ALA A 1 385 ? 45.829 7.354 3.154 1.00 79.06 385 ALA A N 1
ATOM 2970 C CA . ALA A 1 385 ? 45.716 7.987 4.467 1.00 79.06 385 ALA A CA 1
ATOM 2971 C C . ALA A 1 385 ? 44.819 7.212 5.446 1.00 79.06 385 ALA A C 1
ATOM 2973 O O . ALA A 1 385 ? 45.031 7.319 6.648 1.00 79.06 385 ALA A O 1
ATOM 2974 N N . VAL A 1 386 ? 43.827 6.473 4.941 1.00 75.75 386 VAL A N 1
ATOM 2975 C CA . VAL A 1 386 ? 42.914 5.662 5.761 1.00 75.75 386 VAL A CA 1
ATOM 2976 C C . VAL A 1 386 ? 43.526 4.292 6.044 1.00 75.75 386 VAL A C 1
ATOM 2978 O O . VAL A 1 386 ? 43.702 3.940 7.195 1.00 75.75 386 VAL A O 1
ATOM 2981 N N . THR A 1 387 ? 43.913 3.567 4.997 1.00 75.62 387 THR A N 1
ATOM 2982 C CA . THR A 1 387 ? 44.297 2.141 5.048 1.00 75.62 387 THR A CA 1
ATOM 2983 C C . THR A 1 387 ? 45.786 1.906 5.317 1.00 75.62 387 THR A C 1
ATOM 2985 O O . THR A 1 387 ? 46.232 0.782 5.511 1.00 75.62 387 THR A O 1
ATOM 2988 N N . GLY A 1 388 ? 46.620 2.946 5.189 1.00 77.19 388 GLY A N 1
ATOM 2989 C CA . GLY A 1 388 ? 48.080 2.809 5.211 1.00 77.19 388 GLY A CA 1
ATOM 2990 C C . GLY A 1 388 ? 48.694 2.140 3.972 1.00 77.19 388 GLY A C 1
ATOM 2991 O O . GLY A 1 388 ? 49.927 2.037 3.888 1.00 77.19 388 GLY A O 1
ATOM 2992 N N . LEU A 1 389 ? 47.876 1.712 3.001 1.00 82.50 389 LEU A N 1
ATOM 2993 C CA . LEU A 1 389 ? 48.323 1.031 1.788 1.00 82.50 389 LEU A CA 1
ATOM 2994 C C . LEU A 1 389 ? 48.801 2.016 0.717 1.00 82.50 389 LEU A C 1
ATOM 2996 O O . LEU A 1 389 ? 48.125 2.987 0.366 1.00 82.50 389 LEU A O 1
ATOM 3000 N N . HIS A 1 390 ? 49.968 1.741 0.142 1.00 83.69 390 HIS A N 1
ATOM 3001 C CA . HIS A 1 390 ? 50.486 2.463 -1.018 1.00 83.69 390 HIS A CA 1
ATOM 3002 C C . HIS A 1 390 ? 51.205 1.523 -1.987 1.00 83.69 390 HIS A C 1
ATOM 3004 O O . HIS A 1 390 ? 51.725 0.477 -1.604 1.00 83.69 390 HIS A O 1
ATOM 3010 N N . ALA A 1 391 ? 51.216 1.904 -3.264 1.00 80.62 391 ALA A N 1
ATOM 3011 C CA . ALA A 1 391 ? 51.817 1.130 -4.339 1.00 80.62 391 ALA A CA 1
ATOM 3012 C C . ALA A 1 391 ? 53.082 1.833 -4.837 1.00 80.62 391 ALA A C 1
ATOM 3014 O O . ALA A 1 391 ? 53.037 3.013 -5.191 1.00 80.62 391 ALA A O 1
ATOM 3015 N N . MET A 1 392 ? 54.199 1.111 -4.899 1.00 75.69 392 MET A N 1
ATOM 3016 C CA . MET A 1 392 ? 55.447 1.590 -5.498 1.00 75.69 392 MET A CA 1
ATOM 3017 C C . MET A 1 392 ? 55.938 0.561 -6.510 1.00 75.69 392 MET A C 1
ATOM 3019 O O . MET A 1 392 ? 56.129 -0.601 -6.171 1.00 75.69 392 MET A O 1
ATOM 3023 N N . SER A 1 393 ? 56.119 0.981 -7.766 1.00 68.88 393 SER A N 1
ATOM 3024 C CA . SER A 1 393 ? 56.630 0.126 -8.852 1.00 68.88 393 SER A CA 1
ATOM 3025 C C . SER A 1 393 ? 55.860 -1.195 -9.052 1.00 68.88 393 SER A C 1
ATOM 3027 O O . SER A 1 393 ? 56.452 -2.202 -9.422 1.00 68.88 393 SER A O 1
ATOM 3029 N N . GLY A 1 394 ? 54.541 -1.193 -8.812 1.00 67.12 394 GLY A N 1
ATOM 3030 C CA . GLY A 1 394 ? 53.679 -2.382 -8.924 1.00 67.12 394 GLY A CA 1
ATOM 3031 C C . GLY A 1 394 ? 53.654 -3.280 -7.681 1.00 67.12 394 GLY A C 1
ATOM 3032 O O . GLY A 1 394 ? 52.958 -4.290 -7.677 1.00 67.12 394 GLY A O 1
ATOM 3033 N N . GLU A 1 395 ? 54.372 -2.912 -6.618 1.00 79.94 395 GLU A N 1
ATOM 3034 C CA . GLU A 1 395 ? 54.414 -3.643 -5.350 1.00 79.94 395 GLU A CA 1
ATOM 3035 C C . GLU A 1 395 ? 53.600 -2.913 -4.271 1.00 79.94 395 GLU A C 1
ATOM 3037 O O . GLU A 1 395 ? 53.616 -1.681 -4.195 1.00 79.94 395 GLU A O 1
ATOM 3042 N N . LEU A 1 396 ? 52.876 -3.673 -3.442 1.00 86.69 396 LEU A N 1
ATOM 3043 C CA . LEU A 1 396 ? 52.004 -3.147 -2.390 1.00 86.69 396 LEU A CA 1
ATOM 3044 C C . LEU A 1 396 ? 52.744 -3.066 -1.049 1.00 86.69 396 LEU A C 1
ATOM 3046 O O . LEU A 1 396 ? 53.397 -4.024 -0.631 1.00 86.69 396 LEU A O 1
ATOM 3050 N N . TYR A 1 397 ? 52.601 -1.939 -0.358 1.00 83.00 397 TYR A N 1
ATOM 3051 C CA . TYR A 1 397 ? 53.197 -1.683 0.949 1.00 83.00 397 TYR A CA 1
ATOM 3052 C C . TYR A 1 397 ? 52.126 -1.255 1.952 1.00 83.00 397 TYR A C 1
ATOM 3054 O O . TYR A 1 397 ? 51.324 -0.376 1.645 1.00 83.00 397 TYR A O 1
ATOM 3062 N N . LEU A 1 398 ? 52.167 -1.810 3.162 1.00 83.31 398 LEU A N 1
ATOM 3063 C CA . LEU A 1 398 ? 51.365 -1.390 4.313 1.00 83.31 398 LEU A CA 1
ATOM 3064 C C . LEU A 1 398 ? 52.288 -0.702 5.323 1.00 83.31 398 LEU A C 1
ATOM 3066 O O . LEU A 1 398 ? 53.236 -1.317 5.810 1.00 83.31 398 LEU A O 1
ATOM 3070 N N . HIS A 1 399 ? 52.074 0.590 5.586 1.00 80.75 399 HIS A N 1
ATOM 3071 C CA . HIS A 1 399 ? 52.914 1.392 6.498 1.00 80.75 399 HIS A CA 1
ATOM 3072 C C . HIS A 1 399 ? 54.434 1.273 6.240 1.00 80.75 399 HIS A C 1
ATOM 3074 O O . HIS A 1 399 ? 55.249 1.299 7.158 1.00 80.75 399 HIS A O 1
ATOM 3080 N N . GLY A 1 400 ? 54.824 1.130 4.969 1.00 77.88 400 GLY A N 1
ATOM 3081 C CA . GLY A 1 400 ? 56.224 1.010 4.537 1.00 77.88 400 GLY A CA 1
ATOM 3082 C C . GLY A 1 400 ? 56.774 -0.421 4.535 1.00 77.88 400 GLY A C 1
ATOM 3083 O O . GLY A 1 400 ? 57.882 -0.642 4.052 1.00 77.88 400 GLY A O 1
ATOM 3084 N N . THR A 1 401 ? 55.993 -1.403 4.992 1.00 83.44 401 THR A N 1
ATOM 3085 C CA . THR A 1 401 ? 56.335 -2.829 4.926 1.00 83.44 401 THR A CA 1
ATOM 3086 C C . THR A 1 401 ? 55.794 -3.437 3.640 1.00 83.44 401 THR A C 1
ATOM 3088 O O . THR A 1 401 ? 54.612 -3.298 3.335 1.00 83.44 401 THR A O 1
ATOM 3091 N N . LYS A 1 402 ? 56.654 -4.107 2.866 1.00 86.44 402 LYS A N 1
ATOM 3092 C CA . LYS A 1 402 ? 56.253 -4.771 1.620 1.00 86.44 402 LYS A CA 1
ATOM 3093 C C . LYS A 1 402 ? 55.346 -5.963 1.925 1.00 86.44 402 LYS A C 1
ATOM 3095 O O . LYS A 1 402 ? 55.759 -6.876 2.638 1.00 86.44 402 LYS A O 1
ATOM 3100 N N . MET A 1 403 ? 54.154 -5.976 1.339 1.00 87.00 403 MET A N 1
ATOM 3101 C CA . MET A 1 403 ? 53.191 -7.061 1.511 1.00 87.00 403 MET A CA 1
ATOM 3102 C C . MET A 1 403 ? 53.365 -8.116 0.422 1.00 87.00 403 MET A C 1
ATOM 3104 O O . MET A 1 403 ? 53.568 -7.802 -0.755 1.00 87.00 403 MET A O 1
ATOM 3108 N N . ILE A 1 404 ? 53.260 -9.388 0.811 1.00 88.69 404 ILE A N 1
ATOM 3109 C CA . ILE A 1 404 ? 53.154 -10.487 -0.150 1.00 88.69 404 ILE A CA 1
ATOM 3110 C C . ILE A 1 404 ? 51.762 -10.389 -0.767 1.00 88.69 404 ILE A C 1
ATOM 3112 O O . ILE A 1 404 ? 50.764 -10.651 -0.100 1.00 88.69 404 ILE A O 1
ATOM 3116 N N . SER A 1 405 ? 51.710 -9.971 -2.028 1.00 90.69 405 SER A N 1
ATOM 3117 C CA . SER A 1 405 ? 50.471 -9.827 -2.788 1.00 90.69 405 SER A CA 1
ATOM 3118 C C . SER A 1 405 ? 50.400 -10.852 -3.913 1.00 90.69 405 SER A C 1
ATOM 3120 O O . SER A 1 405 ? 51.417 -11.394 -4.351 1.00 90.69 405 SER A O 1
ATOM 3122 N N . THR A 1 406 ? 49.184 -11.145 -4.354 1.00 93.62 406 THR A N 1
ATOM 3123 C CA . THR A 1 406 ? 48.908 -12.117 -5.411 1.00 93.62 406 THR A CA 1
ATOM 3124 C C . THR A 1 406 ? 47.959 -11.537 -6.460 1.00 93.62 406 THR A C 1
ATOM 3126 O O . THR A 1 406 ? 47.462 -10.414 -6.322 1.00 93.62 406 THR A O 1
ATOM 3129 N N . SER A 1 407 ? 47.707 -12.291 -7.531 1.00 93.56 407 SER A N 1
ATOM 3130 C CA . SER A 1 407 ? 46.745 -11.886 -8.551 1.00 93.56 407 SER A CA 1
ATOM 3131 C C . SER A 1 407 ? 45.322 -11.884 -7.983 1.00 93.56 407 SER A C 1
ATOM 3133 O O . SER A 1 407 ? 44.988 -12.649 -7.078 1.00 93.56 407 SER A O 1
ATOM 3135 N N . ALA A 1 408 ? 44.443 -11.050 -8.538 1.00 93.62 408 ALA A N 1
ATOM 3136 C CA . ALA A 1 408 ? 43.058 -10.979 -8.079 1.00 93.62 408 ALA A CA 1
ATOM 3137 C C . ALA A 1 408 ? 42.331 -12.338 -8.199 1.00 93.62 408 ALA A C 1
ATOM 3139 O O . ALA A 1 408 ? 41.539 -12.703 -7.334 1.00 93.62 408 ALA A O 1
ATOM 3140 N N . THR A 1 409 ? 42.654 -13.122 -9.234 1.00 95.62 409 THR A N 1
ATOM 3141 C CA . THR A 1 409 ? 42.137 -14.484 -9.429 1.00 95.62 409 THR A CA 1
ATOM 3142 C C . THR A 1 409 ? 42.613 -15.435 -8.330 1.00 95.62 409 THR A C 1
ATOM 3144 O O . THR A 1 409 ? 41.806 -16.171 -7.763 1.00 95.62 409 THR A O 1
ATOM 3147 N N . ASP A 1 410 ? 43.902 -15.408 -7.987 1.00 96.31 410 ASP A N 1
ATOM 3148 C CA . ASP A 1 410 ? 44.467 -16.273 -6.945 1.00 96.31 410 ASP A CA 1
ATOM 3149 C C . ASP A 1 410 ? 43.956 -15.900 -5.552 1.00 96.31 410 ASP A C 1
ATOM 3151 O O . ASP A 1 410 ? 43.683 -16.784 -4.742 1.00 96.31 410 ASP A O 1
ATOM 3155 N N . ALA A 1 411 ? 43.769 -14.606 -5.280 1.00 96.69 411 ALA A N 1
ATOM 3156 C CA . ALA A 1 411 ? 43.182 -14.127 -4.033 1.00 96.69 411 ALA A CA 1
ATOM 3157 C C . ALA A 1 411 ? 41.736 -14.614 -3.861 1.00 96.69 411 ALA A C 1
ATOM 3159 O O . ALA A 1 411 ? 41.386 -15.142 -2.806 1.00 96.69 411 ALA A O 1
ATOM 3160 N N . VAL A 1 412 ? 40.907 -14.512 -4.908 1.00 97.19 412 VAL A N 1
ATOM 3161 C CA . VAL A 1 412 ? 39.525 -15.021 -4.873 1.00 97.19 412 VAL A CA 1
ATOM 3162 C C . VAL A 1 412 ? 39.499 -16.546 -4.727 1.00 97.19 412 VAL A C 1
ATOM 3164 O O . VAL A 1 412 ? 38.693 -17.065 -3.958 1.00 97.19 412 VAL A O 1
ATOM 3167 N N . ASN A 1 413 ? 40.399 -17.281 -5.390 1.00 97.62 413 ASN A N 1
ATOM 3168 C CA . ASN A 1 413 ? 40.518 -18.733 -5.210 1.00 97.62 413 ASN A CA 1
ATOM 3169 C C . ASN A 1 413 ? 40.905 -19.120 -3.775 1.00 97.62 413 ASN A C 1
ATOM 3171 O O . ASN A 1 413 ? 40.327 -20.056 -3.216 1.00 97.62 413 ASN A O 1
ATOM 3175 N N . GLN A 1 414 ? 41.852 -18.403 -3.165 1.00 97.44 414 GLN A N 1
ATOM 3176 C CA . GLN A 1 414 ? 42.232 -18.599 -1.763 1.00 97.44 414 GLN A CA 1
ATOM 3177 C C . GLN A 1 414 ? 41.061 -18.299 -0.825 1.00 97.44 414 GLN A C 1
ATOM 3179 O O . GLN A 1 414 ? 40.785 -19.095 0.071 1.00 97.44 414 GLN A O 1
ATOM 3184 N N . PHE A 1 415 ? 40.321 -17.218 -1.079 1.00 97.19 415 PHE A N 1
ATOM 3185 C CA . PHE A 1 415 ? 39.155 -16.852 -0.282 1.00 97.19 415 PHE A CA 1
ATOM 3186 C C . PHE A 1 415 ? 38.028 -17.890 -0.389 1.00 97.19 415 PHE A C 1
ATOM 3188 O O . PHE A 1 415 ? 37.518 -18.353 0.625 1.00 97.19 415 PHE A O 1
ATOM 3195 N N . ILE A 1 416 ? 37.691 -18.357 -1.597 1.00 96.38 416 ILE A N 1
ATOM 3196 C CA . ILE A 1 416 ? 36.710 -19.441 -1.788 1.00 96.38 416 ILE A CA 1
ATOM 3197 C C . ILE A 1 416 ? 37.177 -20.729 -1.096 1.00 96.38 416 ILE A C 1
ATOM 3199 O O . ILE A 1 416 ? 36.364 -21.429 -0.493 1.00 96.38 416 ILE A O 1
ATOM 3203 N N . SER A 1 417 ? 38.473 -21.048 -1.162 1.00 95.88 417 SER A N 1
ATOM 3204 C CA . SER A 1 417 ? 39.040 -22.231 -0.499 1.00 95.88 417 SER A CA 1
ATOM 3205 C C . SER A 1 417 ? 38.954 -22.134 1.024 1.00 95.88 417 SER A C 1
ATOM 3207 O O . SER A 1 417 ? 38.660 -23.132 1.674 1.00 95.88 417 SER A O 1
ATOM 3209 N N . PHE A 1 418 ? 39.154 -20.939 1.586 1.00 95.94 418 PHE A N 1
ATOM 3210 C CA . PHE A 1 418 ? 38.923 -20.664 3.001 1.00 95.94 418 PHE A CA 1
ATOM 3211 C C . PHE A 1 418 ? 37.447 -20.848 3.374 1.00 95.94 418 PHE A C 1
ATOM 3213 O O . PHE A 1 418 ? 37.144 -21.606 4.290 1.00 95.94 418 PHE A O 1
ATOM 3220 N N . LEU A 1 419 ? 36.527 -20.244 2.615 1.00 94.94 419 LEU A N 1
ATOM 3221 C CA . LEU A 1 419 ? 35.087 -20.348 2.868 1.00 94.94 419 LEU A CA 1
ATOM 3222 C C . LEU A 1 419 ? 34.574 -21.787 2.774 1.00 94.94 419 LEU A C 1
ATOM 3224 O O . LEU A 1 419 ? 33.715 -22.169 3.550 1.00 94.94 419 LEU A O 1
ATOM 3228 N N . ARG A 1 420 ? 35.117 -22.616 1.876 1.00 93.94 420 ARG A N 1
ATOM 3229 C CA . ARG A 1 420 ? 34.731 -24.034 1.741 1.00 93.94 420 ARG A CA 1
ATOM 3230 C C . ARG A 1 420 ? 35.031 -24.896 2.969 1.00 93.94 420 ARG A C 1
ATOM 3232 O O . ARG A 1 420 ? 34.501 -25.997 3.044 1.00 93.94 420 ARG A O 1
ATOM 3239 N N . LYS A 1 421 ? 35.862 -24.433 3.909 1.00 92.56 421 LYS A N 1
ATOM 3240 C CA . LYS A 1 421 ? 36.028 -25.108 5.207 1.00 92.56 421 LYS A CA 1
ATOM 3241 C C . LYS A 1 421 ? 34.749 -25.049 6.051 1.00 92.56 421 LYS A C 1
ATOM 3243 O O . LYS A 1 421 ? 34.551 -25.906 6.905 1.00 92.56 421 LYS A O 1
ATOM 3248 N N . TYR A 1 422 ? 33.904 -24.050 5.797 1.00 87.69 422 TYR A N 1
ATOM 3249 C CA . TYR A 1 422 ? 32.687 -23.749 6.534 1.00 87.69 422 TYR A CA 1
ATOM 3250 C C . TYR A 1 422 ? 31.508 -23.890 5.565 1.00 87.69 422 TYR A C 1
ATOM 3252 O O . TYR A 1 422 ? 31.242 -23.023 4.737 1.00 87.69 422 TYR A O 1
ATOM 3260 N N . ASP A 1 423 ? 30.817 -25.027 5.592 1.00 76.94 423 ASP A N 1
ATOM 3261 C CA . ASP A 1 423 ? 29.677 -25.244 4.697 1.00 76.94 423 ASP A CA 1
ATOM 3262 C C . ASP A 1 423 ? 28.602 -24.157 4.901 1.00 76.94 423 ASP A C 1
ATOM 3264 O O . ASP A 1 423 ? 28.259 -23.809 6.027 1.00 76.94 423 ASP A O 1
ATOM 3268 N N . GLN A 1 424 ? 28.035 -23.638 3.804 1.00 86.25 424 GLN A N 1
ATOM 3269 C CA . GLN A 1 424 ? 26.934 -22.657 3.817 1.00 86.25 424 GLN A CA 1
ATOM 3270 C C . GLN A 1 424 ? 27.269 -21.350 4.580 1.00 86.25 424 GLN A C 1
ATOM 3272 O O . GLN A 1 424 ? 26.698 -21.055 5.626 1.00 86.25 424 GLN A O 1
ATOM 3277 N N . CYS A 1 425 ? 28.159 -20.515 4.049 1.00 93.25 425 CYS A N 1
ATOM 3278 C CA . CYS A 1 425 ? 28.536 -19.243 4.672 1.00 93.25 425 CYS A CA 1
ATOM 3279 C C . CYS A 1 425 ? 27.495 -18.130 4.466 1.00 93.25 425 CYS A C 1
ATOM 3281 O O . CYS A 1 425 ? 26.997 -17.916 3.355 1.00 93.25 425 CYS A O 1
ATOM 3283 N N . LEU A 1 426 ? 27.261 -17.343 5.516 1.00 94.38 426 LEU A N 1
ATOM 3284 C CA . LEU A 1 426 ? 26.629 -16.027 5.465 1.00 94.38 426 LEU A CA 1
ATOM 3285 C C . LEU A 1 426 ? 27.699 -14.965 5.746 1.00 94.38 426 LEU A C 1
ATOM 3287 O O . LEU A 1 426 ? 28.227 -14.896 6.856 1.00 94.38 426 LEU A O 1
ATOM 3291 N N . LEU A 1 427 ? 28.026 -14.151 4.739 1.00 96.19 427 LEU A N 1
ATOM 3292 C CA . LEU A 1 427 ? 29.071 -13.133 4.860 1.00 96.19 427 LEU A CA 1
ATOM 3293 C C . LEU A 1 427 ? 28.515 -11.856 5.493 1.00 96.19 427 LEU A C 1
ATOM 3295 O O . LEU A 1 427 ? 27.494 -11.337 5.043 1.00 96.19 427 LEU A O 1
ATOM 3299 N N . ILE A 1 428 ? 29.182 -11.321 6.511 1.00 95.19 428 ILE A N 1
ATOM 3300 C CA . ILE A 1 428 ? 28.735 -10.129 7.238 1.00 95.19 428 ILE A CA 1
ATOM 3301 C C . ILE A 1 428 ? 29.845 -9.082 7.247 1.00 95.19 428 ILE A C 1
ATOM 3303 O O . ILE A 1 428 ? 30.956 -9.374 7.665 1.00 95.19 428 ILE A O 1
ATOM 3307 N N . ALA A 1 429 ? 29.518 -7.858 6.839 1.00 95.06 429 ALA A N 1
ATOM 3308 C CA . ALA A 1 429 ? 30.388 -6.689 6.994 1.00 95.06 429 ALA A CA 1
ATOM 3309 C C . ALA A 1 429 ? 29.578 -5.494 7.519 1.00 95.06 429 ALA A C 1
ATOM 3311 O O . ALA A 1 429 ? 28.337 -5.499 7.504 1.00 95.06 429 ALA A O 1
ATOM 3312 N N . HIS A 1 430 ? 30.255 -4.451 7.989 1.00 93.31 430 HIS A N 1
ATOM 3313 C CA . HIS A 1 430 ? 29.587 -3.240 8.455 1.00 93.31 430 HIS A CA 1
ATOM 3314 C C . HIS A 1 430 ? 29.312 -2.275 7.303 1.00 93.31 430 HIS A C 1
ATOM 3316 O O . HIS A 1 430 ? 30.231 -1.863 6.612 1.00 93.31 430 HIS A O 1
ATOM 3322 N N . ASN A 1 431 ? 28.049 -1.876 7.093 1.00 91.56 431 ASN A N 1
ATOM 3323 C CA . ASN A 1 431 ? 27.633 -1.121 5.898 1.00 91.56 431 ASN A CA 1
ATOM 3324 C C . ASN A 1 431 ? 27.878 -1.909 4.584 1.00 91.56 431 ASN A C 1
ATOM 3326 O O . ASN A 1 431 ? 28.013 -1.330 3.495 1.00 91.56 431 ASN A O 1
ATOM 3330 N N . CYS A 1 432 ? 27.870 -3.244 4.703 1.00 92.19 432 CYS A N 1
ATOM 3331 C CA . CYS A 1 432 ? 28.174 -4.229 3.667 1.00 92.19 432 CYS A CA 1
ATOM 3332 C C . CYS A 1 432 ? 27.428 -3.978 2.355 1.00 92.19 432 CYS A C 1
ATOM 3334 O O . CYS A 1 432 ? 28.013 -4.022 1.270 1.00 92.19 432 CYS A O 1
ATOM 3336 N N . PHE A 1 433 ? 26.124 -3.686 2.424 1.00 88.12 433 PHE A N 1
ATOM 3337 C CA . PHE A 1 433 ? 25.296 -3.576 1.220 1.00 88.12 433 PHE A CA 1
ATOM 3338 C C . PHE A 1 433 ? 25.626 -2.341 0.384 1.00 88.12 433 PHE A C 1
ATOM 3340 O O . PHE A 1 433 ? 25.337 -2.308 -0.814 1.00 88.12 433 PHE A O 1
ATOM 3347 N N . LYS A 1 434 ? 26.232 -1.317 0.993 1.00 87.06 434 LYS A N 1
ATOM 3348 C CA . LYS A 1 434 ? 26.654 -0.106 0.285 1.00 87.06 434 LYS A CA 1
ATOM 3349 C C . LYS A 1 434 ? 28.107 -0.158 -0.168 1.00 87.06 434 LYS A C 1
ATOM 3351 O O . LYS A 1 434 ? 28.437 0.555 -1.121 1.00 87.06 434 LYS A O 1
ATOM 3356 N N . PHE A 1 435 ? 28.956 -0.942 0.496 1.00 87.69 435 PHE A N 1
ATOM 3357 C CA . PHE A 1 435 ? 30.398 -0.892 0.284 1.00 87.69 435 PHE A CA 1
ATOM 3358 C C . PHE A 1 435 ? 31.004 -2.229 -0.155 1.00 87.69 435 PHE A C 1
ATOM 3360 O O . PHE A 1 435 ? 31.410 -2.328 -1.319 1.00 87.69 435 PHE A O 1
ATOM 3367 N N . ASP A 1 436 ? 31.027 -3.225 0.727 1.00 93.69 436 ASP A N 1
ATOM 3368 C CA . ASP A 1 436 ? 31.809 -4.456 0.574 1.00 93.69 436 ASP A CA 1
ATOM 3369 C C . ASP A 1 436 ? 31.210 -5.426 -0.436 1.00 93.69 436 ASP A C 1
ATOM 3371 O O . ASP A 1 436 ? 31.863 -5.805 -1.412 1.00 93.69 436 ASP A O 1
ATOM 3375 N N . ALA A 1 437 ? 29.933 -5.782 -0.261 1.00 92.50 437 ALA A N 1
ATOM 3376 C CA . ALA A 1 437 ? 29.271 -6.777 -1.101 1.00 92.50 437 ALA A CA 1
ATOM 3377 C C . ALA A 1 437 ? 29.294 -6.401 -2.596 1.00 92.50 437 ALA A C 1
ATOM 3379 O O . ALA A 1 437 ? 29.704 -7.240 -3.403 1.00 92.50 437 ALA A O 1
ATOM 3380 N N . PRO A 1 438 ? 28.958 -5.158 -3.012 1.00 89.31 438 PRO A N 1
ATOM 3381 C CA . PRO A 1 438 ? 29.020 -4.782 -4.425 1.00 89.31 438 PRO A CA 1
ATOM 3382 C C . PRO A 1 438 ? 30.424 -4.899 -5.034 1.00 89.31 438 PRO A C 1
ATOM 3384 O O . PRO A 1 438 ? 30.556 -5.214 -6.217 1.00 89.31 438 PRO A O 1
ATOM 3387 N N . ARG A 1 439 ? 31.477 -4.629 -4.251 1.00 92.69 439 ARG A N 1
ATOM 3388 C CA . ARG A 1 439 ? 32.871 -4.688 -4.718 1.00 92.69 439 ARG A CA 1
ATOM 3389 C C . ARG A 1 439 ? 33.361 -6.119 -4.832 1.00 92.69 439 ARG A C 1
ATOM 3391 O O . ARG A 1 439 ? 33.942 -6.476 -5.856 1.00 92.69 439 ARG A O 1
ATOM 3398 N N . LEU A 1 440 ? 33.082 -6.932 -3.817 1.00 94.94 440 LEU A N 1
ATOM 3399 C CA . LEU A 1 440 ? 33.453 -8.338 -3.802 1.00 94.94 440 LEU A CA 1
ATOM 3400 C C . LEU A 1 440 ? 32.765 -9.100 -4.941 1.00 94.94 440 LEU A C 1
ATOM 3402 O O . LEU A 1 440 ? 33.439 -9.791 -5.700 1.00 94.94 440 LEU A O 1
ATOM 3406 N N . ILE A 1 441 ? 31.453 -8.906 -5.127 1.00 93.88 441 ILE A N 1
ATOM 3407 C CA . ILE A 1 441 ? 30.689 -9.520 -6.227 1.00 93.88 441 ILE A CA 1
ATOM 3408 C C . ILE A 1 441 ? 31.289 -9.124 -7.576 1.00 93.88 441 ILE A C 1
ATOM 3410 O O . ILE A 1 441 ? 31.603 -9.994 -8.384 1.00 93.88 441 ILE A O 1
ATOM 3414 N N . LYS A 1 442 ? 31.533 -7.827 -7.798 1.00 91.12 442 LYS A N 1
ATOM 3415 C CA . LYS A 1 442 ? 32.129 -7.335 -9.046 1.00 91.12 442 LYS A CA 1
ATOM 3416 C C . LYS A 1 442 ? 33.508 -7.942 -9.314 1.00 91.12 442 LYS A C 1
ATOM 3418 O O . LYS A 1 442 ? 33.822 -8.260 -10.461 1.00 91.12 442 LYS A O 1
ATOM 3423 N N . LEU A 1 443 ? 34.341 -8.091 -8.282 1.00 93.44 443 LEU A N 1
ATOM 3424 C CA . LEU A 1 443 ? 35.637 -8.749 -8.414 1.00 93.44 443 LEU A CA 1
ATOM 3425 C C . LEU A 1 443 ? 35.465 -10.225 -8.808 1.00 93.44 443 LEU A C 1
ATOM 3427 O O . LEU A 1 443 ? 36.106 -10.671 -9.756 1.00 93.44 443 LEU A O 1
ATOM 3431 N N . ILE A 1 444 ? 34.578 -10.956 -8.131 1.00 95.50 444 ILE A N 1
ATOM 3432 C CA . ILE A 1 444 ? 34.300 -12.377 -8.390 1.00 95.50 444 ILE A CA 1
ATOM 3433 C C . ILE A 1 444 ? 33.757 -12.599 -9.811 1.00 95.50 444 ILE A C 1
ATOM 3435 O O . ILE A 1 444 ? 34.173 -13.544 -10.486 1.00 95.50 444 ILE A O 1
ATOM 3439 N N . GLU A 1 445 ? 32.865 -11.726 -10.289 1.00 92.19 445 GLU A N 1
ATOM 3440 C CA . GLU A 1 445 ? 32.369 -11.738 -11.672 1.00 92.19 445 GLU A CA 1
ATOM 3441 C C . GLU A 1 445 ? 33.503 -11.490 -12.667 1.00 92.19 445 GLU A C 1
ATOM 3443 O O . GLU A 1 445 ? 33.653 -12.244 -13.628 1.00 92.19 445 GLU A O 1
ATOM 3448 N N . LYS A 1 446 ? 34.342 -10.476 -12.411 1.00 91.19 446 LYS A N 1
ATOM 3449 C CA . LYS A 1 446 ? 35.478 -10.117 -13.273 1.00 91.19 446 LYS A CA 1
ATOM 3450 C C . LYS A 1 446 ? 36.471 -11.270 -13.440 1.00 91.19 446 LYS A C 1
ATOM 3452 O O . LYS A 1 446 ? 37.031 -11.419 -14.522 1.00 91.19 446 LYS A O 1
ATOM 3457 N N . VAL A 1 447 ? 36.695 -12.072 -12.396 1.00 94.25 447 VAL A N 1
ATOM 3458 C CA . VAL A 1 447 ? 37.597 -13.240 -12.448 1.00 94.25 447 VAL A CA 1
ATOM 3459 C C . VAL A 1 447 ? 36.894 -14.539 -12.866 1.00 94.25 447 VAL A C 1
ATOM 3461 O O . VAL A 1 447 ? 37.541 -15.578 -12.948 1.00 94.25 447 VAL A O 1
ATOM 3464 N N . GLY A 1 448 ? 35.584 -14.505 -13.138 1.00 94.31 448 GLY A N 1
ATOM 3465 C CA . GLY A 1 448 ? 34.824 -15.658 -13.629 1.00 94.31 448 GLY A CA 1
ATOM 3466 C C . GLY A 1 448 ? 34.560 -16.757 -12.591 1.00 94.31 448 GLY A C 1
ATOM 3467 O O . GLY A 1 448 ? 34.291 -17.893 -12.971 1.00 94.31 448 GLY A O 1
ATOM 3468 N N . LEU A 1 449 ? 34.617 -16.450 -11.289 1.00 95.19 449 LEU A N 1
ATOM 3469 C CA . LEU A 1 449 ? 34.494 -17.441 -10.202 1.00 95.19 449 LEU A CA 1
ATOM 3470 C C . LEU A 1 449 ? 33.127 -17.431 -9.496 1.00 95.19 449 LEU A C 1
ATOM 3472 O O . LEU A 1 449 ? 32.972 -18.041 -8.437 1.00 95.19 449 LEU A O 1
ATOM 3476 N N . MET A 1 450 ? 32.113 -16.787 -10.084 1.00 94.25 450 MET A N 1
ATOM 3477 C CA . MET A 1 450 ? 30.792 -16.631 -9.459 1.00 94.25 450 MET A CA 1
ATOM 3478 C C . MET A 1 450 ? 30.140 -17.970 -9.096 1.00 94.25 450 MET A C 1
ATOM 3480 O O . MET A 1 450 ? 29.661 -18.138 -7.982 1.00 94.25 450 MET A O 1
ATOM 3484 N N . GLN A 1 451 ? 30.198 -18.964 -9.985 1.00 91.81 451 GLN A N 1
ATOM 3485 C CA . GLN A 1 451 ? 29.622 -20.285 -9.712 1.00 91.81 451 GLN A CA 1
ATOM 3486 C C . GLN A 1 451 ? 30.302 -20.986 -8.524 1.00 91.81 451 GLN A C 1
ATOM 3488 O O . GLN A 1 451 ? 29.632 -21.597 -7.691 1.00 91.81 451 GLN A O 1
ATOM 3493 N N . ALA A 1 452 ? 31.631 -20.883 -8.424 1.00 93.12 452 ALA A N 1
ATOM 3494 C CA . ALA A 1 452 ? 32.388 -21.455 -7.316 1.00 93.12 452 ALA A CA 1
ATOM 3495 C C . ALA A 1 452 ? 32.072 -20.737 -5.996 1.00 93.12 452 ALA A C 1
ATOM 3497 O O . ALA A 1 452 ? 31.915 -21.396 -4.971 1.00 93.12 452 ALA A O 1
ATOM 3498 N N . PHE A 1 453 ? 31.915 -19.415 -6.031 1.00 94.94 453 PHE A N 1
ATOM 3499 C CA . PHE A 1 453 ? 31.544 -18.611 -4.871 1.00 94.94 453 PHE A CA 1
ATOM 3500 C C . PHE A 1 453 ? 30.120 -18.910 -4.378 1.00 94.94 453 PHE A C 1
ATOM 3502 O O . PHE A 1 453 ? 29.919 -19.205 -3.202 1.00 94.94 453 PHE A O 1
ATOM 3509 N N . SER A 1 454 ? 29.132 -18.945 -5.278 1.00 91.62 454 SER A N 1
ATOM 3510 C CA . SER A 1 454 ? 27.736 -19.260 -4.936 1.00 91.62 454 SER A CA 1
ATOM 3511 C C . SER A 1 454 ? 27.540 -20.683 -4.401 1.00 91.62 454 SER A C 1
ATOM 3513 O O . SER A 1 454 ? 26.515 -20.970 -3.787 1.00 91.62 454 SER A O 1
ATOM 3515 N N . SER A 1 455 ? 28.504 -21.587 -4.618 1.00 90.94 455 SER A N 1
ATOM 3516 C CA . SER A 1 455 ? 28.445 -22.944 -4.062 1.00 90.94 455 SER A CA 1
ATOM 3517 C C . SER A 1 455 ? 28.663 -22.988 -2.544 1.00 90.94 455 SER A C 1
ATOM 3519 O O . SER A 1 455 ? 28.089 -23.854 -1.885 1.00 90.94 455 SER A O 1
ATOM 3521 N N . CYS A 1 456 ? 29.439 -22.051 -1.982 1.00 90.38 456 CYS A N 1
ATOM 3522 C CA . CYS A 1 456 ? 29.732 -21.991 -0.547 1.00 90.38 456 CYS A CA 1
ATOM 3523 C C . CYS A 1 456 ? 29.083 -20.799 0.171 1.00 90.38 456 CYS A C 1
ATOM 3525 O O . CYS A 1 456 ? 28.886 -20.885 1.377 1.00 90.38 456 CYS A O 1
ATOM 3527 N N . VAL A 1 457 ? 28.691 -19.730 -0.532 1.00 93.38 457 VAL A N 1
ATOM 3528 C CA . VAL A 1 457 ? 28.079 -18.533 0.073 1.00 93.38 457 VAL A CA 1
ATOM 3529 C C . VAL A 1 457 ? 26.584 -18.456 -0.222 1.00 93.38 457 VAL A C 1
ATOM 3531 O O . VAL A 1 457 ? 26.163 -18.473 -1.377 1.00 93.38 457 VAL A O 1
ATOM 3534 N N . LYS A 1 458 ? 25.772 -18.326 0.832 1.00 90.50 458 LYS A N 1
ATOM 3535 C CA . LYS A 1 458 ? 24.305 -18.209 0.748 1.00 90.50 458 LYS A CA 1
ATOM 3536 C C . LYS A 1 458 ? 23.788 -16.792 0.662 1.00 90.50 458 LYS A C 1
ATOM 3538 O O . LYS A 1 458 ? 22.687 -16.577 0.161 1.00 90.50 458 LYS A O 1
ATOM 3543 N N . GLY A 1 459 ? 24.566 -15.832 1.135 1.00 91.44 459 GLY A N 1
ATOM 3544 C CA . GLY A 1 459 ? 24.187 -14.437 1.058 1.00 91.44 459 GLY A CA 1
ATOM 3545 C C . GLY A 1 459 ? 25.110 -13.533 1.848 1.00 91.44 459 GLY A C 1
ATOM 3546 O O . GLY A 1 459 ? 26.150 -13.954 2.358 1.00 91.44 459 GLY A O 1
ATOM 3547 N N . PHE A 1 460 ? 24.667 -12.286 1.949 1.00 94.00 460 PHE A N 1
ATOM 3548 C CA . PHE A 1 460 ? 25.314 -11.228 2.705 1.00 94.00 460 PHE A CA 1
ATOM 3549 C C . PHE A 1 460 ? 24.363 -10.698 3.781 1.00 94.00 460 PHE A C 1
ATOM 3551 O O . PHE A 1 460 ? 23.148 -10.660 3.568 1.00 94.00 460 PHE A O 1
ATOM 3558 N N . ALA A 1 461 ? 24.911 -10.212 4.890 1.00 91.94 461 ALA A N 1
ATOM 3559 C CA . ALA A 1 461 ? 24.187 -9.420 5.875 1.00 91.94 461 ALA A CA 1
ATOM 3560 C C . ALA A 1 461 ? 24.940 -8.122 6.197 1.00 91.94 461 ALA A C 1
ATOM 3562 O O . ALA A 1 461 ? 26.163 -8.047 6.093 1.00 91.94 461 ALA A O 1
ATOM 3563 N N . ASP A 1 462 ? 24.193 -7.094 6.597 1.00 93.94 462 ASP A N 1
ATOM 3564 C CA . ASP A 1 462 ? 24.741 -5.777 6.913 1.00 93.94 462 ASP A CA 1
ATOM 3565 C C . ASP A 1 462 ? 24.655 -5.514 8.419 1.00 93.94 462 ASP A C 1
ATOM 3567 O O . ASP A 1 462 ? 23.568 -5.306 8.974 1.00 93.94 462 ASP A O 1
ATOM 3571 N N . SER A 1 463 ? 25.810 -5.521 9.090 1.00 94.06 463 SER A N 1
ATOM 3572 C CA . SER A 1 463 ? 25.863 -5.358 10.543 1.00 94.06 463 SER A CA 1
ATOM 3573 C C . SER A 1 463 ? 25.432 -3.959 10.999 1.00 94.06 463 SER A C 1
ATOM 3575 O O . SER A 1 463 ? 24.996 -3.808 12.141 1.00 94.06 463 SER A O 1
ATOM 3577 N N . LEU A 1 464 ? 25.457 -2.943 10.124 1.00 92.25 464 LEU A N 1
ATOM 3578 C CA . LEU A 1 464 ? 24.958 -1.600 10.437 1.00 92.25 464 LEU A CA 1
ATOM 3579 C C . LEU A 1 464 ? 23.434 -1.601 10.600 1.00 92.25 464 LEU A C 1
ATOM 3581 O O . LEU A 1 464 ? 22.907 -1.010 11.545 1.00 92.25 464 LEU A O 1
ATOM 3585 N N . GLU A 1 465 ? 22.718 -2.271 9.698 1.00 91.25 465 GLU A N 1
ATOM 3586 C CA . GLU A 1 465 ? 21.258 -2.378 9.780 1.00 91.25 465 GLU A CA 1
ATOM 3587 C C . GLU A 1 465 ? 20.838 -3.277 10.948 1.00 91.25 465 GLU A C 1
ATOM 3589 O O . GLU A 1 465 ? 19.934 -2.915 11.703 1.00 91.25 465 GLU A O 1
ATOM 3594 N N . ILE A 1 466 ? 21.566 -4.377 11.183 1.00 91.06 466 ILE A N 1
ATOM 3595 C CA . ILE A 1 466 ? 21.370 -5.226 12.367 1.00 91.06 466 ILE A CA 1
ATOM 3596 C C . ILE A 1 466 ? 21.551 -4.399 13.647 1.00 91.06 466 ILE A C 1
ATOM 3598 O O . ILE A 1 466 ? 20.671 -4.407 14.507 1.00 91.06 466 ILE A O 1
ATOM 3602 N N . SER A 1 467 ? 22.632 -3.618 13.747 1.00 91.56 467 SER A N 1
ATOM 3603 C CA . SER A 1 467 ? 22.927 -2.772 14.913 1.00 91.56 467 SER A CA 1
ATOM 3604 C C . SER A 1 467 ? 21.813 -1.763 15.201 1.00 91.56 467 SER A C 1
ATOM 3606 O O . SER A 1 467 ? 21.437 -1.571 16.357 1.00 91.56 467 SER A O 1
ATOM 3608 N N . LYS A 1 468 ? 21.226 -1.140 14.170 1.00 89.62 468 LYS A N 1
ATOM 3609 C CA . LYS A 1 468 ? 20.082 -0.222 14.336 1.00 89.62 468 LYS A CA 1
ATOM 3610 C C . LYS A 1 468 ? 18.830 -0.934 14.840 1.00 89.62 468 LYS A C 1
ATOM 3612 O O . LYS A 1 468 ? 18.076 -0.349 15.617 1.00 89.62 468 LYS A O 1
ATOM 3617 N N . CYS A 1 469 ? 18.600 -2.171 14.402 1.00 88.81 469 CYS A N 1
ATOM 3618 C CA . CYS A 1 469 ? 17.479 -2.981 14.867 1.00 88.81 469 CYS A CA 1
ATOM 3619 C C . CYS A 1 469 ? 17.643 -3.408 16.331 1.00 88.81 469 CYS A C 1
ATOM 3621 O O . CYS A 1 469 ? 16.669 -3.354 17.081 1.00 88.81 469 CYS A O 1
ATOM 3623 N N . VAL A 1 470 ? 18.852 -3.805 16.747 1.00 92.12 470 VAL A N 1
ATOM 3624 C CA . VAL A 1 470 ? 19.103 -4.283 18.119 1.00 92.12 470 VAL A CA 1
ATOM 3625 C C . VAL A 1 470 ? 19.324 -3.157 19.137 1.00 92.12 470 VAL A C 1
ATOM 3627 O O . VAL A 1 470 ? 19.109 -3.373 20.327 1.00 92.12 470 VAL A O 1
ATOM 3630 N N . LEU A 1 471 ? 19.680 -1.943 18.694 1.00 92.06 471 LEU A N 1
ATOM 3631 C CA . LEU A 1 471 ? 19.905 -0.768 19.551 1.00 92.06 471 LEU A CA 1
ATOM 3632 C C . LEU A 1 471 ? 18.908 0.376 19.251 1.00 92.06 471 LEU A C 1
ATOM 3634 O O . LEU A 1 471 ? 19.309 1.458 18.811 1.00 92.06 471 LEU A O 1
ATOM 3638 N N . PRO A 1 472 ? 17.597 0.199 19.508 1.00 90.56 472 PRO A N 1
ATOM 3639 C CA . PRO A 1 472 ? 16.579 1.195 19.162 1.00 90.56 472 PRO A CA 1
ATOM 3640 C C . PRO A 1 472 ? 16.710 2.508 19.949 1.00 90.56 472 PRO A C 1
ATOM 3642 O O . PRO A 1 472 ? 16.368 3.569 19.427 1.00 90.56 472 PRO A O 1
ATOM 3645 N N . GLU A 1 473 ? 17.221 2.472 21.184 1.00 92.00 473 GLU A N 1
ATOM 3646 C CA . GLU A 1 473 ? 17.456 3.691 21.974 1.00 92.00 473 GLU A CA 1
ATOM 3647 C C . GLU A 1 473 ? 18.577 4.546 21.366 1.00 92.00 473 GLU A C 1
ATOM 3649 O O . GLU A 1 473 ? 18.407 5.752 21.198 1.00 92.00 473 GLU A O 1
ATOM 3654 N N . ARG A 1 474 ? 19.651 3.913 20.877 1.00 94.44 474 ARG A N 1
ATOM 3655 C CA . ARG A 1 474 ? 20.746 4.578 20.152 1.00 94.44 474 ARG A CA 1
ATOM 3656 C C . ARG A 1 474 ? 20.240 5.334 18.916 1.00 94.44 474 ARG A C 1
ATOM 3658 O O . ARG A 1 474 ? 20.683 6.448 18.631 1.00 94.44 474 ARG A O 1
ATOM 3665 N N . VAL A 1 475 ? 19.261 4.754 18.208 1.00 88.81 475 VAL A N 1
ATOM 3666 C CA . VAL A 1 475 ? 18.577 5.402 17.073 1.00 88.81 475 VAL A CA 1
ATOM 3667 C C . VAL A 1 475 ? 17.781 6.627 17.530 1.00 88.81 475 VAL A C 1
ATOM 3669 O O . VAL A 1 475 ? 17.877 7.684 16.903 1.00 88.81 475 VAL A O 1
ATOM 3672 N N . LYS A 1 476 ? 17.010 6.518 18.621 1.00 89.75 476 LYS A N 1
ATOM 3673 C CA . LYS A 1 476 ? 16.224 7.641 19.168 1.00 89.75 476 LYS A CA 1
ATOM 3674 C C . LYS A 1 476 ? 17.115 8.801 19.608 1.00 89.75 476 LYS A C 1
ATOM 3676 O O . LYS A 1 476 ? 16.774 9.957 19.363 1.00 89.75 476 LYS A O 1
ATOM 3681 N N . GLU A 1 477 ? 18.259 8.485 20.201 1.00 93.06 477 GLU A N 1
ATOM 3682 C CA . GLU A 1 477 ? 19.249 9.451 20.683 1.00 93.06 477 GLU A CA 1
ATOM 3683 C C . GLU A 1 477 ? 20.145 10.014 19.570 1.00 93.06 477 GLU A C 1
ATOM 3685 O O . GLU A 1 477 ? 20.956 10.902 19.821 1.00 93.06 477 GLU A O 1
ATOM 3690 N N . LYS A 1 478 ? 19.975 9.548 18.322 1.00 89.62 478 LYS A N 1
ATOM 3691 C CA . LYS A 1 478 ? 20.762 9.968 17.149 1.00 89.62 478 LYS A CA 1
ATOM 3692 C C . LYS A 1 478 ? 22.273 9.775 17.334 1.00 89.62 478 LYS A C 1
ATOM 3694 O O . LYS A 1 478 ? 23.073 10.550 16.808 1.00 89.62 478 LYS A O 1
ATOM 3699 N N . GLN A 1 479 ? 22.663 8.740 18.069 1.00 92.00 479 GLN A N 1
ATOM 3700 C CA . GLN A 1 479 ? 24.063 8.371 18.255 1.00 92.00 479 GLN A CA 1
ATOM 3701 C C . GLN A 1 479 ? 24.643 7.739 16.975 1.00 92.00 479 GLN A C 1
ATOM 3703 O O . GLN A 1 479 ? 23.914 7.239 16.112 1.00 92.00 479 GLN A O 1
ATOM 3708 N N . LYS A 1 480 ? 25.973 7.786 16.826 1.00 92.62 480 LYS A N 1
ATOM 3709 C CA . LYS A 1 480 ? 26.678 7.241 15.654 1.00 92.62 480 LYS A CA 1
ATOM 3710 C C . LYS A 1 480 ? 26.732 5.714 15.709 1.00 92.62 480 LYS A C 1
ATOM 3712 O O . LYS A 1 480 ? 26.822 5.131 16.781 1.00 92.62 480 LYS A O 1
ATOM 3717 N N . PHE A 1 481 ? 26.725 5.077 14.543 1.00 94.12 481 PHE A N 1
ATOM 3718 C CA . PHE A 1 481 ? 26.806 3.617 14.404 1.00 94.12 481 PHE A CA 1
ATOM 3719 C C . PHE A 1 481 ? 28.070 3.153 13.675 1.00 94.12 481 PHE A C 1
ATOM 3721 O O . PHE A 1 481 ? 28.128 2.001 13.288 1.00 94.12 481 PHE A O 1
ATOM 3728 N N . SER A 1 482 ? 29.064 4.022 13.464 1.00 90.75 482 SER A N 1
ATOM 3729 C CA . SER A 1 482 ? 30.350 3.598 12.893 1.00 90.75 482 SER A CA 1
ATOM 3730 C C . SER A 1 482 ? 31.020 2.550 13.785 1.00 90.75 482 SER A C 1
ATOM 3732 O O . SER A 1 482 ? 30.872 2.647 15.005 1.00 90.75 482 SER A O 1
ATOM 3734 N N . ILE A 1 483 ? 31.811 1.635 13.206 1.00 89.19 483 ILE A N 1
ATOM 3735 C CA . ILE A 1 483 ? 32.574 0.613 13.955 1.00 89.19 483 ILE A CA 1
ATOM 3736 C C . ILE A 1 483 ? 33.300 1.244 15.147 1.00 89.19 483 ILE A C 1
ATOM 3738 O O . ILE A 1 483 ? 33.042 0.853 16.276 1.00 89.19 483 ILE A O 1
ATOM 3742 N N . ALA A 1 484 ? 34.061 2.325 14.936 1.00 87.88 484 ALA A N 1
ATOM 3743 C CA . ALA A 1 484 ? 34.756 3.039 16.014 1.00 87.88 484 ALA A CA 1
ATOM 3744 C C . ALA A 1 484 ? 33.842 3.499 17.165 1.00 87.88 484 ALA A C 1
ATOM 3746 O O . ALA A 1 484 ? 34.224 3.454 18.330 1.00 87.88 484 ALA A O 1
ATOM 3747 N N . SER A 1 485 ? 32.617 3.930 16.851 1.00 90.50 485 SER A N 1
ATOM 3748 C CA . SER A 1 485 ? 31.663 4.390 17.863 1.00 90.50 485 SER A CA 1
ATOM 3749 C C . SER A 1 485 ? 31.027 3.224 18.613 1.00 90.50 485 SER A C 1
ATOM 3751 O O . SER A 1 485 ? 30.716 3.371 19.787 1.00 90.50 485 SER A O 1
ATOM 3753 N N . LEU A 1 486 ? 30.814 2.088 17.946 1.00 92.06 486 LEU A N 1
ATOM 3754 C CA . LEU A 1 486 ? 30.314 0.872 18.584 1.00 92.06 486 LEU A CA 1
ATOM 3755 C C . LEU A 1 486 ? 31.410 0.227 19.443 1.00 92.06 486 LEU A C 1
ATOM 3757 O O . LEU A 1 486 ? 31.152 -0.114 20.591 1.00 92.06 486 LEU A O 1
ATOM 3761 N N . ALA A 1 487 ? 32.639 0.136 18.934 1.00 89.62 487 ALA A N 1
ATOM 3762 C CA . ALA A 1 487 ? 33.792 -0.368 19.669 1.00 89.62 487 ALA A CA 1
ATOM 3763 C C . ALA A 1 487 ? 34.051 0.459 20.934 1.00 89.62 487 ALA A C 1
ATOM 3765 O O . ALA A 1 487 ? 34.188 -0.106 22.010 1.00 89.62 487 ALA A O 1
ATOM 3766 N N . GLN A 1 488 ? 34.010 1.790 20.853 1.00 88.12 488 GLN A N 1
ATOM 3767 C CA . GLN A 1 488 ? 34.203 2.640 22.030 1.00 88.12 488 GLN A CA 1
ATOM 3768 C C . GLN A 1 488 ? 33.159 2.399 23.134 1.00 88.12 488 GLN A C 1
ATOM 3770 O O . GLN A 1 488 ? 33.496 2.435 24.317 1.00 88.12 488 GLN A O 1
ATOM 3775 N N . ASP A 1 489 ? 31.907 2.138 22.758 1.00 88.88 489 ASP A N 1
ATOM 3776 C CA . ASP A 1 489 ? 30.811 1.992 23.719 1.00 88.88 489 ASP A CA 1
ATOM 3777 C C . ASP A 1 489 ? 30.672 0.563 24.264 1.00 88.88 489 ASP A C 1
ATOM 3779 O O . ASP A 1 489 ? 30.242 0.379 25.404 1.00 88.88 489 ASP A O 1
ATOM 3783 N N . PHE A 1 490 ? 31.027 -0.451 23.469 1.00 89.44 490 PHE A N 1
ATOM 3784 C CA . PHE A 1 490 ? 30.828 -1.864 23.814 1.00 89.44 490 PHE A CA 1
ATOM 3785 C C . PHE A 1 490 ? 32.130 -2.634 24.082 1.00 89.44 490 PHE A C 1
ATOM 3787 O O . PHE A 1 490 ? 32.081 -3.690 24.710 1.00 89.44 490 PHE A O 1
ATOM 3794 N N . LEU A 1 491 ? 33.284 -2.108 23.664 1.00 88.88 491 LEU A N 1
ATOM 3795 C CA . LEU A 1 491 ? 34.622 -2.684 23.843 1.00 88.88 491 LEU A CA 1
ATOM 3796 C C . LEU A 1 491 ? 35.584 -1.631 24.438 1.00 88.88 491 LEU A C 1
ATOM 3798 O O . LEU A 1 491 ? 36.542 -1.218 23.788 1.00 88.88 491 LEU A O 1
ATOM 3802 N N . PRO A 1 492 ? 35.380 -1.194 25.694 1.00 77.19 492 PRO A N 1
ATOM 3803 C CA . PRO A 1 492 ? 36.125 -0.076 26.289 1.00 77.19 492 PRO A CA 1
ATOM 3804 C C . PRO A 1 492 ? 37.637 -0.319 26.447 1.00 77.19 492 PRO A C 1
ATOM 3806 O O . PRO A 1 492 ? 38.384 0.621 26.705 1.00 77.19 492 PRO A O 1
ATOM 3809 N N . SER A 1 493 ? 38.094 -1.568 26.322 1.00 81.25 493 SER A N 1
ATOM 3810 C CA . SER A 1 493 ? 39.509 -1.957 26.348 1.00 81.25 493 SER A CA 1
ATOM 3811 C C . SER A 1 493 ? 40.152 -2.069 24.960 1.00 81.25 493 SER A C 1
ATOM 3813 O O . SER A 1 493 ? 41.334 -2.391 24.884 1.00 81.25 493 SER A O 1
ATOM 3815 N N . PHE A 1 494 ? 39.394 -1.869 23.878 1.00 82.00 494 PHE A N 1
ATOM 3816 C CA . PHE A 1 494 ? 39.902 -1.938 22.511 1.00 82.00 494 PHE A CA 1
ATOM 3817 C C . PHE A 1 494 ? 40.493 -0.590 22.086 1.00 82.00 494 PHE A C 1
ATOM 3819 O O . PHE A 1 494 ? 39.860 0.456 22.250 1.00 82.00 494 PHE A O 1
ATOM 3826 N N . ASP A 1 495 ? 41.705 -0.613 21.531 1.00 79.62 495 ASP A N 1
ATOM 3827 C CA . ASP A 1 495 ? 42.328 0.587 20.982 1.00 79.62 495 ASP A CA 1
ATOM 3828 C C . ASP A 1 495 ? 41.773 0.866 19.583 1.00 79.62 495 ASP A C 1
ATOM 3830 O O . ASP A 1 495 ? 42.157 0.240 18.598 1.00 79.62 495 ASP A O 1
ATOM 3834 N N . VAL A 1 496 ? 40.864 1.838 19.496 1.00 77.00 496 VAL A N 1
ATOM 3835 C CA . VAL A 1 496 ? 40.241 2.264 18.235 1.00 77.00 496 VAL A CA 1
ATOM 3836 C C . VAL A 1 496 ? 41.242 2.802 17.203 1.00 77.00 496 VAL A C 1
ATOM 3838 O O . VAL A 1 496 ? 40.853 2.997 16.057 1.00 77.00 496 VAL A O 1
ATOM 3841 N N . GLN A 1 497 ? 42.506 3.052 17.574 1.00 70.69 497 GLN A N 1
ATOM 3842 C CA . GLN A 1 497 ? 43.567 3.402 16.619 1.00 70.69 497 GLN A CA 1
ATOM 3843 C C . GLN A 1 497 ? 44.017 2.221 15.750 1.00 70.69 497 GLN A C 1
ATOM 3845 O O . GLN A 1 497 ? 44.650 2.454 14.725 1.00 70.69 497 GLN A O 1
ATOM 3850 N N . ASN A 1 498 ? 43.681 0.986 16.137 1.00 69.44 498 ASN A N 1
ATOM 3851 C CA . ASN A 1 498 ? 43.967 -0.216 15.350 1.00 69.44 498 ASN A CA 1
ATOM 3852 C C . ASN A 1 498 ? 42.929 -0.479 14.245 1.00 69.44 498 ASN A C 1
ATOM 3854 O O . ASN A 1 498 ? 43.146 -1.362 13.421 1.00 69.44 498 ASN A O 1
ATOM 3858 N N . LEU A 1 499 ? 41.825 0.281 14.222 1.00 68.50 499 LEU A N 1
ATOM 3859 C CA . LEU A 1 499 ? 40.860 0.271 13.117 1.00 68.50 499 LEU A CA 1
ATOM 3860 C C . LEU A 1 499 ? 41.516 0.819 11.840 1.00 68.50 499 LEU A C 1
ATOM 3862 O O . LEU A 1 499 ? 42.463 1.604 11.930 1.00 68.50 499 LEU A O 1
ATOM 3866 N N . HIS A 1 500 ? 40.977 0.470 10.669 1.00 64.19 500 HIS A N 1
ATOM 3867 C CA . HIS A 1 500 ? 41.577 0.690 9.337 1.00 64.19 500 HIS A CA 1
ATOM 3868 C C . HIS A 1 500 ? 42.664 -0.317 8.936 1.00 64.19 500 HIS A C 1
ATOM 3870 O O . HIS A 1 500 ? 43.568 -0.018 8.148 1.00 64.19 500 HIS A O 1
ATOM 3876 N N . ASN A 1 501 ? 42.561 -1.513 9.504 1.00 69.50 501 ASN A N 1
ATOM 3877 C CA . ASN A 1 501 ? 43.164 -2.731 8.999 1.00 69.50 501 ASN A CA 1
ATOM 3878 C C . ASN A 1 501 ? 42.037 -3.756 8.929 1.00 69.50 501 ASN A C 1
ATOM 3880 O O . ASN A 1 501 ? 41.533 -4.146 9.976 1.00 69.50 501 ASN A O 1
ATOM 3884 N N . ALA A 1 502 ? 41.708 -4.241 7.735 1.00 70.12 502 ALA A N 1
ATOM 3885 C CA . ALA A 1 502 ? 40.631 -5.211 7.529 1.00 70.12 502 ALA A CA 1
ATOM 3886 C C . ALA A 1 502 ? 40.671 -6.486 8.412 1.00 70.12 502 ALA A C 1
ATOM 3888 O O . ALA A 1 502 ? 39.687 -7.211 8.473 1.00 70.12 502 ALA A O 1
ATOM 3889 N N . ILE A 1 503 ? 41.795 -6.826 9.061 1.00 80.38 503 ILE A N 1
ATOM 3890 C CA . ILE A 1 503 ? 41.836 -7.913 10.065 1.00 80.38 503 ILE A CA 1
ATOM 3891 C C . ILE A 1 503 ? 41.274 -7.471 11.430 1.00 80.38 503 ILE A C 1
ATOM 3893 O O . ILE A 1 503 ? 40.704 -8.292 12.145 1.00 80.38 503 ILE A O 1
ATOM 3897 N N . GLU A 1 504 ? 41.529 -6.223 11.815 1.00 79.19 504 GLU A N 1
ATOM 3898 C CA . GLU A 1 504 ? 41.144 -5.632 13.104 1.00 79.19 504 GLU A CA 1
ATOM 3899 C C . GLU A 1 504 ? 39.740 -5.001 13.063 1.00 79.19 504 GLU A C 1
ATOM 3901 O O . GLU A 1 504 ? 39.077 -4.944 14.101 1.00 79.19 504 GLU A O 1
ATOM 3906 N N . ASP A 1 505 ? 39.312 -4.519 11.888 1.00 75.75 505 ASP A N 1
ATOM 3907 C CA . ASP A 1 505 ? 37.944 -4.056 11.599 1.00 75.75 505 ASP A CA 1
ATOM 3908 C C . ASP A 1 505 ? 36.938 -5.225 11.561 1.00 75.75 505 ASP A C 1
ATOM 3910 O O . ASP A 1 505 ? 35.817 -5.049 12.112 1.00 75.75 505 ASP A O 1
#

Solvent-accessible surface area (backbone atoms only — not comparable to full-atom values): 28803 Å² total; per-residue (Å²): 136,84,87,83,72,88,73,84,84,79,87,83,82,71,79,77,94,48,78,59,64,41,64,68,54,30,56,69,38,37,49,37,84,87,79,70,42,78,44,53,74,90,39,47,80,46,76,46,80,60,39,53,31,40,40,32,35,29,35,34,91,85,81,60,51,73,39,74,31,40,22,47,57,64,38,82,93,71,76,46,47,47,66,45,36,54,47,31,44,49,31,42,75,65,27,51,52,73,67,56,52,33,53,56,33,47,75,70,57,31,60,54,60,53,69,72,60,46,49,55,26,36,52,56,45,26,52,34,27,39,53,50,20,52,56,44,22,55,53,24,41,54,50,49,64,67,62,72,65,88,67,59,53,65,57,50,41,46,53,57,65,17,51,60,44,43,51,50,67,40,62,92,57,55,59,94,88,54,59,47,82,81,44,49,96,71,49,62,43,90,89,38,75,94,29,45,60,54,83,60,66,68,58,50,51,53,50,47,59,57,46,47,62,50,52,80,39,29,72,72,51,56,70,61,71,61,66,62,51,56,53,54,48,50,53,45,34,44,54,27,58,35,85,96,52,91,38,81,96,45,71,62,35,59,28,24,49,18,47,27,48,24,34,59,49,58,29,64,46,33,60,44,56,35,29,48,72,69,77,38,83,65,51,70,70,56,52,57,52,22,50,54,51,37,52,53,49,52,55,51,50,56,55,47,32,77,74,74,42,98,57,84,76,76,53,55,62,74,90,61,70,89,68,64,87,76,77,89,70,86,88,53,92,75,78,63,87,76,40,39,67,31,41,41,36,67,39,44,32,40,92,54,92,83,46,51,68,38,31,48,17,36,39,41,99,90,47,77,47,76,46,35,28,51,59,93,66,85,55,36,73,66,26,28,72,58,52,39,42,45,72,58,98,67,42,42,24,50,79,84,42,78,52,84,54,38,52,66,59,57,45,52,52,50,49,48,58,57,46,59,76,40,66,42,23,34,39,33,23,76,50,11,81,82,53,47,52,63,47,53,51,51,50,34,54,74,62,71,41,49,72,68,44,58,72,29,42,79,50,76,44,37,49,45,64,50,48,50,69,78,35,54,64,47,57,74,70,67,56,75,75,50,68,65,53,46,40,57,75,76,35,77,88,61,67,69,82,55,50,57,35,41,84,70,95

Organism: NCBI:txid300111

InterPro domains:
  IPR012337 Ribonuclease H-like superfamily [SSF53098] (340-505)
  IPR013520 Ribonuclease H-like domain [SM00479] (340-505)
  IPR036397 Ribonuclease H superfamily [G3DSA:3.30.420.10] (340-505)
  IPR040393 Three-prime repair exonuclease 1/2 [PTHR13058] (286-491)
  IPR049012 Mutator-like transposase domain [PF20700] (18-152)
  IPR054362 Exuperantia RNAse H-like domain [PF22123] (341-474)

pLDDT: mean 83.2, std 16.19, range [29.33, 97.75]

Secondary structure (DSSP, 8-state):
----------S-----S-----HHHHHHHSEETTTTEEPPGGGEEEEEEETTEEEEEEE-TTT--EEEEESSPBPGGG--BHHHHHHHHHHHHTT--HHHHHHHHHHTTPPPPPHHHHHHHHHHHHHHHHHHHHHHHHHHHHHHHHH-SSSHHHHHHHHHHHHHHHHTT--TT--TT-THHHHGGG---TTSGGGPPP--HHHHHHHHHHHHHHHTTHHHHHT---HHHHHHHHHHHHHHS-TTS--TTSTHHHHHHHHHHHHHHH-TTHHHHHHHHTTPPPPHHHHHHHHHHHHHHHHHHHHHHHHH-S--------S-GGGTTS-S--SS---GGGPEEEEEEEEES-SSTTSPEEEEEEEETTEEEEEEE--SSPPPHHHHHHH-EEEETTEEEETTEEP-EE-HHHHHHHHHHHHTTSSSEEEEETTTTTTHHHHHHHHHHHTT-HHHHHHHEEEEEEHHHHHHHH-HHHHHTT---SHHHHHHHH-TTS-GGG-SSTTT-

Radius of gyration: 33.67 Å; Cα contacts (8 Å, |Δi|>4): 654; chains: 1; bounding box: 90×50×100 Å